Protein AF-A0A1E1WI81-F1 (afdb_monomer)

Structure (mmCIF, N/CA/C/O backbone):
data_AF-A0A1E1WI81-F1
#
_entry.id   AF-A0A1E1WI81-F1
#
loop_
_atom_site.group_PDB
_atom_site.id
_atom_site.type_symbol
_atom_site.label_atom_id
_atom_site.label_alt_id
_atom_site.label_comp_id
_atom_site.label_asym_id
_atom_site.label_entity_id
_atom_site.label_seq_id
_atom_site.pdbx_PDB_ins_code
_atom_site.Cartn_x
_atom_site.Cartn_y
_atom_site.Cartn_z
_atom_site.occupancy
_atom_site.B_iso_or_equiv
_atom_site.auth_seq_id
_atom_site.auth_comp_id
_atom_site.auth_asym_id
_atom_site.auth_atom_id
_atom_site.pdbx_PDB_model_num
ATOM 1 N N . MET A 1 1 ? -52.027 -18.722 -11.572 1.00 42.06 1 MET A N 1
ATOM 2 C CA . MET A 1 1 ? -53.086 -18.990 -12.565 1.00 42.06 1 MET A CA 1
ATOM 3 C C . MET A 1 1 ? -54.094 -17.878 -12.369 1.00 42.06 1 MET A C 1
ATOM 5 O O . MET A 1 1 ? -54.744 -17.889 -11.342 1.00 42.06 1 MET A O 1
ATOM 9 N N . GLY A 1 2 ? -54.198 -16.830 -13.159 1.00 40.94 2 GLY A N 1
ATOM 10 C CA . GLY A 1 2 ? -53.646 -16.438 -14.448 1.00 40.94 2 GLY A CA 1
ATOM 11 C C . GLY A 1 2 ? -54.531 -15.256 -14.852 1.00 40.94 2 GLY A C 1
ATOM 12 O O . GLY A 1 2 ? -55.747 -15.367 -14.730 1.00 40.94 2 GLY A O 1
ATOM 13 N N . ASP A 1 3 ? -53.906 -14.133 -15.175 1.00 41.44 3 ASP A N 1
ATOM 14 C CA . ASP A 1 3 ? -54.516 -12.826 -15.412 1.00 41.44 3 ASP A CA 1
ATOM 15 C C . ASP A 1 3 ? -55.544 -12.803 -16.558 1.00 41.44 3 ASP A C 1
ATOM 17 O O . ASP A 1 3 ? -55.355 -13.449 -17.591 1.00 41.44 3 ASP A O 1
ATOM 21 N N . ASP A 1 4 ? -56.590 -11.989 -16.386 1.00 42.94 4 ASP A N 1
ATOM 22 C CA . ASP A 1 4 ? -57.410 -11.450 -17.478 1.00 42.94 4 ASP A CA 1
ATOM 23 C C . ASP A 1 4 ? -56.636 -10.347 -18.243 1.00 42.94 4 ASP A C 1
ATOM 25 O O . ASP A 1 4 ? -55.862 -9.600 -17.633 1.00 42.94 4 ASP A O 1
ATOM 29 N N . PRO A 1 5 ? -56.845 -10.184 -19.565 1.00 57.84 5 PRO A N 1
ATOM 30 C CA . PRO A 1 5 ? -56.172 -9.174 -20.381 1.00 57.84 5 PRO A CA 1
ATOM 31 C C . PRO A 1 5 ? -56.998 -7.878 -20.521 1.00 57.84 5 PRO A C 1
ATOM 33 O O . PRO A 1 5 ? -58.226 -7.917 -20.428 1.00 57.84 5 PRO A O 1
ATOM 36 N N . PRO A 1 6 ? -56.380 -6.737 -20.890 1.00 57.00 6 PRO A N 1
ATOM 37 C CA . PRO A 1 6 ? -57.101 -5.622 -21.495 1.00 57.00 6 PRO A CA 1
ATOM 38 C C . PRO A 1 6 ? -56.925 -5.575 -23.033 1.00 57.00 6 PRO A C 1
ATOM 40 O O . PRO A 1 6 ? -55.859 -5.936 -23.543 1.00 57.00 6 PRO A O 1
ATOM 43 N N . PRO A 1 7 ? -57.930 -5.084 -23.789 1.00 50.78 7 PRO A N 1
ATOM 44 C CA . PRO A 1 7 ? -57.832 -4.841 -25.229 1.00 50.78 7 PRO A CA 1
ATOM 45 C C . PRO A 1 7 ? -57.716 -3.345 -25.606 1.00 50.78 7 PRO A C 1
ATOM 47 O O . PRO A 1 7 ? -58.256 -2.484 -24.918 1.00 50.78 7 PRO A O 1
ATOM 50 N N . GLY A 1 8 ? -57.116 -3.088 -26.781 1.00 32.91 8 GLY A N 1
ATOM 51 C CA . GLY A 1 8 ? -57.311 -1.900 -27.646 1.00 32.91 8 GLY A CA 1
ATOM 52 C C . GLY A 1 8 ? -56.578 -0.611 -27.228 1.00 32.91 8 GLY A C 1
ATOM 53 O O . GLY A 1 8 ? -56.514 -0.283 -26.057 1.00 32.91 8 GLY A O 1
ATOM 54 N N . GLY A 1 9 ? -55.995 0.217 -28.099 1.00 31.55 9 GLY A N 1
ATOM 55 C CA . GLY A 1 9 ? -55.981 0.289 -29.559 1.00 31.55 9 GLY A CA 1
ATOM 56 C C . GLY A 1 9 ? -56.022 1.763 -30.011 1.00 31.55 9 GLY A C 1
ATOM 57 O O . GLY A 1 9 ? -56.991 2.446 -29.712 1.00 31.55 9 GLY A O 1
ATOM 58 N N . GLY A 1 10 ? -55.011 2.209 -30.773 1.00 29.62 10 GLY A N 1
ATOM 59 C CA . GLY A 1 10 ? -55.121 3.284 -31.779 1.00 29.62 10 GLY A CA 1
ATOM 60 C C . GLY A 1 10 ? -54.725 4.725 -31.400 1.00 29.62 10 GLY A C 1
ATOM 61 O O . GLY A 1 10 ? -55.263 5.297 -30.462 1.00 29.62 10 GLY A O 1
ATOM 62 N N . GLY A 1 11 ? -53.869 5.344 -32.235 1.00 29.06 11 GLY A N 1
ATOM 63 C CA . GLY A 1 11 ? -53.864 6.801 -32.467 1.00 29.06 11 GLY A CA 1
ATOM 64 C C . GLY A 1 11 ? -52.495 7.504 -32.508 1.00 29.06 11 GLY A C 1
ATOM 65 O O . GLY A 1 11 ? -51.963 7.876 -31.472 1.00 29.06 11 GLY A O 1
ATOM 66 N N . ILE A 1 12 ? -51.978 7.755 -33.714 1.00 33.28 12 ILE A N 1
ATOM 67 C CA . ILE A 1 12 ? -50.870 8.663 -34.107 1.00 33.28 12 ILE A CA 1
ATOM 68 C C . ILE A 1 12 ? -51.442 9.538 -35.261 1.00 33.28 12 ILE A C 1
ATOM 70 O O . ILE A 1 12 ? -52.307 9.004 -35.963 1.00 33.28 12 ILE A O 1
ATOM 74 N N . PRO A 1 13 ? -50.918 10.727 -35.655 1.00 57.47 13 PRO A N 1
ATOM 75 C CA . PRO A 1 13 ? -50.513 11.984 -34.988 1.00 57.47 13 PRO A CA 1
ATOM 76 C C . PRO A 1 13 ? -51.383 13.175 -35.533 1.00 57.47 13 PRO A C 1
ATOM 78 O O . PRO A 1 13 ? -52.520 12.903 -35.924 1.00 57.47 13 PRO A O 1
ATOM 81 N N . PRO A 1 14 ? -50.948 14.467 -35.577 1.00 45.88 14 PRO A N 1
ATOM 82 C CA . PRO A 1 14 ? -50.045 14.934 -36.653 1.00 45.88 14 PRO A CA 1
ATOM 83 C C . PRO A 1 14 ? -49.032 16.058 -36.309 1.00 45.88 14 PRO A C 1
ATOM 85 O O . PRO A 1 14 ? -49.096 16.711 -35.269 1.00 45.88 14 PRO A O 1
ATOM 88 N N . ASP A 1 15 ? -48.104 16.233 -37.256 1.00 31.91 15 ASP A N 1
ATOM 89 C CA . ASP A 1 15 ? -47.069 17.262 -37.425 1.00 31.91 15 ASP A CA 1
ATOM 90 C C . ASP A 1 15 ? -47.568 18.715 -37.459 1.00 31.91 15 ASP A C 1
ATOM 92 O O . ASP A 1 15 ? -48.689 18.990 -37.886 1.00 31.91 15 ASP A O 1
ATOM 96 N N . LEU A 1 16 ? -46.658 19.658 -37.173 1.00 30.81 16 LEU A N 1
ATOM 97 C CA . LEU A 1 16 ? -46.691 21.002 -37.761 1.00 30.81 16 LEU A CA 1
ATOM 98 C C . LEU A 1 16 ? -45.261 21.518 -38.033 1.00 30.81 16 LEU A C 1
ATOM 100 O O . LEU A 1 16 ? -44.535 21.905 -37.118 1.00 30.81 16 LEU A O 1
ATOM 104 N N . GLU A 1 17 ? -44.879 21.546 -39.312 1.00 28.25 17 GLU A N 1
ATOM 105 C CA . GLU A 1 17 ? -43.818 22.400 -39.865 1.00 28.25 17 GLU A CA 1
ATOM 106 C C . GLU A 1 17 ? -44.426 23.706 -40.417 1.00 28.25 17 GLU A C 1
ATOM 108 O O . GLU A 1 17 ? -45.523 23.682 -40.971 1.00 28.25 17 GLU A O 1
ATOM 113 N N . MET A 1 18 ? -43.694 24.829 -40.316 1.00 28.59 18 MET A N 1
ATOM 114 C CA . MET A 1 18 ? -43.239 25.694 -41.435 1.00 28.59 18 MET A CA 1
ATOM 115 C C . MET A 1 18 ? -42.821 27.120 -40.971 1.00 28.59 18 MET A C 1
ATOM 117 O O . MET A 1 18 ? -43.607 27.889 -40.433 1.00 28.59 18 MET A O 1
ATOM 121 N N . THR A 1 19 ? -41.538 27.405 -41.242 1.00 31.73 19 THR A N 1
ATOM 122 C CA . THR A 1 19 ? -40.706 28.624 -41.512 1.00 31.73 19 THR A CA 1
ATOM 123 C C . THR A 1 19 ? -41.364 29.917 -42.087 1.00 31.73 19 THR A C 1
ATOM 125 O O . THR A 1 19 ? -42.553 29.851 -42.377 1.00 31.73 19 THR A O 1
ATOM 128 N N . PRO A 1 20 ? -40.645 30.999 -42.541 1.00 47.44 20 PRO A N 1
ATOM 129 C CA . PRO A 1 20 ? -39.338 31.662 -42.214 1.00 47.44 20 PRO A CA 1
ATOM 130 C C . PRO A 1 20 ? -39.408 33.235 -42.172 1.00 47.44 20 PRO A C 1
ATOM 132 O O . PRO A 1 20 ? -40.461 33.791 -42.451 1.00 47.44 20 PRO A O 1
ATOM 135 N N . GLN A 1 21 ? -38.286 33.956 -41.916 1.00 28.72 21 GLN A N 1
ATOM 136 C CA . GLN A 1 21 ? -37.877 35.280 -42.507 1.00 28.72 21 GLN A CA 1
ATOM 137 C C . GLN A 1 21 ? -36.531 35.774 -41.884 1.00 28.72 21 GLN A C 1
ATOM 139 O O . GLN A 1 21 ? -36.448 35.938 -40.674 1.00 28.72 21 GLN A O 1
ATOM 144 N N . THR A 1 22 ? -35.376 35.718 -42.574 1.00 28.94 22 THR A N 1
ATOM 145 C CA . THR A 1 22 ? -34.667 36.696 -43.463 1.00 28.94 22 THR A CA 1
ATOM 146 C C . THR A 1 22 ? -33.765 37.779 -42.824 1.00 28.94 22 THR A C 1
ATOM 148 O O . THR A 1 22 ? -34.234 38.643 -42.100 1.00 28.94 22 THR A O 1
ATOM 151 N N . PHE A 1 23 ? -32.499 37.763 -43.291 1.00 25.95 23 PHE A N 1
ATOM 152 C CA . PHE A 1 23 ? -31.564 38.861 -43.637 1.00 25.95 23 PHE A CA 1
ATOM 153 C C . PHE A 1 23 ? -31.017 39.840 -42.574 1.00 25.95 23 PHE A C 1
ATOM 155 O O . PHE A 1 23 ? -31.704 40.759 -42.152 1.00 25.95 23 PHE A O 1
ATOM 162 N N . LEU A 1 24 ? -29.690 39.804 -42.365 1.00 26.25 24 LEU A N 1
ATOM 163 C CA . LEU A 1 24 ? -28.798 40.857 -42.884 1.00 26.25 24 LEU A CA 1
ATOM 164 C C . LEU A 1 24 ? -27.332 40.401 -42.949 1.00 26.25 24 LEU A C 1
ATOM 166 O O . LEU A 1 24 ? -26.840 39.632 -42.129 1.00 26.25 24 LEU A O 1
ATOM 170 N N . GLN A 1 25 ? -26.673 40.893 -43.989 1.00 27.44 25 GLN A N 1
ATOM 171 C CA . GLN A 1 25 ? -25.341 40.570 -44.466 1.00 27.44 25 GLN A CA 1
ATOM 172 C C . GLN A 1 25 ? -24.437 41.788 -44.274 1.00 27.44 25 GLN A C 1
ATOM 174 O O . GLN A 1 25 ? -24.872 42.906 -44.530 1.00 27.44 25 GLN A O 1
ATOM 179 N N . SER A 1 26 ? -23.163 41.582 -43.944 1.00 28.95 26 SER A N 1
ATOM 180 C CA . SER A 1 26 ? -22.111 42.500 -44.389 1.00 28.95 26 SER A CA 1
ATOM 181 C C . SER A 1 26 ? -20.778 41.771 -44.502 1.00 28.95 26 SER A C 1
ATOM 183 O O . SER A 1 26 ? -20.223 41.287 -43.516 1.00 28.95 26 SER A O 1
ATOM 185 N N . GLN A 1 27 ? -20.302 41.698 -45.741 1.00 27.97 27 GLN A N 1
ATOM 186 C CA . GLN A 1 27 ? -18.933 41.383 -46.114 1.00 27.97 27 GLN A CA 1
ATOM 187 C C . GLN A 1 27 ? -18.006 42.566 -45.800 1.00 27.97 27 GLN A C 1
ATOM 189 O O . GLN A 1 27 ? -18.442 43.715 -45.766 1.00 27.97 27 GLN A O 1
ATOM 194 N N . GLY A 1 28 ? -16.718 42.263 -45.667 1.00 25.52 28 GLY A N 1
ATOM 195 C CA . GLY A 1 28 ? -15.620 43.220 -45.730 1.00 25.52 28 GLY A CA 1
ATOM 196 C C . GLY A 1 28 ? -14.332 42.489 -46.095 1.00 25.52 28 GLY A C 1
ATOM 197 O O . GLY A 1 28 ? -13.611 42.021 -45.220 1.00 25.52 28 GLY A O 1
ATOM 198 N N . GLU A 1 29 ? -14.093 42.336 -47.397 1.00 26.14 29 GLU A N 1
ATOM 199 C CA . GLU A 1 29 ? -12.805 41.965 -47.987 1.00 26.14 29 GLU A CA 1
ATOM 200 C C . GLU A 1 29 ? -11.763 43.086 -47.785 1.00 26.14 29 GLU A C 1
ATOM 202 O O . GLU A 1 29 ? -12.125 44.260 -47.755 1.00 26.14 29 GLU A O 1
ATOM 207 N N . LEU A 1 30 ? -10.467 42.744 -47.733 1.00 26.98 30 LEU A N 1
ATOM 208 C CA . LEU A 1 30 ? -9.494 43.049 -48.804 1.00 26.98 30 LEU A CA 1
ATOM 209 C C . LEU A 1 30 ? -8.028 42.945 -48.340 1.00 26.98 30 LEU A C 1
ATOM 211 O O . LEU A 1 30 ? -7.610 43.607 -47.398 1.00 26.98 30 LEU A O 1
ATOM 215 N N . SER A 1 31 ? -7.252 42.231 -49.171 1.00 24.95 31 SER A N 1
ATOM 216 C CA . SER A 1 31 ? -5.830 42.435 -49.526 1.00 24.95 31 SER A CA 1
ATOM 217 C C . SER A 1 31 ? -4.779 42.331 -48.406 1.00 24.95 31 SER A C 1
ATOM 219 O O . SER A 1 31 ? -4.877 42.954 -47.366 1.00 24.95 31 SER A O 1
ATOM 221 N N . GLY A 1 32 ? -3.696 41.567 -48.521 1.00 24.09 32 GLY A N 1
ATOM 222 C CA . GLY A 1 32 ? -2.889 41.262 -49.696 1.00 24.09 32 GLY A CA 1
ATOM 223 C C . GLY A 1 32 ? -1.479 41.795 -49.430 1.00 24.09 32 GLY A C 1
ATOM 224 O O . GLY A 1 32 ? -1.327 42.973 -49.140 1.00 24.09 32 GLY A O 1
ATOM 225 N N . SER A 1 33 ? -0.461 40.932 -49.487 1.00 27.44 33 SER A N 1
ATOM 226 C CA . SER A 1 33 ? 0.825 41.177 -50.163 1.00 27.44 33 SER A CA 1
ATOM 227 C C . SER A 1 33 ? 1.938 40.295 -49.593 1.00 27.44 33 SER A C 1
ATOM 229 O O . SER A 1 33 ? 2.249 40.288 -48.404 1.00 27.44 33 SER A O 1
ATOM 231 N N . GLN A 1 34 ? 2.540 39.544 -50.507 1.00 29.91 34 GLN A N 1
ATOM 232 C CA . GLN A 1 34 ? 3.763 38.781 -50.337 1.00 29.91 34 GLN A CA 1
ATOM 233 C C . GLN A 1 34 ? 4.955 39.728 -50.149 1.00 29.91 34 GLN A C 1
ATOM 235 O O . GLN A 1 34 ? 5.066 40.733 -50.851 1.00 29.91 34 GLN A O 1
ATOM 240 N N . ARG A 1 35 ? 5.946 39.335 -49.339 1.00 28.53 35 ARG A N 1
ATOM 241 C CA . ARG A 1 35 ? 7.341 39.674 -49.656 1.00 28.53 35 ARG A CA 1
ATOM 242 C C . ARG A 1 35 ? 8.332 38.658 -49.099 1.00 28.53 35 ARG A C 1
ATOM 244 O O . ARG A 1 35 ? 8.533 38.520 -47.900 1.00 28.53 35 ARG A O 1
ATOM 251 N N . SER A 1 36 ? 8.954 37.975 -50.050 1.00 26.41 36 SER A N 1
ATOM 252 C CA . SER A 1 36 ? 10.182 37.200 -49.934 1.00 26.41 36 SER A CA 1
ATOM 253 C C . SER A 1 36 ? 11.373 38.122 -49.656 1.00 26.41 36 SER A C 1
ATOM 255 O O . SER A 1 36 ? 11.507 39.144 -50.327 1.00 26.41 36 SER A O 1
ATOM 257 N N . MET A 1 37 ? 12.265 37.735 -48.738 1.00 27.83 37 MET A N 1
ATOM 258 C CA . MET A 1 37 ? 13.687 38.094 -48.799 1.00 27.83 37 MET A CA 1
ATOM 259 C C . MET A 1 37 ? 14.554 36.963 -48.231 1.00 27.83 37 MET A C 1
ATOM 261 O O . MET A 1 37 ? 14.553 36.686 -47.035 1.00 27.83 37 MET A O 1
ATOM 265 N N . LYS A 1 38 ? 15.335 36.349 -49.126 1.00 31.73 38 LYS A N 1
ATOM 266 C CA . LYS A 1 38 ? 16.570 35.606 -48.837 1.00 31.73 38 LYS A CA 1
ATOM 267 C C . LYS A 1 38 ? 17.562 36.501 -48.091 1.00 31.73 38 LYS A C 1
ATOM 269 O O . LYS A 1 38 ? 17.773 37.613 -48.568 1.00 31.73 38 LYS A O 1
ATOM 274 N N . ARG A 1 39 ? 18.285 35.977 -47.088 1.00 27.45 39 ARG A N 1
ATOM 275 C CA . ARG A 1 39 ? 19.702 36.321 -46.833 1.00 27.45 39 ARG A CA 1
ATOM 276 C C . ARG A 1 39 ? 20.480 35.137 -46.246 1.00 27.45 39 ARG A C 1
ATOM 278 O O . ARG A 1 39 ? 20.080 34.572 -45.241 1.00 27.45 39 ARG A O 1
ATOM 285 N N . HIS A 1 40 ? 21.552 34.815 -46.969 1.00 27.55 40 HIS A N 1
ATOM 286 C CA . HIS A 1 40 ? 22.907 34.432 -46.560 1.00 27.55 40 HIS A CA 1
ATOM 287 C C . HIS A 1 40 ? 23.144 33.428 -45.423 1.00 27.55 40 HIS A C 1
ATOM 289 O O . HIS A 1 40 ? 22.769 33.621 -44.275 1.00 27.55 40 HIS A O 1
ATOM 295 N N . ALA A 1 41 ? 23.890 32.389 -45.806 1.00 25.23 41 ALA A N 1
ATOM 296 C CA . ALA A 1 41 ? 24.617 31.482 -44.942 1.00 25.23 41 ALA A CA 1
ATOM 297 C C . ALA A 1 41 ? 25.856 32.169 -44.348 1.00 25.23 41 ALA A C 1
ATOM 299 O O . ALA A 1 41 ? 26.619 32.790 -45.085 1.00 25.23 41 ALA A O 1
ATOM 300 N N . GLU A 1 42 ? 26.088 31.941 -43.059 1.00 26.19 42 GLU A N 1
ATOM 301 C CA . GLU A 1 42 ? 27.411 31.956 -42.441 1.00 26.19 42 GLU A CA 1
ATOM 302 C C . GLU A 1 42 ? 27.581 30.640 -41.680 1.00 26.19 42 GLU A C 1
ATOM 304 O O . GLU A 1 42 ? 26.719 30.210 -40.912 1.00 26.19 42 GLU A O 1
ATOM 309 N N . SER A 1 43 ? 28.673 29.952 -41.996 1.00 28.66 43 SER A N 1
ATOM 310 C CA . SER A 1 43 ? 29.108 28.716 -41.369 1.00 28.66 43 SER A CA 1
ATOM 311 C C . SER A 1 43 ? 29.860 29.033 -40.081 1.00 28.66 43 SER A C 1
ATOM 313 O O . SER A 1 43 ? 30.934 29.628 -40.145 1.00 28.66 43 SER A O 1
ATOM 315 N N . GLU A 1 44 ? 29.375 28.547 -38.943 1.00 27.14 44 GLU A N 1
ATOM 316 C CA . GLU A 1 44 ? 30.204 28.397 -37.748 1.00 27.14 44 GLU A CA 1
ATOM 317 C C . GLU A 1 44 ? 30.299 26.921 -37.360 1.00 27.14 44 GLU A C 1
ATOM 319 O O . GLU A 1 44 ? 29.315 26.236 -37.072 1.00 27.14 44 GLU A O 1
ATOM 324 N N . ILE A 1 45 ? 31.534 26.425 -37.394 1.00 35.00 45 ILE A N 1
ATOM 325 C CA . ILE A 1 45 ? 31.943 25.107 -36.924 1.00 35.00 45 ILE A CA 1
ATOM 326 C C . ILE A 1 45 ? 31.961 25.170 -35.392 1.00 35.00 45 ILE A C 1
ATOM 328 O O . ILE A 1 45 ? 32.915 25.653 -34.788 1.00 35.00 45 ILE A O 1
ATOM 332 N N . GLY A 1 46 ? 30.884 24.699 -34.762 1.00 28.16 46 GLY A N 1
ATOM 333 C CA . GLY A 1 46 ? 30.777 24.535 -33.312 1.00 28.16 46 GLY A CA 1
ATOM 334 C C . GLY A 1 46 ? 30.998 23.080 -32.895 1.00 28.16 46 GLY A C 1
ATOM 335 O O . GLY A 1 46 ? 30.260 22.190 -33.313 1.00 28.16 46 GLY A O 1
ATOM 336 N N . ASN A 1 47 ? 32.017 22.847 -32.065 1.00 29.16 47 ASN A N 1
ATOM 337 C CA . ASN A 1 47 ? 32.386 21.561 -31.457 1.00 29.16 47 ASN A CA 1
ATOM 338 C C . ASN A 1 47 ? 31.188 20.738 -30.921 1.00 29.16 47 ASN A C 1
ATOM 340 O O . ASN A 1 47 ? 30.256 21.309 -30.347 1.00 29.16 47 ASN A O 1
ATOM 344 N N . PRO A 1 48 ? 31.232 19.389 -30.992 1.00 27.77 48 PRO A N 1
ATOM 345 C CA . PRO A 1 48 ? 30.169 18.540 -30.469 1.00 27.77 48 PRO A CA 1
ATOM 346 C C . PRO A 1 48 ? 30.128 18.632 -28.940 1.00 27.77 48 PRO A C 1
ATOM 348 O O . PRO A 1 48 ? 31.030 18.179 -28.235 1.00 27.77 48 PRO A O 1
ATOM 351 N N . THR A 1 49 ? 29.056 19.219 -28.415 1.00 31.25 49 THR A N 1
ATOM 352 C CA . THR A 1 49 ? 28.780 19.231 -26.979 1.00 31.25 49 THR A CA 1
ATOM 353 C C . THR A 1 49 ? 28.483 17.811 -26.478 1.00 31.25 49 THR A C 1
ATOM 355 O O . THR A 1 49 ? 27.887 16.997 -27.193 1.00 31.25 49 THR A O 1
ATOM 358 N N . PRO A 1 50 ? 28.912 17.470 -25.250 1.00 29.50 50 PRO A N 1
ATOM 359 C CA . PRO A 1 50 ? 28.810 16.118 -24.727 1.00 29.50 50 PRO A CA 1
ATOM 360 C C . PRO A 1 50 ? 27.341 15.720 -24.598 1.00 29.50 50 PRO A C 1
ATOM 362 O O . PRO A 1 50 ? 26.534 16.458 -24.029 1.00 29.50 50 PRO A O 1
ATOM 365 N N . LYS A 1 51 ? 27.012 14.531 -25.120 1.00 28.27 51 LYS A N 1
ATOM 366 C CA . LYS A 1 51 ? 25.705 13.878 -24.985 1.00 28.27 51 LYS A CA 1
ATOM 367 C C . LYS A 1 51 ? 25.273 13.940 -23.519 1.00 28.27 51 LYS A C 1
ATOM 369 O O . LYS A 1 51 ? 25.754 13.168 -22.690 1.00 28.27 51 LYS A O 1
ATOM 374 N N . LYS A 1 52 ? 24.370 14.871 -23.195 1.00 27.64 52 LYS A N 1
ATOM 375 C CA . LYS A 1 52 ? 23.691 14.904 -21.901 1.00 27.64 52 LYS A CA 1
ATOM 376 C C . LYS A 1 52 ? 22.971 13.570 -21.768 1.00 27.64 52 LYS A C 1
ATOM 378 O O . LYS A 1 52 ? 22.054 13.276 -22.530 1.00 27.64 52 LYS A O 1
ATOM 383 N N . ASN A 1 53 ? 23.413 12.756 -20.816 1.00 28.86 53 ASN A N 1
ATOM 384 C CA . ASN A 1 53 ? 22.643 11.624 -20.333 1.00 28.86 53 ASN A CA 1
ATOM 385 C C . ASN A 1 53 ? 21.329 12.185 -19.784 1.00 28.86 53 ASN A C 1
ATOM 387 O O . ASN A 1 53 ? 21.283 12.694 -18.666 1.00 28.86 53 ASN A O 1
ATOM 391 N N . ILE A 1 54 ? 20.279 12.142 -20.603 1.00 29.73 54 ILE A N 1
ATOM 392 C CA . ILE A 1 54 ? 18.922 12.470 -20.189 1.00 29.73 54 ILE A CA 1
ATOM 393 C C . ILE A 1 54 ? 18.490 11.338 -19.259 1.00 29.73 54 ILE A C 1
ATOM 395 O O . ILE A 1 54 ? 18.033 10.276 -19.686 1.00 29.73 54 ILE A O 1
ATOM 399 N N . SER A 1 55 ? 18.684 11.544 -17.961 1.00 33.09 55 SER A N 1
ATOM 400 C CA . SER A 1 55 ? 17.929 10.830 -16.944 1.00 33.09 55 SER A CA 1
ATOM 401 C C . SER A 1 55 ? 16.442 11.073 -17.232 1.00 33.09 55 SER A C 1
ATOM 403 O O . SER A 1 55 ? 16.035 12.227 -17.375 1.00 33.09 55 SER A O 1
ATOM 405 N N . PRO A 1 56 ? 15.609 10.026 -17.369 1.00 37.12 56 PRO A N 1
ATOM 406 C CA . PRO A 1 56 ? 14.192 10.225 -17.622 1.00 37.12 56 PRO A CA 1
ATOM 407 C C . PRO A 1 56 ? 13.600 11.011 -16.452 1.00 37.12 56 PRO A C 1
ATOM 409 O O . PRO A 1 56 ? 13.690 10.565 -15.304 1.00 37.12 56 PRO A O 1
ATOM 412 N N . SER A 1 57 ? 13.036 12.184 -16.755 1.00 43.34 57 SER A N 1
ATOM 413 C CA . SER A 1 57 ? 12.352 13.026 -15.777 1.00 43.34 57 SER A CA 1
ATOM 414 C C . SER A 1 57 ? 11.322 12.181 -15.027 1.00 43.34 57 SER A C 1
ATOM 416 O O . SER A 1 57 ? 10.588 11.390 -15.635 1.00 43.34 57 SER A O 1
ATOM 418 N N . ALA A 1 58 ? 11.328 12.271 -13.698 1.00 54.47 58 ALA A N 1
ATOM 419 C CA . ALA A 1 58 ? 10.395 11.525 -12.870 1.00 54.47 58 ALA A CA 1
ATOM 420 C C . ALA A 1 58 ? 8.964 11.947 -13.237 1.00 54.47 58 ALA A C 1
ATOM 422 O O . ALA A 1 58 ? 8.666 13.134 -13.324 1.00 54.47 58 ALA A O 1
ATOM 423 N N . SER A 1 59 ? 8.077 10.978 -13.467 1.00 63.66 59 SER A N 1
ATOM 424 C CA . SER A 1 59 ? 6.658 11.260 -13.691 1.00 63.66 59 SER A CA 1
ATOM 425 C C . SER A 1 59 ? 6.067 11.865 -12.417 1.00 63.66 59 SER A C 1
ATOM 427 O O . SER A 1 59 ? 5.750 11.121 -11.489 1.00 63.66 59 SER A O 1
ATOM 429 N N . VAL A 1 60 ? 5.893 13.186 -12.375 1.00 72.56 60 VAL A N 1
ATOM 430 C CA . VAL A 1 60 ? 5.104 13.851 -11.332 1.00 72.56 60 VAL A CA 1
ATOM 431 C C . VAL A 1 60 ? 3.647 13.465 -11.575 1.00 72.56 60 VAL A C 1
ATOM 433 O O . VAL A 1 60 ? 3.057 13.832 -12.588 1.00 72.56 60 VAL A O 1
ATOM 436 N N . GLN A 1 61 ? 3.111 12.601 -10.715 1.00 78.94 61 GLN A N 1
ATOM 437 C CA . GLN A 1 61 ? 1.697 12.239 -10.748 1.00 78.94 61 GLN A CA 1
ATOM 438 C C . GLN A 1 61 ? 0.921 13.282 -9.958 1.00 78.94 61 GLN A C 1
ATOM 440 O O . GLN A 1 61 ? 1.339 13.639 -8.858 1.00 78.94 61 GLN A O 1
ATOM 445 N N . ASP A 1 62 ? -0.202 13.725 -10.511 1.00 87.94 62 ASP A N 1
ATOM 446 C CA . ASP A 1 62 ? -1.151 14.553 -9.781 1.00 87.94 62 ASP A CA 1
ATOM 447 C C . ASP A 1 62 ? -1.849 13.699 -8.711 1.00 87.94 62 ASP A C 1
ATOM 449 O O . ASP A 1 62 ? -2.319 12.584 -8.984 1.00 87.94 62 ASP A O 1
ATOM 453 N N . VAL A 1 63 ? -1.830 14.178 -7.470 1.00 94.19 63 VAL A N 1
ATOM 454 C CA . VAL A 1 63 ? -2.323 13.471 -6.288 1.00 94.19 63 VAL A CA 1
ATOM 455 C C . VAL A 1 63 ? -3.069 14.458 -5.412 1.00 94.19 63 VAL A C 1
ATOM 457 O O . VAL A 1 63 ? -2.482 15.408 -4.906 1.00 94.19 63 VAL A O 1
ATOM 460 N N . TYR A 1 64 ? -4.325 14.143 -5.134 1.00 95.56 64 TYR A N 1
ATOM 461 C CA . TYR A 1 64 ? -5.149 14.851 -4.171 1.00 95.56 64 TYR A CA 1
ATOM 462 C C . TYR A 1 64 ? -5.468 13.927 -2.999 1.00 95.56 64 TYR A C 1
ATOM 464 O O . TYR A 1 64 ? -5.820 12.762 -3.186 1.00 95.56 64 TYR A O 1
ATOM 472 N N . THR A 1 65 ? -5.305 14.428 -1.780 1.00 95.31 65 THR A N 1
ATOM 473 C CA . THR A 1 65 ? -5.741 13.749 -0.554 1.00 95.31 65 THR A CA 1
ATOM 474 C C . THR A 1 65 ? -6.749 14.663 0.110 1.00 95.31 65 THR A C 1
ATOM 476 O O . THR A 1 65 ? -6.466 15.849 0.258 1.00 95.31 65 THR A O 1
ATOM 479 N N . VAL A 1 66 ? -7.907 14.120 0.479 1.00 93.44 66 VAL A N 1
ATOM 480 C CA . VAL A 1 66 ? -8.959 14.900 1.136 1.00 93.44 66 VAL A CA 1
ATOM 481 C C . VAL A 1 66 ? -8.386 15.487 2.436 1.00 93.44 66 VAL A C 1
ATOM 483 O O . VAL A 1 66 ? -7.794 14.720 3.202 1.00 93.44 66 VAL A O 1
ATOM 486 N N . PRO A 1 67 ? -8.519 16.805 2.693 1.00 91.88 67 PRO A N 1
ATOM 487 C CA . PRO A 1 67 ? -7.862 17.475 3.819 1.00 91.88 67 PRO A CA 1
ATOM 488 C C . PRO A 1 67 ? -8.114 16.831 5.185 1.00 91.88 67 PRO A C 1
ATOM 490 O O . PRO A 1 67 ? -7.183 16.721 5.975 1.00 91.88 67 PRO A O 1
ATOM 493 N N . GLU A 1 68 ? -9.329 16.333 5.432 1.00 89.19 68 GLU A N 1
ATOM 494 C CA . GLU A 1 68 ? -9.697 15.612 6.663 1.00 89.19 68 GLU A CA 1
ATOM 495 C C . GLU A 1 68 ? -8.815 14.376 6.915 1.00 89.19 68 GLU A C 1
ATOM 497 O O . GLU A 1 68 ? -8.490 14.052 8.048 1.00 89.19 68 GLU A O 1
ATOM 502 N N . PHE A 1 69 ? -8.350 13.716 5.852 1.00 87.44 69 PHE A N 1
ATOM 503 C CA . PHE A 1 69 ? -7.522 12.511 5.931 1.00 87.44 69 PHE A CA 1
ATOM 504 C C . PHE A 1 69 ? -6.029 12.803 5.730 1.00 87.44 69 PHE A C 1
ATOM 506 O O . PHE A 1 69 ? -5.201 11.884 5.693 1.00 87.44 69 PHE A O 1
ATOM 513 N N . ALA A 1 70 ? -5.649 14.073 5.570 1.00 85.25 70 ALA A N 1
ATOM 514 C CA . ALA A 1 70 ? -4.268 14.463 5.351 1.00 85.25 70 ALA A CA 1
ATOM 515 C C . ALA A 1 70 ? -3.468 14.356 6.659 1.00 85.25 70 ALA A C 1
ATOM 517 O O . ALA A 1 70 ? -3.600 15.163 7.571 1.00 85.25 70 ALA A O 1
ATOM 518 N N . GLY A 1 71 ? -2.597 13.348 6.745 1.00 77.44 71 GLY A N 1
ATOM 519 C CA . GLY A 1 71 ? -1.734 13.133 7.914 1.00 77.44 71 GLY A CA 1
ATOM 520 C C . GLY A 1 71 ? -2.382 12.334 9.047 1.00 77.44 71 GLY A C 1
ATOM 521 O O . GLY A 1 71 ? -1.683 11.947 9.985 1.00 77.44 71 GLY A O 1
ATOM 522 N N . GLU A 1 72 ? -3.670 12.006 8.939 1.00 78.56 72 GLU A N 1
ATOM 523 C CA . GLU A 1 72 ? -4.344 11.138 9.898 1.00 78.56 72 GLU A CA 1
ATOM 524 C C . GLU A 1 72 ? -4.007 9.657 9.684 1.00 78.56 72 GLU A C 1
ATOM 526 O O . GLU A 1 72 ? -3.832 9.160 8.566 1.00 78.56 72 GLU A O 1
ATOM 531 N N . LYS A 1 73 ? -3.925 8.911 10.790 1.00 84.88 73 LYS A N 1
ATOM 532 C CA . LYS A 1 73 ? -3.837 7.450 10.739 1.00 84.88 73 LYS A CA 1
ATOM 533 C C . LYS A 1 73 ? -5.241 6.895 10.550 1.00 84.88 73 LYS A C 1
ATOM 535 O O . LYS A 1 73 ? -6.082 7.075 11.425 1.00 84.88 73 LYS A O 1
ATOM 540 N N . LEU A 1 74 ? -5.454 6.173 9.452 1.00 91.50 74 LEU A N 1
ATOM 541 C CA . LEU A 1 74 ? -6.713 5.472 9.211 1.00 91.50 74 LEU A CA 1
ATOM 542 C C . LEU A 1 74 ? -7.039 4.523 10.371 1.00 91.50 74 LEU A C 1
ATOM 544 O O . LEU A 1 74 ? -6.154 3.833 10.889 1.00 91.50 74 LEU A O 1
ATOM 548 N N . LYS A 1 75 ? -8.316 4.509 10.745 1.00 94.19 75 LYS A N 1
ATOM 549 C CA . LYS A 1 75 ? -8.898 3.706 11.821 1.00 94.19 75 LYS A CA 1
ATOM 550 C C . LYS A 1 75 ? -9.931 2.743 11.248 1.00 94.19 75 LYS A C 1
ATOM 552 O O . LYS A 1 75 ? -10.442 2.971 10.154 1.00 94.19 75 LYS A O 1
ATOM 557 N N . TYR A 1 76 ? -10.233 1.690 11.996 1.00 95.62 76 TYR A N 1
ATOM 558 C CA . TYR A 1 76 ? -11.392 0.853 11.716 1.00 95.62 76 TYR A CA 1
ATOM 559 C C . TYR A 1 76 ? -12.685 1.602 12.014 1.00 95.62 76 TYR A C 1
ATOM 561 O O . TYR A 1 76 ? -12.748 2.405 12.946 1.00 95.62 76 TYR A O 1
ATOM 569 N N . THR A 1 77 ? -13.719 1.273 11.263 1.00 92.44 77 THR A N 1
ATOM 570 C CA . THR A 1 77 ? -15.108 1.642 11.518 1.00 92.44 77 THR A CA 1
ATOM 571 C C . THR A 1 77 ? -15.849 0.477 12.176 1.00 92.44 77 THR A C 1
ATOM 573 O O . THR A 1 77 ? -15.361 -0.653 12.187 1.00 92.44 77 THR A O 1
ATOM 576 N N . ASP A 1 78 ? -17.046 0.728 12.704 1.00 88.81 78 ASP A N 1
ATOM 577 C CA . ASP A 1 78 ? -17.890 -0.329 13.283 1.00 88.81 78 ASP A CA 1
ATOM 578 C C . ASP A 1 78 ? -18.463 -1.286 12.225 1.00 88.81 78 ASP A C 1
ATOM 580 O O . ASP A 1 78 ? -18.905 -2.385 12.551 1.00 88.81 78 ASP A O 1
ATOM 584 N N . ALA A 1 79 ? -18.433 -0.888 10.949 1.00 89.81 79 ALA A N 1
ATOM 585 C CA . ALA A 1 79 ? -18.827 -1.734 9.828 1.00 89.81 79 ALA A CA 1
ATOM 586 C C . ALA A 1 79 ? -17.713 -2.706 9.393 1.00 89.81 79 ALA A C 1
ATOM 588 O O . ALA A 1 79 ? -18.002 -3.713 8.738 1.00 89.81 79 ALA A O 1
ATOM 589 N N . ASP A 1 80 ? -16.453 -2.416 9.739 1.00 92.81 80 ASP A N 1
ATOM 590 C CA . ASP A 1 80 ? -15.315 -3.235 9.330 1.00 92.81 80 ASP A CA 1
ATOM 591 C C . ASP A 1 80 ? -15.315 -4.586 10.046 1.00 92.81 80 ASP A C 1
ATOM 593 O O . ASP A 1 80 ? -15.555 -4.694 11.249 1.00 92.81 80 ASP A O 1
ATOM 597 N N . GLN A 1 81 ? -14.989 -5.630 9.293 1.00 93.00 81 GLN A N 1
ATOM 598 C CA . GLN A 1 81 ? -14.902 -6.994 9.789 1.00 93.00 81 GLN A CA 1
ATOM 599 C C . GLN A 1 81 ? -13.462 -7.363 10.141 1.00 93.00 81 GLN A C 1
ATOM 601 O O . GLN A 1 81 ? -12.499 -6.897 9.520 1.00 93.00 81 GLN A O 1
ATOM 606 N N . GLY A 1 82 ? -13.324 -8.213 11.160 1.00 90.81 82 GLY A N 1
ATOM 607 C CA . GLY A 1 82 ? -12.036 -8.733 11.597 1.00 90.81 82 GLY A CA 1
ATOM 608 C C . GLY A 1 82 ? -11.352 -9.614 10.536 1.00 90.81 82 GLY A C 1
ATOM 609 O O . GLY A 1 82 ? -11.986 -10.043 9.571 1.00 90.81 82 GLY A O 1
ATOM 610 N N . PRO A 1 83 ? -10.055 -9.915 10.716 1.00 93.38 83 PRO A N 1
ATOM 611 C CA . PRO A 1 83 ? -9.265 -9.654 11.923 1.00 93.38 83 PRO A CA 1
ATOM 612 C C . PRO A 1 83 ? -8.815 -8.188 12.060 1.00 93.38 83 PRO A C 1
ATOM 614 O O . PRO A 1 83 ? -8.334 -7.578 11.102 1.00 93.38 83 PRO A O 1
ATOM 617 N N . PHE A 1 84 ? -8.915 -7.629 13.272 1.00 96.62 84 PHE A N 1
ATOM 618 C CA . PHE A 1 84 ? -8.476 -6.260 13.567 1.00 96.62 84 PHE A CA 1
ATOM 619 C C . PHE A 1 84 ? -7.000 -6.261 13.955 1.00 96.62 84 PHE A C 1
ATOM 621 O O . PHE A 1 84 ? -6.648 -6.564 15.093 1.00 96.62 84 PHE A O 1
ATOM 628 N N . SER A 1 85 ? -6.115 -5.942 13.014 1.00 96.19 85 SER A N 1
ATOM 629 C CA . SER A 1 85 ? -4.672 -6.014 13.226 1.00 96.19 85 SER A CA 1
ATOM 630 C C . SER A 1 85 ? -4.003 -4.647 13.169 1.00 96.19 85 SER A C 1
ATOM 632 O O . SER A 1 85 ? -4.297 -3.803 12.325 1.00 96.19 85 SER A O 1
ATOM 634 N N . VAL A 1 86 ? -3.045 -4.428 14.063 1.00 97.12 86 VAL A N 1
ATOM 635 C CA . VAL A 1 86 ? -2.266 -3.195 14.123 1.00 97.12 86 VAL A CA 1
ATOM 636 C C . VAL A 1 86 ? -0.791 -3.524 13.970 1.00 97.12 86 VAL A C 1
ATOM 638 O O . VAL A 1 86 ? -0.220 -4.297 14.737 1.00 97.12 86 VAL A O 1
ATOM 641 N N . HIS A 1 87 ? -0.144 -2.906 12.985 1.00 96.12 87 HIS A N 1
ATOM 642 C CA . HIS A 1 87 ? 1.293 -3.022 12.791 1.00 96.12 87 HIS A CA 1
ATOM 643 C C . HIS A 1 87 ? 2.035 -2.002 13.646 1.00 96.12 87 HIS A C 1
ATOM 645 O O . HIS A 1 87 ? 1.816 -0.797 13.521 1.00 96.12 87 HIS A O 1
ATOM 651 N N . VAL A 1 88 ? 2.974 -2.487 14.452 1.00 95.69 88 VAL A N 1
ATOM 652 C CA . VAL A 1 88 ? 3.865 -1.680 15.281 1.00 95.69 88 VAL A CA 1
ATOM 653 C C . VAL A 1 88 ? 5.283 -1.742 14.742 1.00 95.69 88 VAL A C 1
ATOM 655 O O . VAL A 1 88 ? 5.828 -2.815 14.476 1.00 95.69 88 VAL A O 1
ATOM 658 N N . THR A 1 89 ? 5.884 -0.568 14.592 1.00 93.81 89 THR A N 1
ATOM 659 C CA . THR A 1 89 ? 7.265 -0.383 14.140 1.00 93.81 89 THR A CA 1
ATOM 660 C C . THR A 1 89 ? 8.004 0.539 15.096 1.00 93.81 89 THR A C 1
ATOM 662 O O . THR A 1 89 ? 7.391 1.380 15.755 1.00 93.81 89 THR A O 1
ATOM 665 N N . ARG A 1 90 ? 9.324 0.393 15.200 1.00 91.62 90 ARG A N 1
ATOM 666 C CA . ARG A 1 90 ? 10.143 1.323 15.974 1.00 91.62 90 ARG A CA 1
ATOM 667 C C . ARG A 1 90 ? 10.417 2.545 15.119 1.00 91.62 90 ARG A C 1
ATOM 669 O O . ARG A 1 90 ? 10.775 2.386 13.953 1.00 91.62 90 ARG A O 1
ATOM 676 N N . MET A 1 91 ? 10.266 3.730 15.701 1.00 89.00 91 MET A N 1
ATOM 677 C CA . MET A 1 91 ? 10.541 4.981 15.005 1.00 89.00 91 MET A CA 1
ATOM 678 C C . MET A 1 91 ? 12.016 5.008 14.582 1.00 89.00 91 MET A C 1
ATOM 680 O O . MET A 1 91 ? 12.917 4.863 15.412 1.00 89.00 91 MET A O 1
ATOM 684 N N . GLU A 1 92 ? 12.247 5.111 13.273 1.00 79.00 92 GLU A N 1
ATOM 685 C CA . GLU A 1 92 ? 13.579 5.181 12.672 1.00 79.00 92 GLU A CA 1
ATOM 686 C C . GLU A 1 92 ? 14.081 6.626 12.751 1.00 79.00 92 GLU A C 1
ATOM 688 O O . GLU A 1 92 ? 13.478 7.520 12.167 1.00 79.00 92 GLU A O 1
ATOM 693 N N . SER A 1 93 ? 15.194 6.856 13.452 1.00 68.94 93 SER A N 1
ATOM 694 C CA . SER A 1 93 ? 15.961 8.105 13.334 1.00 68.94 93 SER A CA 1
ATOM 695 C C . SER A 1 93 ? 16.923 8.068 12.141 1.00 68.94 93 SER A C 1
ATOM 697 O O . SER A 1 93 ? 17.202 9.100 11.545 1.00 68.94 93 SER A O 1
ATOM 699 N N . ASP A 1 94 ? 17.400 6.871 11.775 1.00 69.12 94 ASP A N 1
ATOM 700 C CA . ASP A 1 94 ? 18.229 6.611 10.596 1.00 69.12 94 ASP A CA 1
ATOM 701 C C . ASP A 1 94 ? 17.764 5.307 9.904 1.00 69.12 94 ASP A C 1
ATOM 703 O O . ASP A 1 94 ? 17.717 4.250 10.550 1.00 69.12 94 ASP A O 1
ATOM 707 N N . PRO A 1 95 ? 17.461 5.346 8.592 1.00 64.12 95 PRO A N 1
ATOM 708 C CA . PRO A 1 95 ? 17.221 4.186 7.728 1.00 64.12 95 PRO A CA 1
ATOM 709 C C . PRO A 1 95 ? 18.208 3.010 7.838 1.00 64.12 95 PRO A C 1
ATOM 711 O O . PRO A 1 95 ? 17.855 1.885 7.459 1.00 64.12 95 PRO A O 1
ATOM 714 N N . SER A 1 96 ? 19.435 3.269 8.295 1.00 63.09 96 SER A N 1
ATOM 715 C CA . SER A 1 96 ? 20.554 2.323 8.382 1.00 63.09 96 SER A CA 1
ATOM 716 C C . SER A 1 96 ? 20.743 1.724 9.777 1.00 63.09 96 SER A C 1
ATOM 718 O O . SER A 1 96 ? 21.525 0.789 9.932 1.00 63.09 96 SER A O 1
ATOM 720 N N . ALA A 1 97 ? 20.001 2.197 10.785 1.00 70.19 97 ALA A N 1
ATOM 721 C CA . ALA A 1 97 ? 20.180 1.817 12.190 1.00 70.19 97 ALA A CA 1
ATOM 722 C C . ALA A 1 97 ? 19.897 0.331 12.500 1.00 70.19 97 ALA A C 1
ATOM 724 O O . ALA A 1 97 ? 20.132 -0.123 13.618 1.00 70.19 97 ALA A O 1
ATOM 725 N N . GLY A 1 98 ? 19.373 -0.442 11.538 1.00 71.19 98 GLY A N 1
ATOM 726 C CA . GLY A 1 98 ? 19.180 -1.888 11.693 1.00 71.19 98 GLY A CA 1
ATOM 727 C C . GLY A 1 98 ? 18.198 -2.263 12.808 1.00 71.19 98 GLY A C 1
ATOM 728 O O . GLY A 1 98 ? 18.338 -3.320 13.425 1.00 71.19 98 GLY A O 1
ATOM 729 N N . LEU A 1 99 ? 17.215 -1.399 13.086 1.00 80.81 99 LEU A N 1
ATOM 730 C CA . LEU A 1 99 ? 16.272 -1.592 14.186 1.00 80.81 99 LEU A CA 1
ATOM 731 C C . LEU A 1 99 ? 15.524 -2.919 14.044 1.00 80.81 99 LEU A C 1
ATOM 733 O O . LEU A 1 99 ? 15.099 -3.315 12.958 1.00 80.81 99 LEU A O 1
ATOM 737 N N . THR A 1 100 ? 15.375 -3.615 15.168 1.00 85.69 100 THR A N 1
ATOM 738 C CA . THR A 1 100 ? 14.654 -4.884 15.239 1.00 85.69 100 THR A CA 1
ATOM 739 C C . THR A 1 100 ? 13.744 -4.883 16.457 1.00 85.69 100 THR A C 1
ATOM 741 O O . THR A 1 100 ? 14.169 -4.506 17.552 1.00 85.69 100 THR A O 1
ATOM 744 N N . ILE A 1 101 ? 12.502 -5.334 16.282 1.00 90.00 101 ILE A N 1
ATOM 745 C CA . ILE A 1 101 ? 11.577 -5.559 17.395 1.00 90.00 101 ILE A CA 1
ATOM 746 C C . ILE A 1 101 ? 11.570 -7.052 17.701 1.00 90.00 101 ILE A C 1
ATOM 748 O O . ILE A 1 101 ? 11.201 -7.873 16.865 1.00 90.00 101 ILE A O 1
ATOM 752 N N . ARG A 1 102 ? 11.973 -7.419 18.921 1.00 91.50 102 ARG A N 1
ATOM 753 C CA . ARG A 1 102 ? 11.825 -8.797 19.401 1.00 91.50 102 ARG A CA 1
ATOM 754 C C . ARG A 1 102 ? 10.398 -8.994 19.902 1.00 91.50 102 ARG A C 1
ATOM 756 O O . ARG A 1 102 ? 10.028 -8.387 20.905 1.00 91.50 102 ARG A O 1
ATOM 763 N N . VAL A 1 103 ? 9.647 -9.868 19.233 1.00 93.81 103 VAL A N 1
ATOM 764 C CA . VAL A 1 103 ? 8.217 -10.124 19.488 1.00 93.81 103 VAL A CA 1
ATOM 765 C C . VAL A 1 103 ? 7.926 -10.354 20.969 1.00 93.81 103 VAL A C 1
ATOM 767 O O . VAL A 1 103 ? 7.098 -9.653 21.530 1.00 93.81 103 VAL A O 1
ATOM 770 N N . LEU A 1 104 ? 8.662 -11.252 21.633 1.00 94.06 104 LEU A N 1
ATOM 771 C CA . LEU A 1 104 ? 8.386 -11.600 23.031 1.00 94.06 104 LEU A CA 1
ATOM 772 C C . LEU A 1 104 ? 8.635 -10.438 24.008 1.00 94.06 104 LEU A C 1
ATOM 774 O O . LEU A 1 104 ? 7.862 -10.241 24.939 1.00 94.06 104 LEU A O 1
ATOM 778 N N . LYS A 1 105 ? 9.669 -9.615 23.770 1.00 93.94 105 LYS A N 1
ATOM 779 C CA . LYS A 1 105 ? 9.921 -8.409 24.584 1.00 93.94 105 LYS A CA 1
ATOM 780 C C . LYS A 1 105 ? 8.806 -7.380 24.413 1.00 93.94 105 LYS A C 1
ATOM 782 O O . LYS A 1 105 ? 8.422 -6.715 25.367 1.00 93.94 105 LYS A O 1
ATOM 787 N N . PHE A 1 106 ? 8.303 -7.245 23.192 1.00 95.12 106 PHE A N 1
ATOM 788 C CA . PHE A 1 106 ? 7.195 -6.352 22.893 1.00 95.12 106 PHE A CA 1
ATOM 789 C C . PHE A 1 106 ? 5.867 -6.868 23.472 1.00 95.12 106 PHE A C 1
ATOM 791 O O . PHE A 1 106 ? 5.141 -6.100 24.091 1.00 95.12 106 PHE A O 1
ATOM 798 N N . ALA A 1 107 ? 5.596 -8.171 23.379 1.00 95.31 107 ALA A N 1
ATOM 799 C CA . ALA A 1 107 ? 4.448 -8.799 24.030 1.00 95.31 107 ALA A CA 1
ATOM 800 C C . ALA A 1 107 ? 4.491 -8.606 25.558 1.00 95.31 107 ALA A C 1
ATOM 802 O O . ALA A 1 107 ? 3.486 -8.237 26.158 1.00 95.31 107 ALA A O 1
ATOM 803 N N . GLN A 1 108 ? 5.667 -8.756 26.181 1.00 95.31 108 GLN A N 1
ATOM 804 C CA . GLN A 1 108 ? 5.860 -8.483 27.609 1.00 95.31 108 GLN A CA 1
ATOM 805 C C . GLN A 1 108 ? 5.577 -7.014 27.968 1.00 95.31 108 GLN A C 1
ATOM 807 O O . GLN A 1 108 ? 4.955 -6.748 28.994 1.00 95.31 108 GLN A O 1
ATOM 812 N N . LEU A 1 109 ? 6.016 -6.061 27.135 1.00 95.12 109 LEU A N 1
ATOM 813 C CA . LEU A 1 109 ? 5.734 -4.632 27.320 1.00 95.12 109 LEU A CA 1
ATOM 814 C C . LEU A 1 109 ? 4.224 -4.372 27.340 1.00 95.12 109 LEU A C 1
ATOM 816 O O . LEU A 1 109 ? 3.731 -3.721 28.255 1.00 95.12 109 LEU A O 1
ATOM 820 N N . ILE A 1 110 ? 3.506 -4.895 26.350 1.00 95.12 110 ILE A N 1
ATOM 821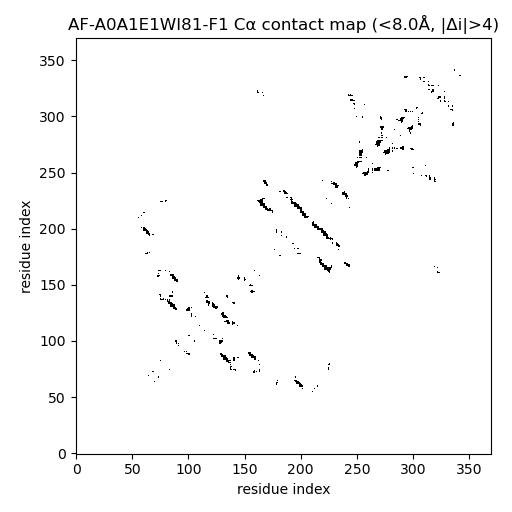 C CA . ILE A 1 110 ? 2.054 -4.750 26.233 1.00 95.12 110 ILE A CA 1
ATOM 822 C C . ILE A 1 110 ? 1.345 -5.384 27.434 1.00 95.12 110 ILE A C 1
ATOM 824 O O . ILE A 1 110 ? 0.487 -4.748 28.043 1.00 95.12 110 ILE A O 1
ATOM 828 N N . HIS A 1 111 ? 1.727 -6.609 27.802 1.00 94.56 111 HIS A N 1
ATOM 829 C CA . HIS A 1 111 ? 1.115 -7.332 28.914 1.00 94.56 111 HIS A CA 1
ATOM 830 C C . HIS A 1 111 ? 1.303 -6.598 30.247 1.00 94.56 111 HIS A C 1
ATOM 832 O O . HIS A 1 111 ? 0.343 -6.403 30.981 1.00 94.56 111 HIS A O 1
ATOM 838 N N . ARG A 1 112 ? 2.516 -6.102 30.529 1.00 95.81 112 ARG A N 1
ATOM 839 C CA . ARG A 1 112 ? 2.815 -5.356 31.764 1.00 95.81 112 ARG A CA 1
ATOM 840 C C . ARG A 1 112 ? 2.008 -4.061 31.904 1.00 95.81 112 ARG A C 1
ATOM 842 O O . ARG A 1 112 ? 1.818 -3.588 33.017 1.00 95.81 112 ARG A O 1
ATOM 849 N N . ASN A 1 113 ? 1.556 -3.495 30.789 1.00 94.88 113 ASN A N 1
ATOM 850 C CA . ASN A 1 113 ? 0.739 -2.285 30.761 1.00 94.88 113 ASN A CA 1
ATOM 851 C C . ASN A 1 113 ? -0.758 -2.581 30.569 1.00 94.88 113 ASN A C 1
ATOM 853 O O . ASN A 1 113 ? -1.522 -1.663 30.290 1.00 94.88 113 ASN A O 1
ATOM 857 N N . ASN A 1 114 ? -1.179 -3.845 30.724 1.00 94.06 114 ASN A N 1
ATOM 858 C CA . ASN A 1 114 ? -2.578 -4.278 30.723 1.00 94.06 114 ASN A CA 1
ATOM 859 C C . ASN A 1 114 ? -3.386 -3.806 29.501 1.00 94.06 114 ASN A C 1
ATOM 861 O O . ASN A 1 114 ? -4.541 -3.405 29.635 1.00 94.06 114 ASN A O 1
ATOM 865 N N . ILE A 1 115 ? -2.792 -3.843 28.302 1.00 95.12 115 ILE A N 1
ATOM 866 C CA . ILE A 1 115 ? -3.517 -3.484 27.075 1.00 95.12 115 ILE A CA 1
ATOM 867 C C . ILE A 1 115 ? -4.649 -4.503 26.833 1.00 95.12 115 ILE A C 1
ATOM 869 O O . ILE A 1 115 ? -4.363 -5.694 26.675 1.00 95.12 115 ILE A O 1
ATOM 873 N N . PRO A 1 116 ? -5.921 -4.066 26.791 1.00 94.06 116 PRO A N 1
ATOM 874 C CA . PRO A 1 116 ? -7.059 -4.969 26.683 1.00 94.06 116 PRO A CA 1
ATOM 875 C C . PRO A 1 116 ? -7.321 -5.413 25.238 1.00 94.06 116 PRO A C 1
ATOM 877 O O . PRO A 1 116 ? -6.863 -4.798 24.275 1.00 94.06 116 PRO A O 1
ATOM 880 N N . GLY A 1 117 ? -8.130 -6.465 25.092 1.00 94.31 117 GLY A N 1
ATOM 881 C CA . GLY A 1 117 ? -8.726 -6.855 23.811 1.00 94.31 117 GLY A CA 1
ATOM 882 C C . GLY A 1 117 ? -7.783 -7.536 22.820 1.00 94.31 117 GLY A C 1
ATOM 883 O O . GLY A 1 117 ? -8.164 -7.691 21.667 1.00 94.31 117 GLY A O 1
ATOM 884 N N . ILE A 1 118 ? -6.582 -7.940 23.237 1.00 96.12 118 ILE A N 1
ATOM 885 C CA . ILE A 1 118 ? -5.630 -8.674 22.392 1.00 96.12 118 ILE A CA 1
ATOM 886 C C . ILE A 1 118 ? -6.029 -10.147 22.325 1.00 96.12 118 ILE A C 1
ATOM 888 O O . ILE A 1 118 ? -6.293 -10.773 23.351 1.00 96.12 118 ILE A O 1
ATOM 892 N N . VAL A 1 119 ? -6.043 -10.707 21.118 1.00 96.19 119 VAL A N 1
ATOM 893 C CA . VAL A 1 119 ? -6.349 -12.125 20.893 1.00 96.19 119 VAL A CA 1
ATOM 894 C C . VAL A 1 119 ? -5.176 -12.996 21.358 1.00 96.19 119 VAL A C 1
ATOM 896 O O . VAL A 1 119 ? -4.008 -12.673 21.122 1.00 96.19 119 VAL A O 1
ATOM 899 N N . ASN A 1 120 ? -5.464 -14.131 22.000 1.00 92.31 120 ASN A N 1
ATOM 900 C CA . ASN A 1 120 ? -4.438 -15.106 22.379 1.00 92.31 120 ASN A CA 1
ATOM 901 C C . ASN A 1 120 ? -3.693 -15.610 21.131 1.00 92.31 120 ASN A C 1
ATOM 903 O O . ASN A 1 120 ? -4.307 -16.123 20.204 1.00 92.31 120 ASN A O 1
ATOM 907 N N . GLY A 1 121 ? -2.364 -15.460 21.103 1.00 91.62 121 GLY A N 1
ATOM 908 C CA . GLY A 1 121 ? -1.552 -15.760 19.912 1.00 91.62 121 GLY A CA 1
ATOM 909 C C . GLY A 1 121 ? -1.551 -14.659 18.838 1.00 91.62 121 GLY A C 1
ATOM 910 O O . GLY A 1 121 ? -0.903 -14.811 17.805 1.00 91.62 121 GLY A O 1
ATOM 911 N N . GLY A 1 122 ? -2.205 -13.523 19.088 1.00 92.88 122 GLY A N 1
ATOM 912 C CA . GLY A 1 122 ? -2.353 -12.415 18.140 1.00 92.88 122 GLY A CA 1
ATOM 913 C C . GLY A 1 122 ? -1.114 -11.534 17.944 1.00 92.88 122 GLY A C 1
ATOM 914 O O . GLY A 1 122 ? -1.176 -10.569 17.188 1.00 92.88 122 GLY A O 1
ATOM 915 N N . VAL A 1 123 ? 0.015 -11.813 18.612 1.00 96.06 123 VAL A N 1
ATOM 916 C CA . VAL A 1 123 ? 1.243 -11.000 18.510 1.00 96.06 123 VAL A CA 1
ATOM 917 C C . VAL A 1 123 ? 2.284 -11.713 17.648 1.00 96.06 123 VAL A C 1
ATOM 919 O O . VAL A 1 123 ? 2.967 -12.626 18.108 1.00 96.06 123 VAL A O 1
ATOM 922 N N . ASN A 1 124 ? 2.445 -11.262 16.402 1.00 94.12 124 ASN A N 1
ATOM 923 C CA . ASN A 1 124 ? 3.214 -11.970 15.376 1.00 94.12 124 ASN A CA 1
ATOM 924 C C . ASN A 1 124 ? 4.294 -11.099 14.721 1.00 94.12 124 ASN A C 1
ATOM 926 O O . ASN A 1 124 ? 4.106 -9.908 14.476 1.00 94.12 124 ASN A O 1
ATOM 930 N N . SER A 1 125 ? 5.442 -11.693 14.381 1.00 92.19 125 SER A N 1
ATOM 931 C CA . SER A 1 125 ? 6.472 -11.003 13.588 1.00 92.19 125 SER A CA 1
ATOM 932 C C . SER A 1 125 ? 6.028 -10.873 12.130 1.00 92.19 125 SER A C 1
ATOM 934 O O . SER A 1 125 ? 5.730 -11.877 11.491 1.00 92.19 125 SER A O 1
ATOM 936 N N . VAL A 1 126 ? 6.047 -9.658 11.574 1.00 89.19 126 VAL A N 1
ATOM 937 C CA . VAL A 1 126 ? 5.726 -9.397 10.149 1.00 89.19 126 VAL A CA 1
ATOM 938 C C . VAL A 1 126 ? 6.942 -8.858 9.383 1.00 89.19 126 VAL A C 1
ATOM 940 O O . VAL A 1 126 ? 6.908 -8.646 8.167 1.00 89.19 126 VAL A O 1
ATOM 943 N N . GLY A 1 127 ? 8.041 -8.580 10.078 1.00 85.75 127 GLY A N 1
ATOM 944 C CA . GLY A 1 127 ? 9.288 -8.105 9.493 1.00 85.75 127 GLY A CA 1
ATOM 945 C C . GLY A 1 127 ? 10.317 -7.753 10.562 1.00 85.75 127 GLY A C 1
ATOM 946 O O . GLY A 1 127 ? 10.025 -7.777 11.751 1.00 85.75 127 GLY A O 1
ATOM 947 N N . ARG A 1 128 ? 11.536 -7.384 10.143 1.00 82.19 128 ARG A N 1
ATOM 948 C CA . ARG A 1 128 ? 12.646 -7.102 11.079 1.00 82.19 128 ARG A CA 1
ATOM 949 C C . ARG A 1 128 ? 12.286 -6.031 12.119 1.00 82.19 128 ARG A C 1
ATOM 951 O O . ARG A 1 128 ? 12.455 -6.257 13.310 1.00 82.19 128 ARG A O 1
ATOM 958 N N . ASN A 1 129 ? 11.732 -4.902 11.676 1.00 89.81 129 ASN A N 1
ATOM 959 C CA . ASN A 1 129 ? 11.277 -3.799 12.531 1.00 89.81 129 ASN A CA 1
ATOM 960 C C . ASN A 1 129 ? 9.741 -3.702 12.576 1.00 89.81 129 ASN A C 1
ATOM 962 O O . ASN A 1 129 ? 9.199 -2.601 12.585 1.00 89.81 129 ASN A O 1
ATOM 966 N N . ARG A 1 130 ? 9.021 -4.831 12.484 1.00 91.56 130 ARG A N 1
ATO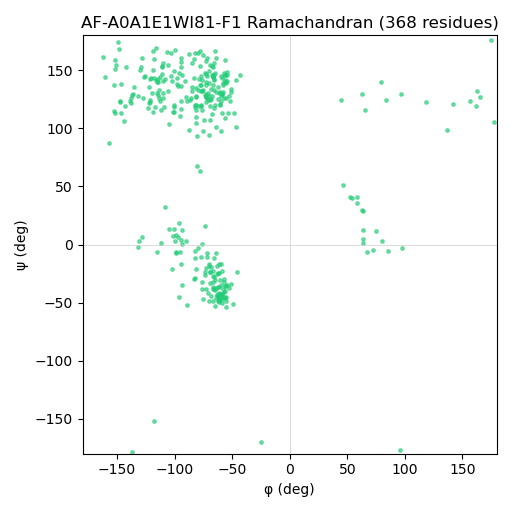M 967 C CA . ARG A 1 130 ? 7.557 -4.803 12.393 1.00 91.56 130 ARG A CA 1
ATOM 968 C C . ARG A 1 130 ? 6.901 -6.008 13.052 1.00 91.56 130 ARG A C 1
ATOM 970 O O . ARG A 1 130 ? 7.138 -7.143 12.645 1.00 91.56 130 ARG A O 1
ATOM 977 N N . VAL A 1 131 ? 6.023 -5.735 14.006 1.00 95.25 131 VAL A N 1
ATOM 978 C CA . VAL A 1 131 ? 5.182 -6.723 14.692 1.00 95.25 131 VAL A CA 1
ATOM 979 C C . VAL A 1 131 ? 3.721 -6.393 14.406 1.00 95.25 131 VAL A C 1
ATOM 981 O O . VAL A 1 131 ? 3.381 -5.221 14.296 1.00 95.25 131 VAL A O 1
ATOM 984 N N . SER A 1 132 ? 2.874 -7.403 14.250 1.00 96.19 132 SER A N 1
ATOM 985 C CA . SER A 1 132 ? 1.420 -7.251 14.198 1.00 96.19 132 SER A CA 1
ATOM 986 C C . SER A 1 132 ? 0.816 -7.657 15.534 1.00 96.19 132 SER A C 1
ATOM 988 O O . SER A 1 132 ? 1.288 -8.617 16.144 1.00 96.19 132 SER A O 1
ATOM 990 N N . VAL A 1 133 ? -0.194 -6.915 15.975 1.00 97.38 133 VAL A N 1
ATOM 991 C CA . VAL A 1 133 ? -1.017 -7.220 17.146 1.00 97.38 133 VAL A CA 1
ATOM 992 C C . VAL A 1 133 ? -2.461 -7.315 16.690 1.00 97.38 133 VAL A C 1
ATOM 994 O O . VAL A 1 133 ? -2.989 -6.353 16.135 1.00 97.38 133 VAL A O 1
ATOM 997 N N . GLU A 1 134 ? -3.080 -8.461 16.918 1.00 97.44 134 GLU A N 1
ATOM 998 C CA . GLU A 1 134 ? -4.482 -8.713 16.613 1.00 97.44 134 GLU A CA 1
ATOM 999 C C . GLU A 1 134 ? -5.376 -8.464 17.831 1.00 97.44 134 GLU A C 1
ATOM 1001 O O . GLU A 1 134 ? -5.065 -8.878 18.953 1.00 97.44 134 GLU A O 1
ATOM 1006 N N . PHE A 1 135 ? -6.496 -7.792 17.588 1.00 97.62 135 PHE A N 1
ATOM 1007 C CA . PHE A 1 135 ? -7.488 -7.407 18.577 1.00 97.62 135 PHE A CA 1
ATOM 1008 C C . PHE A 1 135 ? -8.842 -8.044 18.271 1.00 97.62 135 PHE A C 1
ATOM 1010 O O . PHE A 1 135 ? -9.203 -8.261 17.116 1.00 97.62 135 PHE A O 1
ATOM 1017 N N . ALA A 1 136 ? -9.618 -8.290 19.323 1.00 96.56 136 ALA A N 1
ATOM 1018 C CA . ALA A 1 136 ? -10.961 -8.851 19.228 1.00 96.56 136 ALA A CA 1
ATOM 1019 C C . ALA A 1 136 ? -12.001 -7.850 18.689 1.00 96.56 136 ALA A C 1
ATOM 1021 O O . ALA A 1 136 ? -13.060 -8.265 18.228 1.00 96.56 136 ALA A O 1
ATOM 1022 N N . SER A 1 137 ? -11.726 -6.540 18.749 1.00 96.88 137 SER A N 1
ATOM 1023 C CA . SER A 1 137 ? -12.646 -5.495 18.283 1.00 96.88 137 SER A CA 1
ATOM 1024 C C . SER A 1 137 ? -11.932 -4.329 17.594 1.00 96.88 137 SER A C 1
ATOM 1026 O O . SER A 1 137 ? -10.780 -4.006 17.908 1.00 96.88 137 SER A O 1
ATOM 1028 N N . SER A 1 138 ? -12.655 -3.660 16.690 1.00 96.62 138 SER A N 1
ATOM 1029 C CA . SER A 1 138 ? -12.236 -2.426 16.011 1.00 96.62 138 SER A CA 1
ATOM 1030 C C . SER A 1 138 ? -11.865 -1.328 17.013 1.00 96.62 138 SER A C 1
ATOM 1032 O O . SER A 1 138 ? -10.808 -0.709 16.900 1.00 96.62 138 SER A O 1
ATOM 1034 N N . SER A 1 139 ? -12.691 -1.137 18.046 1.00 96.38 139 SER A N 1
ATOM 1035 C CA . SER A 1 139 ? -12.468 -0.155 19.113 1.00 96.38 139 SER A CA 1
ATOM 1036 C C . SER A 1 139 ? -11.157 -0.401 19.868 1.00 96.38 139 SER A C 1
ATOM 1038 O O . SER A 1 139 ? -10.360 0.523 20.034 1.00 96.38 139 SER A O 1
ATOM 1040 N N . ALA A 1 140 ? -10.866 -1.649 20.257 1.00 96.62 140 ALA A N 1
ATOM 1041 C CA . ALA A 1 140 ? -9.616 -1.979 20.944 1.00 96.62 140 ALA A CA 1
ATOM 1042 C C . ALA A 1 140 ? -8.385 -1.705 20.061 1.00 96.62 140 ALA A C 1
ATOM 1044 O O . ALA A 1 140 ? -7.421 -1.091 20.525 1.00 96.62 140 ALA A O 1
ATOM 1045 N N . ALA A 1 141 ? -8.443 -2.075 18.776 1.00 97.25 141 ALA A N 1
ATOM 1046 C CA . ALA A 1 141 ? -7.383 -1.777 17.815 1.00 97.25 141 ALA A CA 1
ATOM 1047 C C . ALA A 1 141 ? -7.179 -0.262 17.624 1.00 97.25 141 ALA A C 1
ATOM 1049 O O . ALA A 1 141 ? -6.048 0.226 17.666 1.00 97.25 141 ALA A O 1
ATOM 1050 N N . ASN A 1 142 ? -8.266 0.497 17.470 1.00 96.62 142 ASN A N 1
ATOM 1051 C CA . ASN A 1 142 ? -8.229 1.950 17.301 1.00 96.62 142 ASN A CA 1
ATOM 1052 C C . ASN A 1 142 ? -7.639 2.658 18.526 1.00 96.62 142 ASN A C 1
ATOM 1054 O O . ASN A 1 142 ? -6.769 3.518 18.375 1.00 96.62 142 ASN A O 1
ATOM 1058 N N . ASN A 1 143 ? -8.052 2.254 19.731 1.00 96.06 143 ASN A N 1
ATOM 1059 C CA . ASN A 1 143 ? -7.516 2.775 20.990 1.00 96.06 143 ASN A CA 1
ATOM 1060 C C . ASN A 1 143 ? -6.021 2.472 21.135 1.00 96.06 143 ASN A C 1
ATOM 1062 O O . ASN A 1 143 ? -5.256 3.300 21.632 1.00 96.06 143 ASN A O 1
ATOM 1066 N N . PHE A 1 144 ? -5.580 1.301 20.668 1.00 96.56 144 PHE A N 1
ATOM 1067 C CA . PHE A 1 144 ? -4.170 0.933 20.683 1.00 96.56 144 PHE A CA 1
ATOM 1068 C C . PHE A 1 144 ? -3.321 1.797 19.740 1.00 96.56 144 PHE A C 1
ATOM 1070 O O . PHE A 1 144 ? -2.216 2.192 20.110 1.00 96.56 144 PHE A O 1
ATOM 1077 N N . VAL A 1 145 ? -3.828 2.156 18.554 1.00 95.44 145 VAL A N 1
ATOM 1078 C CA . VAL A 1 145 ? -3.111 3.024 17.594 1.00 95.44 145 VAL A CA 1
ATOM 1079 C C . VAL A 1 145 ? -2.777 4.397 18.183 1.00 95.44 145 VAL A C 1
ATOM 1081 O O . VAL A 1 145 ? -1.723 4.961 17.869 1.00 95.44 145 VAL A O 1
ATOM 1084 N N . THR A 1 146 ? -3.659 4.927 19.031 1.00 93.81 146 THR A N 1
ATOM 1085 C CA . THR A 1 146 ? -3.511 6.228 19.699 1.00 93.81 146 THR A CA 1
ATOM 1086 C C . THR A 1 146 ? -2.893 6.130 21.093 1.00 93.81 146 THR A C 1
ATOM 1088 O O . THR A 1 146 ? -2.798 7.141 21.783 1.00 93.81 146 THR A O 1
ATOM 1091 N N . ASN A 1 147 ? -2.481 4.939 21.534 1.00 94.75 147 ASN A N 1
ATOM 1092 C CA . ASN A 1 147 ? -2.020 4.739 22.902 1.00 94.75 147 ASN A CA 1
ATOM 1093 C C . ASN A 1 147 ? -0.664 5.446 23.161 1.00 94.75 147 ASN A C 1
ATOM 1095 O O . ASN A 1 147 ? 0.314 5.144 22.462 1.00 94.75 147 ASN A O 1
ATOM 1099 N N . PRO A 1 148 ? -0.565 6.335 24.176 1.00 94.38 148 PRO A N 1
ATOM 1100 C CA . PRO A 1 148 ? 0.664 7.072 24.502 1.00 94.38 148 PRO A CA 1
ATOM 1101 C C . PRO A 1 148 ? 1.883 6.189 24.792 1.00 94.38 148 PRO A C 1
ATOM 1103 O O . PRO A 1 148 ? 3.006 6.559 24.439 1.00 94.38 148 PRO A O 1
ATOM 1106 N N . LEU A 1 149 ? 1.661 4.979 25.324 1.00 95.12 149 LEU A N 1
ATOM 1107 C CA . LEU A 1 149 ? 2.702 3.991 25.624 1.00 95.12 149 LEU A CA 1
ATOM 1108 C C . LEU A 1 149 ? 3.632 3.740 24.436 1.00 95.12 149 LEU A C 1
ATOM 1110 O O . LEU A 1 149 ? 4.825 3.474 24.603 1.00 95.12 149 LEU A O 1
ATOM 1114 N N . LEU A 1 150 ? 3.096 3.797 23.217 1.00 93.81 150 LEU A N 1
ATOM 1115 C CA . LEU A 1 150 ? 3.882 3.574 22.014 1.00 93.81 150 LEU A CA 1
ATOM 1116 C C . LEU A 1 150 ? 4.913 4.686 21.823 1.00 93.81 150 LEU A C 1
ATOM 1118 O O . LEU A 1 150 ? 6.094 4.390 21.643 1.00 93.81 150 LEU A O 1
ATOM 1122 N N . ALA A 1 151 ? 4.496 5.948 21.925 1.00 92.44 151 ALA A N 1
ATOM 1123 C CA . ALA A 1 151 ? 5.380 7.095 21.750 1.00 92.44 151 ALA A CA 1
ATOM 1124 C C . ALA A 1 151 ? 6.480 7.129 22.824 1.00 92.44 151 ALA A C 1
ATOM 1126 O O . ALA A 1 151 ? 7.655 7.289 22.487 1.00 92.44 151 ALA A O 1
ATOM 1127 N N . GLU A 1 152 ? 6.123 6.862 24.085 1.00 93.44 152 GLU A N 1
ATOM 1128 C CA . GLU A 1 152 ? 7.059 6.761 25.217 1.00 93.44 152 GLU A CA 1
ATOM 1129 C C . GLU A 1 152 ? 8.164 5.721 24.971 1.00 93.44 152 GLU A C 1
ATOM 1131 O O . GLU A 1 152 ? 9.328 5.921 25.322 1.00 93.44 152 GLU A O 1
ATOM 1136 N N . ASN A 1 153 ? 7.825 4.625 24.288 1.00 92.06 153 ASN A N 1
ATOM 1137 C CA . ASN A 1 153 ? 8.751 3.543 23.960 1.00 92.06 153 ASN A CA 1
ATOM 1138 C C . ASN A 1 153 ? 9.402 3.687 22.570 1.00 92.06 153 ASN A C 1
ATOM 1140 O O . ASN A 1 153 ? 10.050 2.752 22.088 1.00 92.06 153 ASN A O 1
ATOM 1144 N N . LYS A 1 154 ? 9.277 4.855 21.921 1.00 92.81 154 LYS A N 1
ATOM 1145 C CA . LYS A 1 154 ? 9.777 5.132 20.559 1.00 92.81 154 LYS A CA 1
ATOM 1146 C C . LYS A 1 154 ? 9.192 4.187 19.497 1.00 92.81 154 LYS A C 1
ATOM 1148 O O . LYS A 1 154 ? 9.877 3.788 18.550 1.00 92.81 154 LYS A O 1
ATOM 1153 N N . LEU A 1 155 ? 7.933 3.804 19.666 1.00 94.25 155 LEU A N 1
ATOM 1154 C CA . LEU A 1 155 ? 7.161 2.941 18.778 1.00 94.25 155 LEU A CA 1
ATOM 1155 C C . LEU A 1 155 ? 6.055 3.741 18.080 1.00 94.25 155 LEU A C 1
ATOM 1157 O O . LEU A 1 155 ? 5.554 4.734 18.596 1.00 94.25 155 LEU A O 1
ATOM 1161 N N . CYS A 1 156 ? 5.651 3.275 16.903 1.00 93.38 156 CYS A N 1
ATOM 1162 C CA . CYS A 1 156 ? 4.524 3.804 16.151 1.00 93.38 156 CYS A CA 1
ATOM 1163 C C . CYS A 1 156 ? 3.636 2.647 15.688 1.00 93.38 156 CYS A C 1
ATOM 1165 O O . CYS A 1 156 ? 4.124 1.695 15.072 1.00 93.38 156 CYS A O 1
ATOM 1167 N N . ALA A 1 157 ? 2.341 2.748 15.986 1.00 95.44 157 ALA A N 1
ATOM 1168 C CA . ALA A 1 157 ? 1.309 1.846 15.497 1.00 95.44 157 ALA A CA 1
ATOM 1169 C C . ALA A 1 157 ? 0.586 2.430 14.280 1.00 95.44 157 ALA A C 1
ATOM 1171 O O . ALA A 1 157 ? 0.323 3.635 14.223 1.00 95.44 157 ALA A O 1
ATOM 1172 N N . THR A 1 158 ? 0.243 1.561 13.334 1.00 95.44 158 THR A N 1
ATOM 1173 C CA . THR A 1 158 ? -0.529 1.875 12.126 1.00 95.44 158 THR A CA 1
ATOM 1174 C C . THR A 1 158 ? -1.398 0.684 11.750 1.00 95.44 158 THR A C 1
ATOM 1176 O O . THR A 1 158 ? -0.925 -0.454 11.796 1.00 95.44 158 THR A O 1
ATOM 1179 N N . ILE A 1 159 ? -2.642 0.931 11.349 1.00 96.12 159 ILE A N 1
ATOM 1180 C CA . ILE A 1 159 ? -3.492 -0.114 10.776 1.00 96.12 159 ILE A CA 1
ATOM 1181 C C . ILE A 1 159 ? -3.056 -0.352 9.323 1.00 96.12 159 ILE A C 1
ATOM 1183 O O . ILE A 1 159 ? -2.835 0.615 8.582 1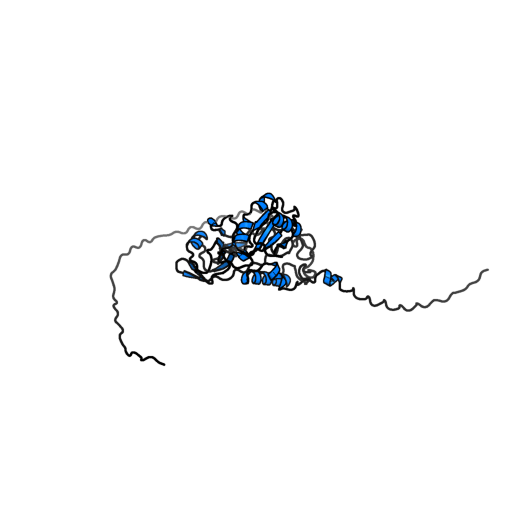.00 96.12 159 ILE A O 1
ATOM 1187 N N . PRO A 1 160 ? -2.867 -1.611 8.892 1.00 93.81 160 PRO A N 1
ATOM 1188 C CA . PRO A 1 160 ? -2.545 -1.908 7.506 1.00 93.81 160 PRO A CA 1
ATOM 1189 C C . PRO A 1 160 ? -3.615 -1.356 6.557 1.00 93.81 160 PRO A C 1
ATOM 1191 O O . PRO A 1 160 ? -4.790 -1.681 6.680 1.00 93.81 160 PRO A O 1
ATOM 1194 N N . GLN A 1 161 ? -3.202 -0.564 5.563 1.00 92.88 161 GLN A N 1
ATOM 1195 C CA . GLN A 1 161 ? -4.134 0.093 4.632 1.00 92.88 161 GLN A CA 1
ATOM 1196 C C . GLN A 1 161 ? -5.088 -0.884 3.935 1.00 92.88 161 GLN A C 1
ATOM 1198 O O . GLN A 1 161 ? -6.249 -0.548 3.729 1.00 92.88 161 GLN A O 1
ATOM 1203 N N . PHE A 1 162 ? -4.632 -2.100 3.620 1.00 92.12 162 PHE A N 1
ATOM 1204 C CA . PHE A 1 162 ? -5.467 -3.125 2.988 1.00 92.12 162 PHE A CA 1
ATOM 1205 C C . PHE A 1 162 ? -6.614 -3.621 3.884 1.00 92.12 162 PHE A C 1
ATOM 1207 O O . PHE A 1 162 ? -7.501 -4.303 3.393 1.00 92.12 162 PHE A O 1
ATOM 1214 N N . GLN A 1 163 ? -6.639 -3.291 5.178 1.00 94.12 163 GLN A N 1
ATOM 1215 C CA . GLN A 1 163 ? -7.741 -3.659 6.073 1.00 94.12 163 GLN A CA 1
ATOM 1216 C C . GLN A 1 163 ? -8.813 -2.574 6.213 1.00 94.12 163 GLN A C 1
ATOM 1218 O O . GLN A 1 163 ? -9.906 -2.886 6.669 1.00 94.12 163 GLN A O 1
ATOM 1223 N N . VAL A 1 164 ? -8.509 -1.333 5.818 1.00 94.44 164 VAL A N 1
ATOM 1224 C CA . VAL A 1 164 ? -9.372 -0.149 6.026 1.00 94.44 164 VAL A CA 1
ATOM 1225 C C . VAL A 1 164 ? -9.566 0.691 4.764 1.00 94.44 164 VAL A C 1
ATOM 1227 O O . VAL A 1 164 ? -10.161 1.762 4.816 1.00 94.44 164 VAL A O 1
ATOM 1230 N N . SER A 1 165 ? -9.023 0.261 3.626 1.00 94.62 165 SER A N 1
ATOM 1231 C CA . SER A 1 165 ? -9.190 0.973 2.361 1.00 94.62 165 SER A CA 1
ATOM 1232 C C . SER A 1 165 ? -9.139 0.047 1.152 1.00 94.62 165 SER A C 1
ATOM 1234 O O . SER A 1 165 ? -8.501 -1.012 1.180 1.00 94.62 165 SER A O 1
ATOM 1236 N N . ARG A 1 166 ? -9.781 0.474 0.063 1.00 94.50 166 ARG A N 1
ATOM 1237 C CA . ARG A 1 166 ? -9.770 -0.191 -1.246 1.00 94.50 166 ARG A CA 1
ATOM 1238 C C . ARG A 1 166 ? -9.330 0.776 -2.327 1.00 94.50 166 ARG A C 1
ATOM 1240 O O . ARG A 1 166 ? -9.625 1.963 -2.270 1.00 94.50 166 ARG A O 1
ATOM 1247 N N . MET A 1 167 ? -8.613 0.273 -3.326 1.00 96.62 167 MET A N 1
ATOM 1248 C CA . MET A 1 167 ? -8.176 1.080 -4.463 1.00 96.62 167 MET A CA 1
ATOM 1249 C C . MET A 1 167 ? -8.948 0.671 -5.710 1.00 96.62 167 MET A C 1
ATOM 1251 O O . MET A 1 167 ? -8.839 -0.468 -6.163 1.00 96.62 167 MET A O 1
ATOM 1255 N N . GLY A 1 168 ? -9.695 1.618 -6.264 1.00 97.19 168 GLY A N 1
ATOM 1256 C CA . GLY A 1 168 ? -10.397 1.476 -7.529 1.00 97.19 168 GLY A CA 1
ATOM 1257 C C . GLY A 1 168 ? -9.768 2.337 -8.614 1.00 97.19 168 GLY A C 1
ATOM 1258 O O . GLY A 1 168 ? -9.105 3.334 -8.326 1.00 97.19 168 GLY A O 1
ATOM 1259 N N . VAL A 1 169 ? -9.973 1.964 -9.870 1.00 97.94 169 VAL A N 1
ATOM 1260 C CA . VAL A 1 169 ? -9.615 2.776 -11.028 1.00 97.94 169 VAL A CA 1
ATOM 1261 C C . VAL A 1 169 ? -10.875 3.179 -11.780 1.00 97.94 169 VAL A C 1
ATOM 1263 O O . VAL A 1 169 ? -11.722 2.345 -12.085 1.00 97.94 169 VAL A O 1
ATOM 1266 N N . VAL A 1 170 ? -10.977 4.471 -12.077 1.00 97.69 170 VAL A N 1
ATOM 1267 C CA . VAL A 1 170 ? -12.020 5.058 -12.920 1.00 97.69 170 VAL A CA 1
ATOM 1268 C C . VAL A 1 170 ? -11.382 5.612 -14.187 1.00 97.69 170 VAL A C 1
ATOM 1270 O O . VAL A 1 170 ? -10.256 6.124 -14.175 1.00 97.69 170 VAL A O 1
ATOM 1273 N N . ARG A 1 171 ? -12.087 5.472 -15.307 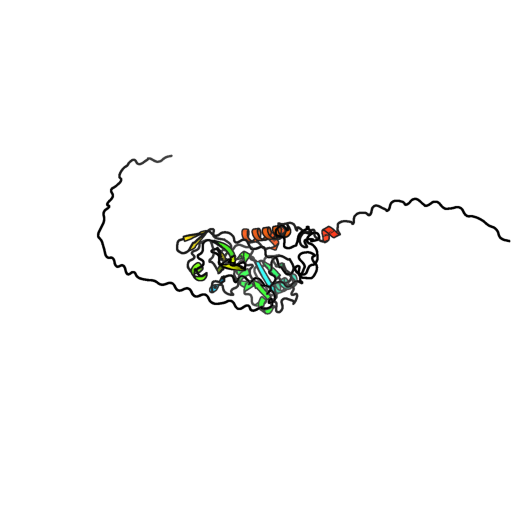1.00 96.81 171 ARG A N 1
ATOM 1274 C CA . ARG A 1 171 ? -11.627 5.877 -16.642 1.00 96.81 171 ARG A CA 1
ATOM 1275 C C . ARG A 1 171 ? -12.521 6.983 -17.191 1.00 96.81 171 ARG A C 1
ATOM 1277 O O . ARG A 1 171 ? -13.590 7.240 -16.651 1.00 96.81 171 ARG A O 1
ATOM 1284 N N . ASN A 1 172 ? -12.081 7.594 -18.288 1.00 95.38 172 ASN A N 1
ATOM 1285 C CA . ASN A 1 172 ? -12.795 8.659 -18.997 1.00 95.38 172 ASN A CA 1
ATOM 1286 C C . ASN A 1 172 ? -12.994 9.940 -18.169 1.00 95.38 172 ASN A C 1
ATOM 1288 O O . ASN A 1 172 ? -13.935 10.687 -18.403 1.00 95.38 172 ASN A O 1
ATOM 1292 N N . ILE A 1 173 ? -12.083 10.222 -17.234 1.00 96.44 173 ILE A N 1
ATOM 1293 C CA . ILE A 1 173 ? -12.079 11.488 -16.495 1.00 96.44 173 ILE A CA 1
ATOM 1294 C C . ILE A 1 173 ? -11.397 12.566 -17.349 1.00 96.44 173 ILE A C 1
ATOM 1296 O O . ILE A 1 173 ? -10.266 12.328 -17.795 1.00 96.44 173 ILE A O 1
ATOM 1300 N N . PRO A 1 174 ? -12.014 13.739 -17.578 1.00 95.62 174 PRO A N 1
ATOM 1301 C CA . PRO A 1 174 ? -11.377 14.842 -18.297 1.00 95.62 174 PRO A CA 1
ATOM 1302 C C . PRO A 1 174 ? -10.029 15.236 -17.667 1.00 95.62 174 PRO A C 1
ATOM 1304 O O . PRO A 1 174 ? -9.814 15.062 -16.464 1.00 95.62 174 PRO A O 1
ATOM 1307 N N . ILE A 1 175 ? -9.065 15.654 -18.490 1.00 93.88 175 ILE A N 1
ATOM 1308 C CA . ILE A 1 175 ? -7.686 15.952 -18.040 1.00 93.88 175 ILE A CA 1
ATOM 1309 C C . ILE A 1 175 ? -7.591 17.362 -17.447 1.00 93.88 175 ILE A C 1
ATOM 1311 O O . ILE A 1 175 ? -6.767 17.604 -16.574 1.00 93.88 175 ILE A O 1
ATOM 1315 N N . ASP A 1 176 ? -8.444 18.254 -17.927 1.00 93.44 176 ASP A N 1
ATOM 1316 C CA . ASP A 1 176 ? -8.654 19.628 -17.484 1.00 93.44 176 ASP A CA 1
ATOM 1317 C C . ASP A 1 176 ? -9.319 19.724 -16.105 1.00 93.44 176 ASP A C 1
ATOM 1319 O O . ASP A 1 176 ? -9.193 20.753 -15.453 1.00 93.44 176 ASP A O 1
ATOM 1323 N N . TRP A 1 177 ? -9.958 18.650 -15.627 1.00 94.06 177 TRP A N 1
ATOM 1324 C CA . TRP A 1 177 ? -10.500 18.597 -14.268 1.00 94.06 177 TRP A CA 1
ATOM 1325 C C . TRP A 1 177 ? -9.406 18.387 -13.230 1.00 94.06 177 TRP A C 1
ATOM 1327 O O . TRP A 1 177 ? -8.603 17.440 -13.319 1.00 94.06 177 TRP A O 1
ATOM 1337 N N . THR A 1 178 ? -9.455 19.198 -12.179 1.00 95.44 178 THR A N 1
ATOM 1338 C CA . THR A 1 178 ? -8.673 18.950 -10.973 1.00 95.44 178 THR A CA 1
ATOM 1339 C C . THR A 1 178 ? -9.204 17.714 -10.242 1.00 95.44 178 THR A C 1
ATOM 1341 O O . THR A 1 178 ? -10.368 17.319 -10.356 1.00 95.44 178 THR A O 1
ATOM 1344 N N . LEU A 1 179 ? -8.335 17.058 -9.473 1.00 96.19 179 LEU A N 1
ATOM 1345 C CA . LEU A 1 179 ? -8.753 15.909 -8.668 1.00 96.19 179 LEU A CA 1
ATOM 1346 C C . LEU A 1 179 ? -9.666 16.308 -7.498 1.00 96.19 179 LEU A C 1
ATOM 1348 O O . LEU A 1 179 ? -10.441 15.476 -7.038 1.00 96.19 179 LEU A O 1
ATOM 1352 N N . GLU A 1 180 ? -9.595 17.558 -7.042 1.00 95.81 180 GLU A N 1
ATOM 1353 C CA . GLU A 1 180 ? -10.491 18.111 -6.024 1.00 95.81 180 GLU A CA 1
ATOM 1354 C C . GLU A 1 180 ? -11.915 18.292 -6.563 1.00 95.81 180 GLU A C 1
ATOM 1356 O O . GLU A 1 180 ? -12.868 17.806 -5.952 1.00 95.81 180 GLU A O 1
ATOM 1361 N N . GLU A 1 181 ? -12.063 18.901 -7.745 1.00 95.62 181 GLU A N 1
ATOM 1362 C CA . GLU A 1 181 ? -13.355 19.018 -8.436 1.00 95.62 181 GLU A CA 1
ATOM 1363 C C . GLU A 1 181 ? -13.978 17.640 -8.661 1.00 95.62 181 GLU A C 1
ATOM 1365 O O . GLU A 1 181 ? -15.137 17.425 -8.313 1.00 95.62 181 GLU A O 1
ATOM 1370 N N . LEU A 1 182 ? -13.187 16.668 -9.135 1.00 96.50 182 LEU A N 1
ATOM 1371 C CA . LEU A 1 182 ? -13.658 15.294 -9.289 1.00 96.50 182 LEU A CA 1
ATOM 1372 C C . LEU A 1 182 ? -14.203 14.741 -7.968 1.00 96.50 182 LEU A C 1
ATOM 1374 O O . LEU A 1 182 ? -15.326 14.248 -7.944 1.00 96.50 182 LEU A O 1
ATOM 1378 N N . VAL A 1 183 ? -13.414 14.796 -6.889 1.00 96.50 183 VAL A N 1
ATOM 1379 C CA . VAL A 1 183 ? -13.783 14.200 -5.594 1.00 96.50 183 VAL A CA 1
ATOM 1380 C C . VAL A 1 183 ? -14.995 14.893 -4.974 1.00 96.50 183 VAL A C 1
ATOM 1382 O O . VAL A 1 183 ? -15.863 14.203 -4.446 1.00 96.50 183 VAL A O 1
ATOM 1385 N N . SER A 1 184 ? -15.100 16.220 -5.079 1.00 95.38 184 SER A N 1
ATOM 1386 C CA . SER A 1 184 ? -16.257 16.973 -4.573 1.00 95.38 184 SER A CA 1
ATOM 1387 C C . SER A 1 184 ? -17.561 16.644 -5.312 1.00 95.38 184 SER A C 1
ATOM 1389 O O . SER A 1 184 ? -18.631 16.668 -4.709 1.00 95.38 184 SER A O 1
ATOM 1391 N N . GLY A 1 185 ? -17.483 16.279 -6.596 1.00 95.12 185 GLY A N 1
ATOM 1392 C CA . GLY A 1 185 ? -18.633 15.856 -7.395 1.00 95.12 185 GLY A CA 1
ATOM 1393 C C . GLY A 1 185 ? -19.043 14.389 -7.218 1.00 95.12 185 GLY A C 1
ATOM 1394 O O . GLY A 1 185 ? -20.044 13.979 -7.814 1.00 95.12 185 GLY A O 1
ATOM 1395 N N . LEU A 1 186 ? -18.285 13.580 -6.464 1.00 96.50 186 LEU A N 1
ATOM 1396 C CA . LEU A 1 186 ? -18.563 12.152 -6.296 1.00 96.50 186 LEU A CA 1
ATOM 1397 C C . LEU A 1 186 ? -19.712 11.888 -5.319 1.00 96.50 186 LEU A C 1
ATOM 1399 O O . LEU A 1 186 ? -19.778 12.430 -4.220 1.00 96.50 186 LEU A O 1
ATOM 1403 N N . GLN A 1 187 ? -20.568 10.947 -5.700 1.00 94.50 187 GLN A N 1
ATOM 1404 C CA . GLN A 1 187 ? -21.582 10.337 -4.853 1.00 94.50 187 GLN A CA 1
ATOM 1405 C C . GLN A 1 187 ? -21.360 8.826 -4.790 1.00 94.50 187 GLN A C 1
ATOM 1407 O O . GLN A 1 187 ? -21.002 8.176 -5.783 1.00 94.50 187 GLN A O 1
ATOM 1412 N N . TYR A 1 188 ? -21.598 8.270 -3.606 1.00 91.25 188 TYR A N 1
ATOM 1413 C CA . TYR A 1 188 ? -21.236 6.903 -3.257 1.00 91.25 188 TYR A CA 1
ATOM 1414 C C . TYR A 1 188 ? -22.483 6.061 -2.961 1.00 91.25 188 TYR A C 1
ATOM 1416 O O . TYR A 1 188 ? -23.422 6.554 -2.333 1.00 91.25 188 TYR A O 1
ATOM 1424 N N . PRO A 1 189 ? -22.508 4.784 -3.372 1.00 88.81 189 PRO A N 1
ATOM 1425 C CA . PRO A 1 189 ? -23.443 3.806 -2.826 1.00 88.81 189 PRO A CA 1
ATOM 1426 C C . PRO A 1 189 ? -23.365 3.718 -1.292 1.00 88.81 189 PRO A C 1
ATOM 1428 O O . PRO A 1 189 ? -22.290 3.849 -0.710 1.00 88.81 189 PRO A O 1
ATOM 1431 N N . SER A 1 190 ? -24.484 3.416 -0.627 1.00 83.75 190 SER A N 1
ATOM 1432 C CA . SER A 1 190 ? -24.566 3.352 0.844 1.00 83.75 190 SER A CA 1
ATOM 1433 C C . SER A 1 190 ? -23.661 2.292 1.491 1.00 83.75 190 SER A C 1
ATOM 1435 O O . SER A 1 190 ? -23.427 2.335 2.692 1.00 83.75 190 SER A O 1
ATOM 1437 N N . ASN A 1 191 ? -23.170 1.322 0.717 1.00 82.19 191 ASN A N 1
ATOM 1438 C CA . ASN A 1 191 ? -22.370 0.190 1.188 1.00 82.19 191 ASN A CA 1
ATOM 1439 C C . ASN A 1 191 ? -20.851 0.364 0.994 1.00 82.19 191 ASN A C 1
ATOM 1441 O O . ASN A 1 191 ? -20.105 -0.599 1.181 1.00 82.19 191 ASN A O 1
ATOM 1445 N N . CYS A 1 192 ? -20.378 1.546 0.593 1.00 85.62 192 CYS A N 1
ATOM 1446 C CA . CYS A 1 192 ? -18.950 1.837 0.470 1.00 85.62 192 CYS A CA 1
ATOM 1447 C C . CYS A 1 192 ? -18.582 3.141 1.180 1.00 85.62 192 CYS A C 1
ATOM 1449 O O . CYS A 1 192 ? -19.391 4.064 1.257 1.00 85.62 192 CYS A O 1
ATOM 1451 N N . GLY A 1 193 ? -17.351 3.227 1.682 1.00 89.44 193 GLY A N 1
ATOM 1452 C CA . GLY A 1 193 ? -16.855 4.468 2.261 1.00 89.44 193 GLY A CA 1
ATOM 1453 C C . GLY A 1 193 ? -16.493 5.503 1.197 1.00 89.44 193 GLY A C 1
ATOM 1454 O O . GLY A 1 193 ? -16.307 5.195 0.018 1.00 89.44 193 GLY A O 1
ATOM 1455 N N . GLN A 1 194 ? -16.372 6.750 1.646 1.00 93.00 194 GLN A N 1
ATOM 1456 C CA . GLN A 1 194 ? -15.975 7.880 0.811 1.00 93.00 194 GLN A CA 1
ATOM 1457 C C . GLN A 1 194 ? -14.547 7.745 0.266 1.00 93.00 194 GLN A C 1
ATOM 1459 O O . GLN A 1 194 ? -13.712 7.005 0.799 1.00 93.00 194 GLN A O 1
ATOM 1464 N N . VAL A 1 195 ? -14.244 8.495 -0.794 1.00 95.75 195 VAL A N 1
ATOM 1465 C CA . VAL A 1 195 ? -12.879 8.606 -1.314 1.00 95.75 195 VAL A CA 1
ATOM 1466 C C . VAL A 1 195 ? -12.040 9.475 -0.384 1.00 95.75 195 VAL A C 1
ATOM 1468 O O . VAL A 1 195 ? -12.406 10.601 -0.083 1.00 95.75 195 VAL A O 1
ATOM 1471 N N . ILE A 1 196 ? -10.876 8.967 0.017 1.00 95.56 196 ILE A N 1
ATOM 1472 C CA . ILE A 1 196 ? -9.900 9.684 0.855 1.00 95.56 196 ILE A CA 1
ATOM 1473 C C . ILE A 1 196 ? -8.718 10.222 0.044 1.00 95.56 196 ILE A C 1
ATOM 1475 O O . ILE A 1 196 ? -7.997 11.122 0.476 1.00 95.56 196 ILE A O 1
ATOM 1479 N N . LYS A 1 197 ? -8.480 9.648 -1.140 1.00 96.38 197 LYS A N 1
ATOM 1480 C CA . LYS A 1 197 ? -7.354 10.005 -2.003 1.00 96.38 197 LYS A CA 1
ATOM 1481 C C . LYS A 1 197 ? -7.674 9.735 -3.464 1.00 96.38 197 LYS A C 1
ATOM 1483 O O . LYS A 1 197 ? -8.164 8.662 -3.802 1.00 96.38 197 LYS A O 1
ATOM 1488 N N . ALA A 1 198 ? -7.298 10.664 -4.329 1.00 97.44 198 ALA A N 1
ATOM 1489 C CA . ALA A 1 198 ? -7.339 10.521 -5.773 1.00 97.44 198 ALA A CA 1
ATOM 1490 C C . ALA A 1 198 ? -5.932 10.699 -6.356 1.00 97.44 198 ALA A C 1
ATOM 1492 O O . ALA A 1 198 ? -5.125 11.494 -5.875 1.00 97.44 198 ALA A O 1
ATOM 1493 N N . ARG A 1 199 ? -5.603 9.927 -7.390 1.00 96.88 199 ARG A N 1
ATOM 1494 C CA . ARG A 1 199 ? -4.312 10.008 -8.078 1.00 96.88 199 ARG A CA 1
ATOM 1495 C C . ARG A 1 199 ? -4.488 9.794 -9.567 1.00 96.88 199 ARG A C 1
ATOM 1497 O O . ARG A 1 199 ? -4.887 8.708 -9.989 1.00 96.88 199 ARG A O 1
ATOM 1504 N N . ARG A 1 200 ? -4.129 10.793 -10.366 1.00 96.81 200 ARG A N 1
ATOM 1505 C CA . ARG A 1 200 ? -4.165 10.686 -11.824 1.00 96.81 200 ARG A CA 1
ATOM 1506 C C . ARG A 1 200 ? -2.990 9.844 -12.310 1.00 96.81 200 ARG A C 1
ATOM 1508 O O . ARG A 1 200 ? -1.850 10.011 -11.872 1.00 96.81 200 ARG A O 1
ATOM 1515 N N . LEU A 1 201 ? -3.269 8.897 -13.200 1.00 95.06 201 LEU A N 1
ATOM 1516 C CA . LEU A 1 201 ? -2.223 8.109 -13.840 1.00 95.06 201 LEU A CA 1
ATOM 1517 C C . LEU A 1 201 ? -1.655 8.874 -15.028 1.00 95.06 201 LEU A C 1
ATOM 1519 O O . LEU A 1 201 ? -2.395 9.505 -15.781 1.00 95.06 201 LEU A O 1
ATOM 1523 N N . ASN A 1 202 ? -0.349 8.741 -15.235 1.00 93.19 202 ASN A N 1
ATOM 1524 C CA . ASN A 1 202 ? 0.323 9.289 -16.405 1.00 93.19 202 ASN A CA 1
ATOM 1525 C C . ASN A 1 202 ? 0.623 8.175 -17.406 1.00 93.19 202 ASN A C 1
ATOM 1527 O O . ASN A 1 202 ? 0.969 7.054 -17.028 1.00 93.19 202 ASN A O 1
ATOM 1531 N N . SER A 1 203 ? 0.532 8.508 -18.687 1.00 89.12 203 SER A N 1
ATOM 1532 C CA . SER A 1 203 ? 0.939 7.647 -19.792 1.00 89.12 203 SER A CA 1
ATOM 1533 C C . SER A 1 203 ? 2.191 8.207 -20.453 1.00 89.12 203 SER A C 1
ATOM 1535 O O . SER A 1 203 ? 2.337 9.416 -20.624 1.00 89.12 203 SER A O 1
ATOM 1537 N N . LYS A 1 204 ? 3.109 7.317 -20.828 1.00 89.69 204 LYS A N 1
ATOM 1538 C CA . LYS A 1 204 ? 4.314 7.688 -21.568 1.00 89.69 204 LYS A CA 1
ATOM 1539 C C . LYS A 1 204 ? 3.943 7.893 -23.037 1.00 89.69 204 LYS A C 1
ATOM 1541 O O . LYS A 1 204 ? 3.511 6.940 -23.682 1.00 89.69 204 LYS A O 1
ATOM 1546 N N . LYS A 1 205 ? 4.139 9.097 -23.568 1.00 88.56 205 LYS A N 1
ATOM 1547 C CA . LYS A 1 205 ? 4.069 9.392 -25.003 1.00 88.56 205 LYS A CA 1
ATOM 1548 C C . LYS A 1 205 ? 5.455 9.727 -25.538 1.00 88.56 205 LYS A C 1
ATOM 1550 O O . LYS A 1 205 ? 6.336 10.149 -24.795 1.00 88.56 205 LYS A O 1
ATOM 1555 N N . ILE A 1 206 ? 5.657 9.470 -26.824 1.00 89.38 206 ILE A N 1
ATOM 1556 C CA . ILE A 1 206 ? 6.861 9.888 -27.538 1.00 89.38 206 ILE A CA 1
ATOM 1557 C C . ILE A 1 206 ? 6.462 11.121 -28.338 1.00 89.38 206 ILE A C 1
ATOM 1559 O O . ILE A 1 206 ? 5.615 11.023 -29.222 1.00 89.38 206 ILE A O 1
ATOM 1563 N N . ILE A 1 207 ? 7.029 12.265 -27.979 1.00 86.94 207 ILE A N 1
ATOM 1564 C CA . ILE A 1 207 ? 6.836 13.546 -28.657 1.00 86.94 207 ILE A CA 1
ATOM 1565 C C . ILE A 1 207 ? 8.230 13.997 -29.084 1.00 86.94 207 ILE A C 1
ATOM 1567 O O . ILE A 1 207 ? 9.139 14.038 -28.254 1.00 86.94 207 ILE A O 1
ATOM 1571 N N . ASP A 1 208 ? 8.424 14.229 -30.381 1.00 84.19 208 ASP A N 1
ATOM 1572 C CA . ASP A 1 208 ? 9.702 14.664 -30.966 1.00 84.19 208 ASP A CA 1
ATOM 1573 C C . ASP A 1 208 ? 10.895 13.755 -30.614 1.00 84.19 208 ASP A C 1
ATOM 1575 O O . ASP A 1 208 ? 11.992 14.201 -30.287 1.00 84.19 208 ASP A O 1
ATOM 1579 N N . GLY A 1 209 ? 10.665 12.436 -30.605 1.00 85.31 209 GLY A N 1
ATOM 1580 C CA . GLY A 1 209 ? 11.674 11.435 -30.231 1.00 85.31 209 GLY A CA 1
ATOM 1581 C C . GLY A 1 209 ? 12.001 11.385 -28.731 1.00 85.31 209 GLY A C 1
ATOM 1582 O O . GLY A 1 209 ? 12.722 10.488 -28.291 1.00 85.31 209 GLY A O 1
ATOM 1583 N N . SER A 1 210 ? 11.431 12.286 -27.926 1.00 84.69 210 SER A N 1
ATOM 1584 C CA . SER A 1 210 ? 11.575 12.323 -26.475 1.00 84.69 210 SER A CA 1
ATOM 1585 C C . SER A 1 210 ? 10.389 11.662 -25.780 1.00 84.69 210 SER A C 1
ATOM 1587 O O . SER A 1 210 ? 9.226 11.839 -26.139 1.00 84.69 210 SER A O 1
ATOM 1589 N N . ALA A 1 211 ? 10.681 10.879 -24.747 1.00 86.25 211 ALA A N 1
ATOM 1590 C CA . ALA A 1 211 ? 9.661 10.271 -23.914 1.00 86.25 211 ALA A CA 1
ATOM 1591 C C . ALA A 1 211 ? 9.138 11.268 -22.872 1.00 86.25 211 ALA A C 1
ATOM 1593 O O . ALA A 1 211 ? 9.827 11.551 -21.891 1.00 86.25 211 ALA A O 1
ATOM 1594 N N . THR A 1 212 ? 7.900 11.720 -23.033 1.00 88.94 212 THR A N 1
ATOM 1595 C CA . THR A 1 212 ? 7.206 12.595 -22.086 1.00 88.94 212 THR A CA 1
ATOM 1596 C C . THR A 1 212 ? 6.110 11.829 -21.346 1.00 88.94 212 THR A C 1
ATOM 1598 O O . THR A 1 212 ? 5.446 10.946 -21.891 1.00 88.94 212 THR A O 1
ATOM 1601 N N . TRP A 1 213 ? 5.942 12.124 -20.057 1.00 88.75 213 TRP A N 1
ATOM 1602 C CA . TRP A 1 213 ? 4.842 11.591 -19.255 1.00 88.75 213 TRP A CA 1
ATOM 1603 C C . TRP A 1 213 ? 3.710 12.603 -19.266 1.00 88.75 213 TRP A C 1
ATOM 1605 O O . TRP A 1 213 ? 3.886 13.706 -18.760 1.00 88.75 213 TRP A O 1
ATOM 1615 N N . ILE A 1 214 ? 2.568 12.225 -19.831 1.00 90.88 214 ILE A N 1
ATOM 1616 C CA . ILE A 1 214 ? 1.386 13.084 -19.870 1.00 90.88 214 ILE A CA 1
ATOM 1617 C C . ILE A 1 214 ? 0.281 12.523 -18.969 1.00 90.88 214 ILE A C 1
ATOM 1619 O O . ILE A 1 214 ? 0.163 11.295 -18.856 1.00 90.88 214 ILE A O 1
ATOM 1623 N N . PRO A 1 215 ? -0.540 13.379 -18.340 1.00 92.69 215 PRO A N 1
ATOM 1624 C CA . PRO A 1 215 ? -1.725 12.931 -17.625 1.00 92.69 215 PRO A CA 1
ATOM 1625 C C . PRO A 1 215 ? -2.653 12.126 -18.537 1.00 92.69 215 PRO A C 1
ATOM 1627 O O . PRO A 1 215 ? -2.808 12.429 -19.720 1.00 92.69 215 PRO A O 1
ATOM 1630 N N . SER A 1 216 ? -3.259 11.080 -17.987 1.00 94.12 216 SER A N 1
ATOM 1631 C CA . SER A 1 216 ? -4.276 10.286 -18.675 1.00 94.12 216 SER A CA 1
ATOM 1632 C C . SER A 1 216 ? -5.667 10.561 -18.111 1.00 94.12 216 SER A C 1
ATOM 1634 O O . SER A 1 216 ? -5.825 11.081 -17.002 1.00 94.12 216 SER A O 1
ATOM 1636 N N . ASN A 1 217 ? -6.687 10.119 -18.843 1.00 95.38 217 ASN A N 1
ATOM 1637 C CA . ASN A 1 217 ? -8.082 10.127 -18.403 1.00 95.38 217 ASN A CA 1
ATOM 1638 C C . ASN A 1 217 ? -8.397 9.047 -17.350 1.00 95.38 217 ASN A C 1
ATOM 1640 O O . ASN A 1 217 ? -9.553 8.680 -17.156 1.00 95.38 217 ASN A O 1
ATOM 1644 N N . THR A 1 218 ? -7.373 8.462 -16.726 1.00 96.81 218 THR A N 1
ATOM 1645 C CA . THR A 1 218 ? -7.514 7.389 -15.742 1.00 96.81 218 THR A CA 1
ATOM 1646 C C . THR A 1 218 ? -7.079 7.889 -14.371 1.00 96.81 218 THR A C 1
ATOM 1648 O O . THR A 1 218 ? -5.955 8.371 -14.203 1.00 96.81 218 THR A O 1
ATOM 1651 N N . VAL A 1 219 ? -7.958 7.738 -13.384 1.00 97.81 219 VAL A N 1
ATOM 1652 C CA . VAL A 1 219 ? -7.730 8.156 -11.999 1.00 97.81 219 VAL A CA 1
ATOM 1653 C C . VAL A 1 219 ? -7.879 6.947 -11.087 1.00 97.81 219 VAL A C 1
ATOM 1655 O O . VAL A 1 219 ? -8.793 6.142 -11.230 1.00 97.81 219 VAL A O 1
ATOM 1658 N N . VAL A 1 220 ? -6.953 6.808 -10.147 1.00 98.00 220 VAL A N 1
ATOM 1659 C CA . VAL A 1 220 ? -7.038 5.829 -9.067 1.00 98.00 220 VAL A CA 1
ATOM 1660 C C . VAL A 1 220 ? -7.651 6.513 -7.859 1.00 98.00 220 VAL A C 1
ATOM 1662 O O . VAL A 1 220 ? -7.110 7.512 -7.384 1.00 98.00 220 VAL A O 1
ATOM 1665 N N . LEU A 1 221 ? -8.746 5.958 -7.361 1.00 97.44 221 LEU A N 1
ATOM 1666 C CA . LEU A 1 221 ? -9.446 6.407 -6.168 1.00 97.44 221 LEU A CA 1
ATOM 1667 C C . LEU A 1 221 ? -9.158 5.430 -5.027 1.00 97.44 221 LEU A C 1
ATOM 1669 O O . LEU A 1 221 ? -9.233 4.213 -5.199 1.00 97.44 221 LEU A O 1
ATOM 1673 N N . THR A 1 222 ? -8.807 5.952 -3.859 1.00 96.44 222 THR A N 1
ATOM 1674 C CA . THR A 1 222 ? -8.719 5.184 -2.618 1.00 96.44 222 THR A CA 1
ATOM 1675 C C . THR A 1 222 ? -9.981 5.445 -1.812 1.00 96.44 222 THR A C 1
ATOM 1677 O O . THR A 1 222 ? -10.198 6.566 -1.360 1.00 96.44 222 THR A O 1
ATOM 1680 N N . PHE A 1 223 ? -10.789 4.408 -1.641 1.00 95.62 223 PHE A N 1
ATOM 1681 C CA . PHE A 1 223 ? -12.012 4.391 -0.849 1.00 95.62 223 PHE A CA 1
ATOM 1682 C C . PHE A 1 223 ? -11.696 3.959 0.578 1.00 95.62 223 PHE A C 1
ATOM 1684 O O . PHE A 1 223 ? -10.886 3.051 0.779 1.00 95.62 223 PHE A O 1
ATOM 1691 N N . LEU A 1 224 ? -12.339 4.588 1.556 1.00 94.19 224 LEU A N 1
ATOM 1692 C CA . LEU A 1 224 ? -12.344 4.119 2.937 1.00 94.19 224 LEU A CA 1
ATOM 1693 C C . LEU A 1 224 ? -13.218 2.857 3.064 1.00 94.19 224 LEU A C 1
ATOM 1695 O O . LEU A 1 224 ? -14.244 2.731 2.398 1.00 94.19 224 LEU A O 1
ATOM 1699 N N . GLY A 1 225 ? -12.824 1.932 3.934 1.00 92.69 225 GLY A N 1
ATOM 1700 C CA . GLY A 1 225 ? -13.555 0.699 4.228 1.00 92.69 225 GLY A CA 1
ATOM 1701 C C . GLY A 1 225 ? -13.088 -0.526 3.438 1.00 92.69 225 GLY A C 1
ATOM 1702 O O . GLY A 1 225 ? -12.109 -0.496 2.686 1.00 92.69 225 GLY A O 1
ATOM 1703 N N . GLN A 1 226 ? -13.795 -1.637 3.652 1.00 92.44 226 GLN A N 1
ATOM 1704 C CA . GLN A 1 226 ? -13.421 -2.969 3.160 1.00 92.44 226 GLN A CA 1
ATOM 1705 C C . GLN A 1 226 ? -14.075 -3.385 1.834 1.00 92.44 226 GLN A C 1
ATOM 1707 O O . GLN A 1 226 ? -13.703 -4.414 1.262 1.00 92.44 226 GLN A O 1
ATOM 1712 N N . SER A 1 227 ? -14.999 -2.578 1.320 1.00 92.31 227 SER A N 1
ATOM 1713 C CA . SER A 1 227 ? -15.772 -2.875 0.112 1.00 92.31 227 SER A CA 1
ATOM 1714 C C . SER A 1 227 ? -15.428 -1.894 -1.000 1.00 92.31 227 SER A C 1
ATOM 1716 O O . SER A 1 227 ? -15.466 -0.681 -0.799 1.00 92.31 227 SER A O 1
ATOM 1718 N N . LEU A 1 228 ? -15.101 -2.415 -2.185 1.00 94.75 228 LEU A N 1
ATOM 1719 C CA . LEU A 1 228 ? -14.917 -1.594 -3.379 1.00 94.75 228 LEU A CA 1
ATOM 1720 C C . LEU A 1 228 ? -16.272 -1.460 -4.095 1.00 94.75 228 LEU A C 1
ATOM 1722 O O . LEU A 1 228 ? -16.866 -2.488 -4.432 1.00 94.75 228 LEU A O 1
ATOM 1726 N N . PRO A 1 229 ? -16.786 -0.240 -4.336 1.00 95.31 229 PRO A N 1
ATOM 1727 C CA . PRO A 1 229 ? -18.006 -0.080 -5.117 1.00 95.31 229 PRO A CA 1
ATOM 1728 C C . PRO A 1 229 ? -17.767 -0.515 -6.567 1.00 95.31 229 PRO A C 1
ATOM 1730 O O . PRO A 1 229 ? -16.692 -0.285 -7.104 1.00 95.31 229 PRO A O 1
ATOM 1733 N N . GLN A 1 230 ? -18.777 -1.096 -7.223 1.00 95.69 230 GLN A N 1
ATOM 1734 C CA . GLN A 1 230 ? -18.714 -1.423 -8.661 1.00 95.69 230 GLN A CA 1
ATOM 1735 C C . GLN A 1 230 ? -18.832 -0.177 -9.550 1.00 95.69 230 GLN A C 1
ATOM 1737 O O . GLN A 1 230 ? -18.372 -0.154 -10.690 1.00 95.69 230 GLN A O 1
ATOM 1742 N N . LYS A 1 231 ? -19.489 0.862 -9.032 1.00 96.12 231 LYS A N 1
ATOM 1743 C CA . LYS A 1 231 ? -19.663 2.152 -9.691 1.00 96.12 231 LYS A CA 1
ATOM 1744 C C . LYS A 1 231 ? -19.795 3.263 -8.661 1.00 96.12 231 LYS A C 1
ATOM 1746 O O . LYS A 1 231 ? -20.323 3.046 -7.571 1.00 96.12 231 LYS A O 1
ATOM 1751 N N . VAL A 1 232 ? -19.369 4.453 -9.047 1.00 96.81 232 VAL A N 1
ATOM 1752 C CA . VAL A 1 232 ? -19.650 5.716 -8.358 1.00 96.81 232 VAL A CA 1
ATOM 1753 C C . VAL A 1 232 ? -20.417 6.630 -9.302 1.00 96.81 232 VAL A C 1
ATOM 1755 O O . VAL A 1 232 ? -20.506 6.354 -10.501 1.00 96.81 232 VAL A O 1
ATOM 1758 N N . TYR A 1 233 ? -20.991 7.705 -8.778 1.00 96.19 233 TYR A N 1
ATOM 1759 C CA . TYR A 1 233 ? -21.663 8.703 -9.601 1.00 96.19 233 TYR A CA 1
ATOM 1760 C C . TYR A 1 233 ? -20.926 10.029 -9.499 1.00 96.19 233 TYR A C 1
ATOM 1762 O O . TYR A 1 233 ? -20.469 10.394 -8.424 1.00 96.19 233 TYR A O 1
ATOM 1770 N N . CYS A 1 234 ? -20.795 10.740 -10.609 1.00 96.38 234 CYS A N 1
ATOM 1771 C CA . CYS A 1 234 ? -20.195 12.067 -10.656 1.00 96.38 234 CYS A CA 1
ATOM 1772 C C . CYS A 1 234 ? -21.049 12.935 -11.573 1.00 96.38 234 CYS A C 1
ATOM 1774 O O . CYS A 1 234 ? -21.279 12.545 -12.717 1.00 96.38 234 CYS A O 1
ATOM 1776 N N . TYR A 1 235 ? -21.577 14.051 -11.064 1.00 94.62 235 TYR A N 1
ATOM 1777 C CA . TYR A 1 235 ? -22.485 14.935 -11.812 1.00 94.62 235 TYR A CA 1
ATOM 1778 C C . TYR A 1 235 ? -23.593 14.165 -12.562 1.00 94.62 235 TYR A C 1
ATOM 1780 O O . TYR A 1 235 ? -23.764 14.296 -13.771 1.00 94.62 235 TYR A O 1
ATOM 1788 N N . HIS A 1 236 ? -24.304 13.287 -11.843 1.00 93.19 236 HIS A N 1
ATOM 1789 C CA . HIS A 1 236 ? -25.364 12.405 -12.366 1.00 93.19 236 HIS A CA 1
ATOM 1790 C C . HIS A 1 236 ? -24.931 11.359 -13.412 1.00 93.19 236 HIS A C 1
ATOM 1792 O O . HIS A 1 236 ? -25.765 10.603 -13.907 1.00 93.19 236 HIS A O 1
ATOM 1798 N N . THR A 1 237 ? -23.637 11.243 -13.706 1.00 95.38 237 THR A N 1
ATOM 1799 C CA . THR A 1 237 ? -23.086 10.228 -14.610 1.00 95.38 237 THR A CA 1
ATOM 1800 C C . THR A 1 237 ? -22.547 9.043 -13.822 1.00 95.38 237 THR A C 1
ATOM 1802 O O . THR A 1 237 ? -21.865 9.216 -12.813 1.00 95.38 237 THR A O 1
ATOM 1805 N N . SER A 1 238 ? -22.825 7.822 -14.282 1.00 96.56 238 SER A N 1
ATOM 1806 C CA . SER A 1 238 ? -22.272 6.610 -13.676 1.00 96.56 238 SER A CA 1
ATOM 1807 C C . SER A 1 238 ? -20.854 6.344 -14.177 1.00 96.56 238 SER A C 1
ATOM 1809 O O . SER A 1 238 ? -20.616 6.257 -15.380 1.00 96.56 238 SER A O 1
ATOM 1811 N N . LEU A 1 239 ? -19.921 6.177 -13.243 1.00 97.12 239 LEU A N 1
ATOM 1812 C CA . LEU A 1 239 ? -18.535 5.822 -13.508 1.00 97.12 239 LEU A CA 1
ATOM 1813 C C . LEU A 1 239 ? -18.273 4.404 -12.985 1.00 97.12 239 LEU A C 1
ATOM 1815 O O . LEU A 1 239 ? -18.360 4.192 -11.770 1.00 97.12 239 LEU A O 1
ATOM 1819 N N . PRO A 1 240 ? -17.959 3.428 -13.855 1.00 97.62 240 PRO A N 1
ATOM 1820 C CA . PRO A 1 240 ? -17.560 2.102 -13.409 1.00 97.62 240 PRO A CA 1
ATOM 1821 C C . PRO A 1 240 ? -16.218 2.175 -12.678 1.00 97.62 240 PRO A C 1
ATOM 1823 O O . PRO A 1 240 ? -15.335 2.960 -13.038 1.00 97.62 240 PRO A O 1
ATOM 1826 N N . VAL A 1 241 ? -16.079 1.347 -11.648 1.00 97.69 241 VAL A N 1
ATOM 1827 C CA . VAL A 1 241 ? -14.881 1.258 -10.817 1.00 97.69 241 VAL A CA 1
ATOM 1828 C C . VAL A 1 241 ? -14.321 -0.153 -10.939 1.00 97.69 241 VAL A C 1
ATOM 1830 O O . VAL A 1 241 ? -14.929 -1.114 -10.471 1.00 97.69 241 VAL A O 1
ATOM 1833 N N . ASP A 1 242 ? -13.137 -0.267 -11.534 1.00 97.62 242 ASP A N 1
ATOM 1834 C CA . ASP A 1 242 ? -12.412 -1.537 -11.599 1.00 97.62 242 ASP A CA 1
ATOM 1835 C C . ASP A 1 242 ? -11.415 -1.644 -10.437 1.00 97.62 242 ASP A C 1
ATOM 1837 O O . ASP A 1 242 ? -10.935 -0.637 -9.909 1.00 97.62 242 ASP A O 1
ATOM 1841 N N . VAL A 1 243 ? -11.029 -2.865 -10.063 1.00 97.25 243 VAL A N 1
ATOM 1842 C CA . VAL A 1 243 ? -9.956 -3.086 -9.082 1.00 97.25 243 VAL A CA 1
ATOM 1843 C C . VAL A 1 243 ? -8.641 -2.503 -9.606 1.00 97.25 243 VAL A C 1
ATOM 1845 O O . VAL A 1 243 ? -8.198 -2.793 -10.719 1.00 97.25 243 VAL A O 1
ATOM 1848 N N . TYR A 1 244 ? -7.959 -1.703 -8.785 1.00 97.19 244 TYR A N 1
ATOM 1849 C CA . TYR A 1 244 ? -6.625 -1.227 -9.132 1.00 97.19 244 TYR A CA 1
ATOM 1850 C C . TYR A 1 244 ? -5.560 -2.285 -8.815 1.00 97.19 244 TYR A C 1
ATOM 1852 O O . TYR A 1 244 ? -5.141 -2.465 -7.665 1.00 97.19 244 TYR A O 1
ATOM 1860 N N . HIS A 1 245 ? -5.056 -2.952 -9.853 1.00 95.44 245 HIS A N 1
ATOM 1861 C CA . HIS A 1 245 ? -3.914 -3.855 -9.717 1.00 95.44 245 HIS A CA 1
ATOM 1862 C C . HIS A 1 245 ? -2.615 -3.075 -9.495 1.00 95.44 245 HIS A C 1
ATOM 1864 O O . HIS A 1 245 ? -2.207 -2.239 -10.307 1.00 95.44 245 HIS A O 1
ATOM 1870 N N . LEU A 1 246 ? -1.934 -3.370 -8.386 1.00 92.25 246 LEU A N 1
ATOM 1871 C CA . LEU A 1 246 ? -0.680 -2.710 -8.038 1.00 92.25 246 LEU A CA 1
ATOM 1872 C C . LEU A 1 246 ? 0.409 -2.987 -9.095 1.00 92.25 246 LEU A C 1
ATOM 1874 O O . LEU A 1 246 ? 0.614 -4.139 -9.490 1.00 92.25 246 LEU A O 1
ATOM 1878 N N . PRO A 1 247 ? 1.182 -1.969 -9.521 1.00 92.56 247 PRO A N 1
ATOM 1879 C CA . PRO A 1 247 ? 2.246 -2.173 -10.492 1.00 92.56 247 PRO A CA 1
ATOM 1880 C C . PRO A 1 247 ? 3.364 -3.051 -9.918 1.00 92.56 247 PRO A C 1
ATOM 1882 O O . PRO A 1 247 ? 3.766 -2.928 -8.756 1.00 92.56 247 PRO A O 1
ATOM 1885 N N . THR A 1 248 ? 3.929 -3.908 -10.768 1.00 94.25 248 THR A N 1
ATOM 1886 C CA . THR A 1 248 ? 5.108 -4.714 -10.426 1.00 94.25 248 THR A CA 1
ATOM 1887 C C . THR A 1 248 ? 6.362 -3.861 -10.577 1.00 94.25 248 THR A C 1
ATOM 1889 O O . THR A 1 248 ? 6.916 -3.709 -11.662 1.00 94.25 248 THR A O 1
ATOM 1892 N N . ILE A 1 249 ? 6.794 -3.247 -9.478 1.00 93.56 249 ILE A N 1
ATOM 1893 C CA . ILE A 1 249 ? 7.965 -2.367 -9.471 1.00 93.56 249 ILE A CA 1
ATOM 1894 C C . ILE A 1 249 ? 9.227 -3.200 -9.255 1.00 93.56 249 ILE A C 1
ATOM 1896 O O 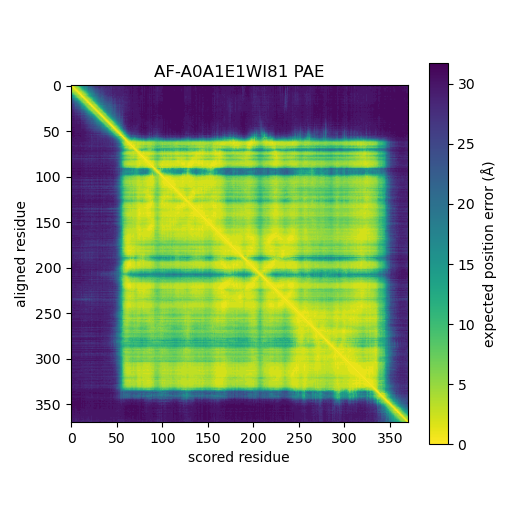. ILE A 1 249 ? 9.353 -3.880 -8.235 1.00 93.56 249 ILE A O 1
ATOM 1900 N N . GLN A 1 250 ? 10.186 -3.086 -10.173 1.00 95.25 250 GLN A N 1
ATOM 1901 C CA . GLN A 1 250 ? 11.526 -3.651 -10.031 1.00 95.25 250 GLN A CA 1
ATOM 1902 C C . GLN A 1 250 ? 12.565 -2.540 -9.845 1.00 95.25 250 GLN A C 1
ATOM 1904 O O . GLN A 1 250 ? 12.685 -1.619 -10.658 1.00 95.25 250 GLN A O 1
ATOM 1909 N N . CYS A 1 251 ? 13.356 -2.640 -8.779 1.00 94.31 251 CYS A N 1
ATOM 1910 C CA . CYS A 1 251 ? 14.428 -1.701 -8.500 1.00 94.31 251 CYS A CA 1
ATOM 1911 C C . CYS A 1 251 ? 15.559 -1.860 -9.522 1.00 94.31 251 CYS A C 1
ATOM 1913 O O . CYS A 1 251 ? 16.222 -2.896 -9.563 1.00 94.31 251 CYS A O 1
ATOM 1915 N N . ARG A 1 252 ? 15.858 -0.805 -10.289 1.00 91.06 252 ARG A N 1
ATOM 1916 C CA . ARG A 1 252 ? 16.976 -0.808 -11.254 1.00 91.06 252 ARG A CA 1
ATOM 1917 C C . ARG A 1 252 ? 18.371 -0.767 -10.615 1.00 91.06 252 ARG A C 1
ATOM 1919 O O . ARG A 1 252 ? 19.356 -0.886 -11.327 1.00 91.06 252 ARG A O 1
ATOM 1926 N N . GLY A 1 253 ? 18.466 -0.576 -9.297 1.00 91.38 253 GLY A N 1
ATOM 1927 C CA . GLY A 1 253 ? 19.736 -0.602 -8.563 1.00 91.38 253 GLY A CA 1
ATOM 1928 C C . GLY A 1 253 ? 20.120 -2.001 -8.074 1.00 91.38 253 GLY A C 1
ATOM 1929 O O . GLY A 1 253 ? 21.227 -2.460 -8.327 1.00 91.38 253 GLY A O 1
ATOM 1930 N N . CYS A 1 254 ? 19.208 -2.690 -7.380 1.00 93.00 254 CYS A N 1
ATOM 1931 C CA . CYS A 1 254 ? 19.483 -3.996 -6.760 1.00 93.00 254 CYS A CA 1
ATOM 1932 C C . CYS A 1 254 ? 18.742 -5.181 -7.407 1.00 93.00 254 CYS A C 1
ATOM 1934 O O . CYS A 1 254 ? 18.860 -6.313 -6.928 1.00 93.00 254 CYS A O 1
ATOM 1936 N N . CYS A 1 255 ? 17.960 -4.923 -8.462 1.00 93.31 255 CYS A N 1
ATOM 1937 C CA . CYS A 1 255 ? 17.132 -5.876 -9.213 1.00 93.31 255 CYS A CA 1
ATOM 1938 C C . CYS A 1 255 ? 15.989 -6.552 -8.431 1.00 93.31 255 CYS A C 1
ATOM 1940 O O . CYS A 1 255 ? 15.271 -7.372 -9.002 1.00 93.31 255 CYS A O 1
ATOM 1942 N N . ARG A 1 256 ? 15.796 -6.225 -7.145 1.00 93.38 256 ARG A N 1
ATOM 1943 C CA . ARG A 1 256 ? 14.696 -6.752 -6.318 1.00 93.38 256 ARG A CA 1
ATOM 1944 C C . ARG A 1 256 ? 13.375 -6.051 -6.631 1.00 93.38 256 ARG A C 1
ATOM 1946 O O . ARG A 1 256 ? 13.360 -4.887 -7.032 1.00 93.38 256 ARG A O 1
ATOM 1953 N N . PHE A 1 257 ? 12.274 -6.749 -6.383 1.00 94.62 257 PHE A N 1
ATOM 1954 C CA . PHE A 1 257 ? 10.928 -6.203 -6.523 1.00 94.62 257 PHE A CA 1
ATOM 1955 C C . PHE A 1 257 ? 10.484 -5.409 -5.289 1.00 94.62 257 PHE A C 1
ATOM 1957 O O . PHE A 1 257 ? 11.023 -5.568 -4.192 1.00 94.62 257 PHE A O 1
ATOM 1964 N N . GLY A 1 258 ? 9.490 -4.544 -5.486 1.00 92.06 258 GLY A N 1
ATOM 1965 C CA . GLY A 1 258 ? 8.752 -3.864 -4.421 1.00 92.06 258 GLY A CA 1
ATOM 1966 C C . GLY A 1 258 ? 9.208 -2.444 -4.085 1.00 92.06 258 GLY A C 1
ATOM 1967 O O . GLY A 1 258 ? 8.577 -1.816 -3.244 1.00 92.06 258 GLY A O 1
ATOM 1968 N N . HIS A 1 259 ? 10.260 -1.916 -4.717 1.00 92.50 259 HIS A N 1
ATOM 1969 C CA . HIS A 1 259 ? 10.709 -0.535 -4.499 1.00 92.50 259 HIS A CA 1
ATOM 1970 C C . HIS A 1 259 ? 11.416 0.048 -5.727 1.00 92.50 259 HIS A C 1
ATOM 1972 O O . HIS A 1 259 ? 11.928 -0.680 -6.579 1.00 92.50 259 HIS A O 1
ATOM 1978 N N . ILE A 1 260 ? 11.461 1.378 -5.807 1.00 92.88 260 ILE A N 1
ATOM 1979 C CA . ILE A 1 260 ? 12.167 2.117 -6.863 1.00 92.88 260 ILE A CA 1
ATOM 1980 C C . ILE A 1 260 ? 13.638 2.363 -6.500 1.00 92.88 260 ILE A C 1
ATOM 1982 O O . ILE A 1 260 ? 14.026 2.287 -5.335 1.00 92.88 260 ILE A O 1
ATOM 1986 N N . LYS A 1 261 ? 14.461 2.729 -7.495 1.00 90.94 261 LYS A N 1
ATOM 1987 C CA . LYS A 1 261 ? 15.896 3.024 -7.302 1.00 90.94 261 LYS A CA 1
ATOM 1988 C C . LYS A 1 261 ? 16.136 4.116 -6.250 1.00 90.94 261 LYS A C 1
ATOM 1990 O O . LYS A 1 261 ? 17.028 3.952 -5.430 1.00 90.94 261 LYS A O 1
ATOM 1995 N N . ALA A 1 262 ? 15.311 5.167 -6.229 1.00 90.62 262 ALA A N 1
ATOM 1996 C CA . ALA A 1 262 ? 15.425 6.268 -5.266 1.00 90.62 262 ALA A CA 1
ATOM 1997 C C . ALA A 1 262 ? 15.208 5.839 -3.801 1.00 90.62 262 ALA A C 1
ATOM 1999 O O . ALA A 1 262 ? 15.727 6.471 -2.893 1.00 90.62 262 ALA A O 1
ATOM 2000 N N . GLN A 1 263 ? 14.475 4.746 -3.568 1.00 89.62 263 GLN A N 1
ATOM 2001 C CA . GLN A 1 263 ? 14.206 4.191 -2.234 1.00 89.62 263 GLN A CA 1
ATOM 2002 C C . GLN A 1 263 ? 15.092 2.971 -1.923 1.00 89.62 263 GLN A C 1
ATOM 2004 O O . GLN A 1 263 ? 14.882 2.264 -0.936 1.00 89.62 263 GLN A O 1
ATOM 2009 N N . CYS A 1 264 ? 16.062 2.665 -2.788 1.00 90.69 264 CYS A N 1
ATOM 2010 C CA . CYS A 1 264 ? 16.900 1.486 -2.648 1.00 90.69 264 CYS A CA 1
ATOM 2011 C C . CYS A 1 264 ? 17.949 1.687 -1.552 1.00 90.69 264 CYS A C 1
ATOM 2013 O O . CYS A 1 264 ? 18.868 2.480 -1.706 1.00 90.69 264 CYS A O 1
ATOM 2015 N N . ARG A 1 265 ? 17.860 0.887 -0.484 1.00 88.31 265 ARG A N 1
ATOM 2016 C CA . ARG A 1 265 ? 18.870 0.819 0.592 1.00 88.31 265 ARG A CA 1
ATOM 2017 C C . ARG A 1 265 ? 19.917 -0.290 0.381 1.00 88.31 265 ARG A C 1
ATOM 2019 O O . ARG A 1 265 ? 20.760 -0.534 1.233 1.00 88.31 265 ARG A O 1
ATOM 2026 N N . SER A 1 266 ? 19.816 -1.047 -0.714 1.00 89.38 266 SER A N 1
ATOM 2027 C CA . SER A 1 266 ? 20.711 -2.177 -1.013 1.00 89.38 266 SER A CA 1
ATOM 2028 C C . SER A 1 266 ? 21.878 -1.755 -1.906 1.00 89.38 266 SER A C 1
ATOM 2030 O O . SER A 1 266 ? 21.726 -0.861 -2.736 1.00 89.38 266 SER A O 1
ATOM 2032 N N . LYS A 1 267 ? 23.009 -2.468 -1.797 1.00 90.88 267 LYS A N 1
ATOM 2033 C CA . LYS A 1 267 ? 24.133 -2.347 -2.740 1.00 90.88 267 LYS A CA 1
ATOM 2034 C C . LYS A 1 267 ? 23.672 -2.634 -4.175 1.00 90.88 267 LYS A C 1
ATOM 2036 O O . LYS A 1 267 ? 22.769 -3.453 -4.389 1.00 90.88 267 LYS A O 1
ATOM 2041 N N . ALA A 1 268 ? 24.307 -1.966 -5.139 1.00 92.06 268 ALA A N 1
ATOM 2042 C CA . ALA A 1 268 ? 24.046 -2.183 -6.556 1.00 92.06 268 ALA A CA 1
ATOM 2043 C C . ALA A 1 268 ? 24.320 -3.643 -6.945 1.00 92.06 268 ALA A C 1
ATOM 2045 O O . ALA A 1 268 ? 25.237 -4.271 -6.417 1.00 92.06 268 ALA A O 1
ATOM 2046 N N . ARG A 1 269 ? 23.504 -4.184 -7.852 1.00 93.81 269 ARG A N 1
ATOM 2047 C CA . ARG A 1 269 ? 23.667 -5.529 -8.410 1.00 93.81 269 ARG A CA 1
ATOM 2048 C C . ARG A 1 269 ? 23.420 -5.491 -9.905 1.00 93.81 269 ARG A C 1
ATOM 2050 O O . ARG A 1 269 ? 22.367 -5.029 -10.347 1.00 93.81 269 ARG A O 1
ATOM 2057 N N . CYS A 1 270 ? 24.357 -6.043 -10.660 1.00 93.81 270 CYS A N 1
ATOM 2058 C CA . CYS A 1 270 ? 24.275 -6.102 -12.105 1.00 93.81 270 CYS A CA 1
ATOM 2059 C C . CYS A 1 270 ? 23.140 -7.036 -12.551 1.00 93.81 270 CYS A C 1
ATOM 2061 O O . CYS A 1 270 ? 23.091 -8.203 -12.155 1.00 93.81 270 CYS A O 1
ATOM 2063 N N . PHE A 1 271 ? 22.252 -6.547 -13.423 1.00 93.62 271 PHE A N 1
ATOM 2064 C CA . PHE A 1 271 ? 21.161 -7.348 -13.990 1.00 93.62 271 PHE A CA 1
ATOM 2065 C C . PHE A 1 271 ? 21.630 -8.403 -15.008 1.00 93.62 271 PHE A C 1
ATOM 2067 O O . PHE A 1 271 ? 20.817 -9.238 -15.400 1.00 93.62 271 PHE A O 1
ATOM 2074 N N . LYS A 1 272 ? 22.902 -8.361 -15.440 1.00 94.06 272 LYS A 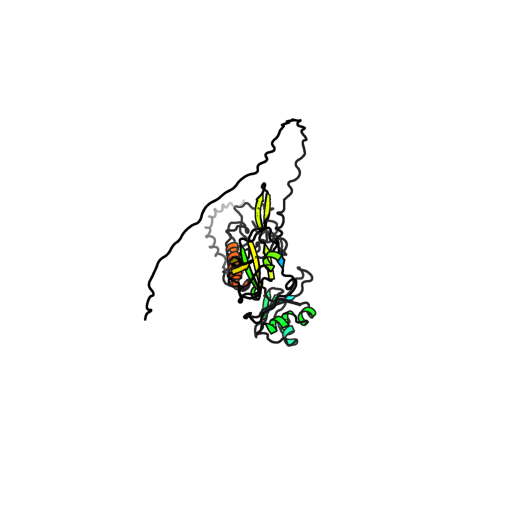N 1
ATOM 2075 C CA . LYS A 1 272 ? 23.510 -9.326 -16.371 1.00 94.06 272 LYS A CA 1
ATOM 2076 C C . LYS A 1 272 ? 24.286 -10.449 -15.668 1.00 94.06 272 LYS A C 1
ATOM 2078 O O . LYS A 1 272 ? 24.134 -11.609 -16.023 1.00 94.06 272 LYS A O 1
ATOM 2083 N N . CYS A 1 273 ? 25.106 -10.107 -14.670 1.00 91.81 273 CYS A N 1
ATOM 2084 C CA . CYS A 1 273 ? 26.058 -11.045 -14.052 1.00 91.81 273 CYS A CA 1
ATOM 2085 C C . CYS A 1 273 ? 25.988 -11.124 -12.521 1.00 91.81 273 CYS A C 1
ATOM 2087 O O . CYS A 1 273 ? 26.810 -11.787 -11.898 1.00 91.81 273 CYS A O 1
ATOM 2089 N N . SER A 1 274 ? 25.019 -10.459 -11.884 1.00 90.69 274 SER A N 1
ATOM 2090 C CA . SER A 1 274 ? 24.809 -10.450 -10.423 1.00 90.69 274 SER A CA 1
ATOM 2091 C C . SER A 1 274 ? 25.881 -9.764 -9.564 1.00 90.69 274 SER A C 1
ATOM 2093 O O . SER A 1 274 ? 25.656 -9.628 -8.358 1.00 90.69 274 SER A O 1
ATOM 2095 N N . GLN A 1 275 ? 26.999 -9.323 -10.147 1.00 91.94 275 GLN A N 1
ATOM 2096 C CA . GLN A 1 275 ? 28.132 -8.713 -9.441 1.00 91.94 275 GLN A CA 1
ATOM 2097 C C . GLN A 1 275 ? 27.827 -7.293 -8.915 1.00 91.94 275 GLN A C 1
ATOM 2099 O O . GLN A 1 275 ? 26.873 -6.661 -9.389 1.00 91.94 275 GLN A O 1
ATOM 2104 N N . PRO A 1 276 ? 28.593 -6.778 -7.925 1.00 93.06 276 PRO A N 1
ATOM 2105 C CA . PRO A 1 276 ? 28.308 -5.516 -7.236 1.00 93.06 276 PRO A CA 1
ATOM 2106 C C . PRO A 1 276 ? 28.707 -4.273 -8.052 1.00 93.06 276 PRO A C 1
ATOM 2108 O O . PRO A 1 276 ? 29.557 -3.486 -7.649 1.00 93.06 276 PRO A O 1
ATOM 2111 N N . HIS A 1 277 ? 28.071 -4.085 -9.205 1.00 91.12 277 HIS A N 1
ATOM 2112 C CA . HIS A 1 277 ? 28.187 -2.894 -10.046 1.00 91.12 277 HIS A CA 1
ATOM 2113 C C . HIS A 1 277 ? 26.867 -2.642 -10.795 1.00 91.12 277 HIS A C 1
ATOM 2115 O O . HIS A 1 277 ? 25.927 -3.440 -10.718 1.00 91.12 277 HIS A O 1
ATOM 2121 N N . LEU A 1 278 ? 26.770 -1.520 -11.508 1.00 89.62 278 LEU A N 1
ATOM 2122 C CA . LEU A 1 278 ? 25.607 -1.212 -12.339 1.00 89.62 278 LEU A CA 1
ATOM 2123 C C . LEU A 1 278 ? 25.629 -2.034 -13.631 1.00 89.62 278 LEU A C 1
ATOM 2125 O O . LEU A 1 278 ? 26.680 -2.244 -14.230 1.00 89.62 278 LEU A O 1
ATOM 2129 N N . GLY A 1 279 ? 24.463 -2.503 -14.078 1.00 86.25 279 GLY A N 1
ATOM 2130 C CA . GLY A 1 279 ? 24.399 -3.349 -15.271 1.00 86.25 279 GLY A CA 1
ATOM 2131 C C . GLY A 1 279 ? 24.731 -2.620 -16.574 1.00 86.25 279 GLY A C 1
ATOM 2132 O O . GLY A 1 279 ? 25.109 -3.284 -17.534 1.00 86.25 279 GLY A O 1
ATOM 2133 N N . GLU A 1 280 ? 24.652 -1.283 -16.604 1.00 87.25 280 GLU A N 1
ATOM 2134 C CA . GLU A 1 280 ? 25.085 -0.490 -17.762 1.00 87.25 280 GLU A CA 1
ATOM 2135 C C . GLU A 1 280 ? 26.604 -0.562 -18.000 1.00 87.25 280 GLU A C 1
ATOM 2137 O O . GLU A 1 280 ? 27.039 -0.456 -19.139 1.00 87.25 280 GLU A O 1
ATOM 2142 N N . SER A 1 281 ? 27.407 -0.792 -16.955 1.00 88.75 281 SER A N 1
ATOM 2143 C CA . SER A 1 281 ? 28.871 -0.897 -17.043 1.00 88.75 281 SER A CA 1
ATOM 2144 C C . SER A 1 281 ? 29.363 -2.349 -17.146 1.00 88.75 281 SER A C 1
ATOM 2146 O O . SER A 1 281 ? 30.497 -2.649 -16.778 1.00 88.75 281 SER A O 1
ATOM 2148 N N . CYS A 1 282 ? 28.486 -3.285 -17.521 1.00 91.94 282 CYS A N 1
ATOM 2149 C CA . CYS A 1 282 ? 28.809 -4.708 -17.563 1.00 91.94 282 CYS A CA 1
ATOM 2150 C C . CYS A 1 282 ? 29.360 -5.127 -18.927 1.00 91.94 282 CYS A C 1
ATOM 2152 O O . CYS A 1 282 ? 28.671 -4.971 -19.932 1.00 91.94 282 CYS A O 1
ATOM 2154 N N . ASN A 1 283 ? 30.530 -5.769 -18.932 1.00 92.31 283 ASN A N 1
ATOM 2155 C CA . ASN A 1 283 ? 31.177 -6.278 -20.147 1.00 92.31 283 ASN A CA 1
ATOM 2156 C C . ASN A 1 283 ? 30.777 -7.722 -20.504 1.00 92.31 283 ASN A C 1
ATOM 2158 O O . ASN A 1 283 ? 31.318 -8.292 -21.445 1.00 92.31 283 ASN A O 1
ATOM 2162 N N . ILE A 1 284 ? 29.860 -8.338 -19.749 1.00 91.88 284 ILE A N 1
ATOM 2163 C CA . ILE A 1 284 ? 29.383 -9.697 -20.042 1.00 91.88 284 ILE A CA 1
ATOM 2164 C C . ILE A 1 284 ? 28.516 -9.643 -21.311 1.00 91.88 284 ILE A C 1
ATOM 2166 O O . ILE A 1 284 ? 27.552 -8.862 -21.336 1.00 91.88 284 ILE A O 1
ATOM 2170 N N . PRO A 1 285 ? 28.838 -10.446 -22.345 1.00 91.00 285 PRO A N 1
ATOM 2171 C CA . PRO A 1 285 ? 28.048 -10.511 -23.567 1.00 91.00 285 PRO A CA 1
ATOM 2172 C C . PRO A 1 285 ? 26.679 -11.130 -23.280 1.00 91.00 285 PRO A C 1
ATOM 2174 O O . PRO A 1 285 ? 26.526 -11.919 -22.345 1.00 91.00 285 PRO A O 1
ATOM 2177 N N . ASP A 1 286 ? 25.680 -10.777 -24.089 1.00 87.62 286 ASP A N 1
ATOM 2178 C CA . ASP A 1 286 ? 24.285 -11.160 -23.841 1.00 87.62 286 ASP A CA 1
ATOM 2179 C C . ASP A 1 286 ? 24.062 -12.690 -23.855 1.00 87.62 286 ASP A C 1
ATOM 2181 O O . ASP A 1 286 ? 23.172 -13.181 -23.166 1.00 87.62 286 ASP A O 1
ATOM 2185 N N . GLU A 1 287 ? 24.927 -13.444 -24.537 1.00 88.75 287 GLU A N 1
ATOM 2186 C CA . GLU A 1 287 ? 24.931 -14.916 -24.596 1.00 88.75 287 GLU A CA 1
ATOM 2187 C C . GLU A 1 287 ? 25.320 -15.597 -23.273 1.00 88.75 287 GLU A C 1
ATOM 2189 O O . GLU A 1 287 ? 24.945 -16.743 -23.029 1.00 88.75 287 GLU A O 1
ATOM 2194 N N . HIS A 1 288 ? 26.059 -14.900 -22.405 1.00 90.06 288 HIS A N 1
ATOM 2195 C CA . HIS A 1 288 ? 26.514 -15.409 -21.105 1.00 90.06 288 HIS A CA 1
ATOM 2196 C C . HIS A 1 288 ? 25.720 -14.820 -19.930 1.00 90.06 288 HIS A C 1
ATOM 2198 O O . HIS A 1 288 ? 26.123 -14.914 -18.766 1.00 90.06 288 HIS A O 1
ATOM 2204 N N . VAL A 1 289 ? 24.585 -14.178 -20.212 1.00 93.75 289 VAL A N 1
ATOM 2205 C CA . VAL A 1 289 ? 23.764 -13.535 -19.190 1.00 93.75 289 VAL A CA 1
ATOM 2206 C C . VAL A 1 289 ? 22.962 -14.569 -18.414 1.00 93.75 289 VAL A C 1
ATOM 2208 O O . VAL A 1 289 ? 22.080 -15.233 -18.942 1.00 93.75 289 VAL A O 1
ATOM 2211 N N . THR A 1 290 ? 23.185 -14.624 -17.103 1.00 92.12 290 THR A N 1
ATOM 2212 C CA . THR A 1 290 ? 22.404 -15.483 -16.206 1.00 92.12 290 THR A CA 1
ATOM 2213 C C . THR A 1 290 ? 21.551 -14.641 -15.265 1.00 92.12 290 THR A C 1
ATOM 2215 O O . THR A 1 290 ? 22.046 -13.806 -14.502 1.00 92.12 290 THR A O 1
ATOM 2218 N N . CYS A 1 291 ? 20.244 -14.882 -15.283 1.00 93.06 291 CYS A N 1
ATOM 2219 C CA . CYS A 1 291 ? 19.276 -14.157 -14.479 1.00 93.06 291 CYS A CA 1
ATOM 2220 C C . CYS A 1 291 ? 19.481 -14.425 -12.984 1.00 93.06 291 CYS A C 1
ATOM 2222 O O . CYS A 1 291 ? 19.248 -15.524 -12.492 1.00 93.06 291 CYS A O 1
ATOM 2224 N N . LEU A 1 292 ? 19.795 -13.391 -12.205 1.00 91.94 292 LEU A N 1
ATOM 2225 C CA . LEU A 1 292 ? 19.985 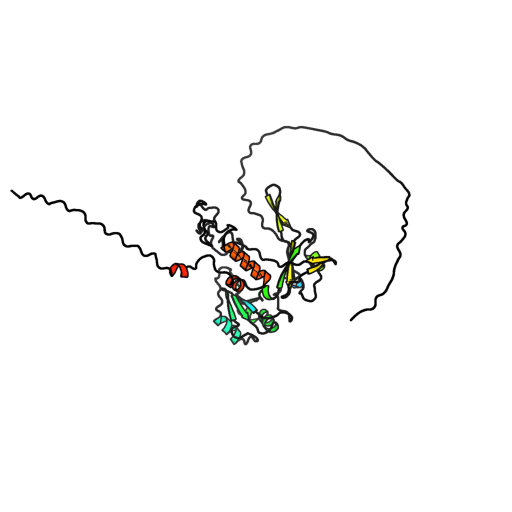-13.514 -10.751 1.00 91.94 292 LEU A CA 1
ATOM 2226 C C . LEU A 1 292 ? 18.727 -13.942 -9.967 1.00 91.94 292 LEU A C 1
ATOM 2228 O O . LEU A 1 292 ? 18.836 -14.343 -8.803 1.00 91.94 292 LEU A O 1
ATOM 2232 N N . LEU A 1 293 ? 17.544 -13.790 -10.574 1.00 93.38 293 LEU A N 1
ATOM 2233 C CA . LEU A 1 293 ? 16.240 -14.018 -9.946 1.00 93.38 293 LEU A CA 1
ATOM 2234 C C . LEU A 1 293 ? 15.703 -15.432 -10.176 1.00 93.38 293 LEU A C 1
ATOM 2236 O O . LEU A 1 293 ? 15.069 -15.970 -9.277 1.00 93.38 293 LEU A O 1
ATOM 2240 N N . CYS A 1 294 ? 15.959 -16.022 -11.346 1.00 93.25 294 CYS A N 1
ATOM 2241 C CA . CYS A 1 294 ? 15.435 -17.341 -11.727 1.00 93.25 294 CYS A CA 1
ATOM 2242 C C . CYS A 1 294 ? 16.489 -18.305 -12.291 1.00 93.25 294 CYS A C 1
ATOM 2244 O O . CYS A 1 294 ? 16.154 -19.437 -12.614 1.00 93.25 294 CYS A O 1
ATOM 2246 N N . SER A 1 295 ? 17.742 -17.866 -12.433 1.00 91.94 295 SER A N 1
ATOM 2247 C CA . SER A 1 295 ? 18.849 -18.617 -13.041 1.00 91.94 295 SER A CA 1
ATOM 2248 C C . SER A 1 295 ? 18.691 -18.959 -14.534 1.00 91.94 295 SER A C 1
ATOM 2250 O O . SER A 1 295 ? 19.468 -19.752 -15.050 1.00 91.94 295 SER A O 1
ATOM 2252 N N . GLY A 1 296 ? 17.726 -18.366 -15.248 1.00 91.50 296 GLY A N 1
ATOM 2253 C CA . GLY A 1 296 ? 17.561 -18.542 -16.699 1.00 91.50 296 GLY A CA 1
ATOM 2254 C C . GLY A 1 296 ? 18.519 -17.696 -17.552 1.00 91.50 296 GLY A C 1
ATOM 2255 O O . GLY A 1 296 ? 19.096 -16.725 -17.061 1.00 91.50 296 GLY A O 1
ATOM 2256 N N . ASN A 1 297 ? 18.639 -18.028 -18.844 1.00 93.19 297 ASN A N 1
ATOM 2257 C CA . ASN A 1 297 ? 19.513 -17.337 -19.806 1.00 93.19 297 ASN A CA 1
ATOM 2258 C C . ASN A 1 297 ? 18.880 -16.034 -20.343 1.00 93.19 297 ASN A C 1
ATOM 2260 O O . ASN A 1 297 ? 18.411 -15.965 -21.477 1.00 93.19 297 ASN A O 1
ATOM 2264 N N . HIS A 1 298 ? 18.734 -15.037 -19.473 1.00 93.75 298 HIS A N 1
ATOM 2265 C CA . HIS A 1 298 ? 18.221 -13.702 -19.794 1.00 93.75 298 HIS A CA 1
ATOM 2266 C C . HIS A 1 298 ? 18.591 -12.712 -18.686 1.00 93.75 298 HIS A C 1
ATOM 2268 O O . HIS A 1 298 ? 18.887 -13.089 -17.551 1.00 93.75 298 HIS A O 1
ATOM 2274 N N . LYS A 1 299 ? 18.546 -11.410 -18.979 1.00 94.44 299 LYS A N 1
ATOM 2275 C CA . LYS A 1 299 ? 18.794 -10.367 -17.971 1.00 94.44 299 LYS A CA 1
ATOM 2276 C C . LYS A 1 299 ? 17.718 -10.370 -16.886 1.00 94.44 299 LYS A C 1
ATOM 2278 O O . LYS A 1 299 ? 16.543 -10.558 -17.173 1.00 94.44 299 LYS A O 1
ATOM 2283 N N . ALA A 1 300 ? 18.071 -10.017 -15.654 1.00 93.44 300 ALA A N 1
ATOM 2284 C CA . ALA A 1 300 ? 17.119 -9.969 -14.537 1.00 93.44 300 ALA A CA 1
ATOM 2285 C C . ALA A 1 300 ? 15.937 -8.997 -14.734 1.00 93.44 300 ALA A C 1
ATOM 2287 O O . ALA A 1 300 ? 14.950 -9.080 -14.010 1.00 93.44 300 ALA A O 1
ATOM 2288 N N . THR A 1 301 ? 16.041 -8.066 -15.681 1.00 92.69 301 THR A N 1
ATOM 2289 C CA . THR A 1 301 ? 15.000 -7.090 -16.037 1.00 92.69 301 THR A CA 1
ATOM 2290 C C . THR A 1 301 ? 14.151 -7.509 -17.241 1.00 92.69 301 THR A C 1
ATOM 2292 O O . THR A 1 301 ? 13.364 -6.703 -17.733 1.00 92.69 301 THR A O 1
ATOM 2295 N N . ASP A 1 302 ? 14.325 -8.727 -17.766 1.00 93.38 302 ASP A N 1
ATOM 2296 C CA . ASP A 1 302 ? 13.507 -9.244 -18.866 1.00 93.38 302 ASP A CA 1
ATOM 2297 C C . ASP A 1 302 ? 12.059 -9.472 -18.379 1.00 93.38 302 ASP A C 1
ATOM 2299 O O . ASP A 1 302 ? 11.860 -10.200 -17.401 1.00 93.38 302 ASP A O 1
ATOM 2303 N N . PRO A 1 303 ? 11.037 -8.893 -19.041 1.00 91.94 303 PRO A N 1
ATOM 2304 C CA . PRO A 1 303 ? 9.632 -9.112 -18.691 1.00 91.94 303 PRO A CA 1
ATOM 2305 C C . PRO A 1 303 ? 9.185 -10.578 -18.757 1.00 91.94 303 PRO A C 1
ATOM 2307 O O . PRO A 1 303 ? 8.207 -10.939 -18.106 1.00 91.94 303 PRO A O 1
ATOM 2310 N N . ARG A 1 304 ? 9.890 -11.421 -19.526 1.00 93.94 304 ARG A N 1
ATOM 2311 C CA . ARG A 1 304 ? 9.626 -12.864 -19.648 1.00 93.94 304 ARG A CA 1
ATOM 2312 C C . ARG A 1 304 ? 10.190 -13.675 -18.480 1.00 93.94 304 ARG A C 1
ATOM 2314 O O . ARG A 1 304 ? 10.002 -14.888 -18.436 1.00 93.94 304 ARG A O 1
ATOM 2321 N N . CYS A 1 305 ? 10.893 -13.039 -17.540 1.00 95.12 305 CYS A N 1
ATOM 2322 C CA . CYS A 1 305 ? 11.422 -13.715 -16.364 1.00 95.12 305 CYS A CA 1
ATOM 2323 C C . CYS A 1 305 ? 10.279 -14.342 -15.541 1.00 95.12 305 CYS A C 1
ATOM 2325 O O . CYS A 1 305 ? 9.364 -13.618 -15.137 1.00 95.12 305 CYS A O 1
ATOM 2327 N N . PRO A 1 306 ? 10.334 -15.642 -15.194 1.00 95.75 306 PRO A N 1
ATOM 2328 C CA . PRO A 1 306 ? 9.270 -16.269 -14.411 1.00 95.75 306 PRO A CA 1
ATOM 2329 C C . PRO A 1 306 ? 9.071 -15.624 -13.032 1.00 95.75 306 PRO A C 1
ATOM 2331 O O . PRO A 1 306 ? 7.947 -15.558 -12.541 1.00 95.75 306 PRO A O 1
ATOM 2334 N N . GLU A 1 307 ? 10.130 -15.077 -12.416 1.00 95.81 307 GLU A N 1
ATOM 2335 C CA . GLU A 1 307 ? 9.993 -14.348 -11.144 1.00 95.81 307 GLU A CA 1
ATOM 2336 C C . GLU A 1 307 ? 9.243 -13.023 -11.331 1.00 95.81 307 GLU A C 1
ATOM 2338 O O . GLU A 1 307 ? 8.480 -12.629 -10.454 1.00 95.81 307 GLU A O 1
ATOM 2343 N N . HIS A 1 308 ? 9.387 -12.355 -12.481 1.00 95.38 308 HIS A N 1
ATOM 2344 C CA . HIS A 1 308 ? 8.585 -11.172 -12.795 1.00 95.38 308 HIS A CA 1
ATOM 2345 C C . HIS A 1 308 ? 7.096 -11.536 -12.899 1.00 95.38 308 HIS A C 1
ATOM 2347 O O . HIS A 1 308 ? 6.255 -10.877 -12.285 1.00 95.38 308 HIS A O 1
ATOM 2353 N N . SER A 1 309 ? 6.768 -12.621 -13.608 1.00 95.75 309 SER A N 1
ATOM 2354 C CA . SER A 1 309 ? 5.395 -13.138 -13.704 1.00 95.75 309 SER A CA 1
ATOM 2355 C C . SER A 1 309 ? 4.824 -13.525 -12.338 1.00 95.75 309 SER A C 1
ATOM 2357 O O . SER A 1 309 ? 3.695 -13.152 -12.023 1.00 95.75 309 SER A O 1
ATOM 2359 N N . ARG A 1 310 ? 5.618 -14.190 -11.487 1.00 96.56 310 ARG A N 1
ATOM 2360 C CA . ARG A 1 310 ? 5.221 -14.537 -10.115 1.00 96.56 310 ARG A CA 1
ATOM 2361 C C . ARG A 1 310 ? 4.879 -13.296 -9.292 1.00 96.56 310 ARG A C 1
ATOM 2363 O O . ARG A 1 310 ? 3.840 -13.248 -8.643 1.00 96.56 310 ARG A O 1
ATOM 2370 N N . GLN A 1 311 ? 5.726 -12.269 -9.338 1.00 96.81 311 GLN A N 1
ATOM 2371 C CA . GLN A 1 311 ? 5.502 -11.017 -8.609 1.00 96.81 311 GLN A CA 1
ATOM 2372 C C . GLN A 1 311 ? 4.262 -10.272 -9.104 1.00 96.81 311 GLN A C 1
ATOM 2374 O O . GLN A 1 311 ? 3.518 -9.721 -8.292 1.00 96.81 311 GLN A O 1
ATOM 2379 N N . LYS A 1 312 ? 4.000 -10.304 -10.416 1.00 96.19 312 LYS A N 1
ATOM 2380 C CA . LYS A 1 312 ? 2.769 -9.761 -10.996 1.00 96.19 312 LYS A CA 1
ATOM 2381 C C . LYS A 1 312 ? 1.530 -10.480 -10.458 1.00 96.19 312 LYS A C 1
ATOM 2383 O O . LYS A 1 312 ? 0.612 -9.805 -10.005 1.00 96.19 312 LYS A O 1
ATOM 2388 N N . ALA A 1 313 ? 1.534 -11.813 -10.436 1.00 96.69 313 ALA A N 1
ATOM 2389 C CA . ALA A 1 313 ? 0.423 -12.603 -9.904 1.00 96.69 313 ALA A CA 1
ATOM 2390 C C . ALA A 1 313 ? 0.176 -12.324 -8.410 1.00 96.69 313 ALA A C 1
ATOM 2392 O O . ALA A 1 313 ? -0.958 -12.083 -8.009 1.00 96.69 313 ALA A O 1
ATOM 2393 N N . ILE A 1 314 ? 1.240 -12.230 -7.602 1.00 97.25 314 ILE A N 1
ATOM 2394 C CA . ILE A 1 314 ? 1.134 -11.846 -6.184 1.00 97.25 314 ILE A CA 1
ATOM 2395 C C . ILE A 1 314 ? 0.453 -10.481 -6.037 1.00 97.25 314 ILE A C 1
ATOM 2397 O O . ILE A 1 314 ? -0.428 -10.319 -5.199 1.00 97.25 314 ILE A O 1
ATOM 2401 N N . LYS A 1 315 ? 0.842 -9.487 -6.846 1.00 96.25 315 LYS A N 1
ATOM 2402 C CA . LYS A 1 315 ? 0.237 -8.148 -6.800 1.00 96.25 315 LYS A CA 1
ATOM 2403 C C . LYS A 1 315 ? -1.221 -8.125 -7.245 1.00 96.25 315 LYS A C 1
ATOM 2405 O O . LYS A 1 315 ? -1.972 -7.325 -6.699 1.00 96.25 315 LYS A O 1
ATOM 2410 N N . MET A 1 316 ? -1.612 -8.984 -8.183 1.00 96.06 316 MET A N 1
ATOM 2411 C CA . MET A 1 316 ? -3.013 -9.136 -8.578 1.00 96.06 316 MET A CA 1
ATOM 2412 C C . MET A 1 316 ? -3.847 -9.681 -7.418 1.00 96.06 316 MET A C 1
ATOM 2414 O O . MET A 1 316 ? -4.772 -8.998 -6.994 1.00 96.06 316 MET A O 1
ATOM 2418 N N . VAL A 1 317 ? -3.431 -10.801 -6.815 1.00 96.69 317 VAL A N 1
ATOM 2419 C CA . VAL A 1 317 ? -4.125 -11.404 -5.660 1.00 96.69 317 VAL A CA 1
ATOM 2420 C C . VAL A 1 317 ? -4.207 -10.429 -4.481 1.00 96.69 317 VAL A C 1
ATOM 2422 O O . VAL A 1 317 ? -5.258 -10.290 -3.865 1.00 96.69 317 VAL A O 1
ATOM 2425 N N . MET A 1 318 ? -3.127 -9.693 -4.188 1.00 95.62 318 MET A N 1
ATOM 2426 C CA . MET A 1 318 ? -3.151 -8.655 -3.148 1.00 95.62 318 MET A CA 1
ATOM 2427 C C . MET A 1 318 ? -4.232 -7.595 -3.396 1.00 95.62 318 MET A C 1
ATOM 2429 O O . MET A 1 318 ? -4.852 -7.138 -2.444 1.00 95.62 318 MET A O 1
ATOM 2433 N N . SER A 1 319 ? -4.415 -7.165 -4.647 1.00 94.50 319 SER A N 1
ATOM 2434 C CA . SER A 1 319 ? -5.400 -6.143 -5.015 1.00 94.50 319 SER A CA 1
ATOM 2435 C C . SER A 1 319 ? -6.832 -6.681 -5.042 1.00 94.50 319 SER A C 1
ATOM 2437 O O . SER A 1 319 ? -7.751 -5.966 -4.660 1.00 94.50 319 SER A O 1
ATOM 2439 N N . GLU A 1 320 ? -7.022 -7.914 -5.508 1.00 94.06 320 GLU A N 1
ATOM 2440 C CA . GLU A 1 320 ? -8.340 -8.540 -5.668 1.00 94.06 320 GLU A CA 1
ATOM 2441 C C . GLU A 1 320 ? -8.914 -8.985 -4.322 1.00 94.06 320 GLU A C 1
ATOM 2443 O O . GLU A 1 320 ? -10.055 -8.674 -3.992 1.00 94.06 320 GLU A O 1
ATOM 2448 N N . GLU A 1 321 ? -8.098 -9.653 -3.510 1.00 93.12 321 GLU A N 1
ATOM 2449 C CA . GLU A 1 321 ? -8.536 -10.241 -2.243 1.00 93.12 321 GLU A CA 1
ATOM 2450 C C . GLU A 1 321 ? -8.206 -9.368 -1.030 1.00 93.12 321 GLU A C 1
ATOM 2452 O O . GLU A 1 321 ? -8.659 -9.645 0.075 1.00 93.12 321 GLU A O 1
ATOM 2457 N N . ASN A 1 322 ? -7.446 -8.286 -1.223 1.00 90.06 322 ASN A N 1
ATOM 2458 C CA . ASN A 1 322 ? -7.069 -7.342 -0.166 1.00 90.06 322 ASN A CA 1
ATOM 2459 C C . ASN A 1 322 ? -6.310 -7.997 0.990 1.00 90.06 322 ASN A C 1
ATOM 2461 O O . ASN A 1 322 ? -6.509 -7.669 2.157 1.00 90.06 322 ASN A O 1
ATOM 2465 N N . ILE A 1 323 ? -5.399 -8.901 0.646 1.00 92.38 323 ILE A N 1
ATOM 2466 C CA . ILE A 1 323 ? -4.563 -9.622 1.603 1.00 92.38 323 ILE A CA 1
ATOM 2467 C C . ILE A 1 323 ? -3.135 -9.078 1.649 1.00 92.38 323 ILE A C 1
ATOM 2469 O O . ILE A 1 323 ? -2.658 -8.350 0.769 1.00 92.38 323 ILE A O 1
ATOM 2473 N N . SER A 1 324 ? -2.411 -9.459 2.700 1.00 92.06 324 SER A N 1
ATOM 2474 C CA . SER A 1 324 ? -1.014 -9.065 2.857 1.00 92.06 324 SER A CA 1
ATOM 2475 C C . SER A 1 324 ? -0.120 -9.680 1.770 1.00 92.06 324 SER A C 1
ATOM 2477 O O . SER A 1 324 ? -0.400 -10.743 1.217 1.00 92.06 324 SER A O 1
ATOM 2479 N N . TYR A 1 325 ? 1.029 -9.050 1.497 1.00 92.88 325 TYR A N 1
ATOM 2480 C CA . TYR A 1 325 ? 2.015 -9.624 0.570 1.00 92.88 325 TYR A CA 1
ATOM 2481 C C . TYR A 1 325 ? 2.485 -11.014 1.013 1.00 92.88 325 TYR A C 1
ATOM 2483 O O . TYR A 1 325 ? 2.702 -11.870 0.164 1.00 92.88 325 TYR A O 1
ATOM 2491 N N . LEU A 1 326 ? 2.666 -11.231 2.322 1.00 91.44 326 LEU A N 1
ATOM 2492 C CA . LEU A 1 326 ? 3.146 -12.508 2.849 1.00 91.44 326 LEU A CA 1
ATOM 2493 C C . LEU A 1 326 ? 2.160 -13.626 2.507 1.00 91.44 326 LEU A C 1
ATOM 2495 O O . LEU A 1 326 ? 2.560 -14.627 1.917 1.00 91.44 326 LEU A O 1
ATOM 2499 N N . GLU A 1 327 ? 0.883 -13.394 2.793 1.00 93.50 327 GLU A N 1
ATOM 2500 C CA . GLU A 1 327 ? -0.208 -14.326 2.521 1.00 93.50 327 GLU A CA 1
ATOM 2501 C C . GLU A 1 327 ? -0.374 -14.599 1.023 1.00 93.50 327 GLU A C 1
ATOM 2503 O O . GLU A 1 327 ? -0.361 -15.754 0.603 1.00 93.50 327 GLU A O 1
ATOM 2508 N N . ALA A 1 328 ? -0.414 -13.551 0.193 1.00 95.94 328 ALA A N 1
ATOM 2509 C CA . ALA A 1 328 ? -0.473 -13.708 -1.259 1.00 95.94 328 ALA A CA 1
ATOM 2510 C C . ALA A 1 328 ? 0.743 -14.477 -1.796 1.00 95.94 328 ALA A C 1
ATOM 2512 O O . ALA A 1 328 ? 0.602 -15.384 -2.611 1.00 95.94 328 ALA A O 1
ATOM 2513 N N . SER A 1 329 ? 1.951 -14.150 -1.326 1.00 95.00 329 SER A N 1
ATOM 2514 C CA . SER A 1 329 ? 3.187 -14.788 -1.787 1.00 95.00 329 SER A CA 1
ATOM 2515 C C . SER A 1 329 ? 3.293 -16.265 -1.418 1.00 95.00 329 SER A C 1
ATOM 2517 O O . SER A 1 329 ? 3.931 -17.007 -2.161 1.00 95.00 329 SER A O 1
ATOM 2519 N N . ALA A 1 330 ? 2.653 -16.697 -0.326 1.00 94.56 330 ALA A N 1
ATOM 2520 C CA . ALA A 1 330 ? 2.635 -18.094 0.101 1.00 94.56 330 ALA A CA 1
ATOM 2521 C C . ALA A 1 330 ? 1.881 -19.007 -0.881 1.00 94.56 330 ALA A C 1
ATOM 2523 O O . ALA A 1 330 ? 2.166 -20.199 -0.947 1.00 94.56 330 ALA A O 1
ATOM 2524 N N . ARG A 1 331 ? 0.975 -18.445 -1.693 1.00 95.44 331 ARG A N 1
ATOM 2525 C CA . ARG A 1 331 ? 0.220 -19.179 -2.721 1.00 95.44 331 ARG A CA 1
ATOM 2526 C C . ARG A 1 331 ? 1.030 -19.482 -3.983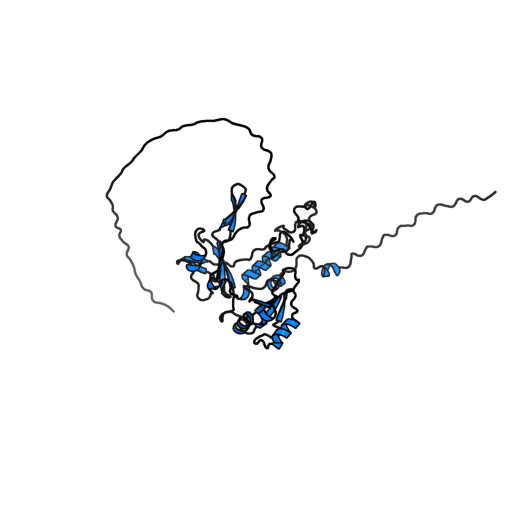 1.00 95.44 331 ARG A C 1
ATOM 2528 O O . ARG A 1 331 ? 0.577 -20.245 -4.828 1.00 95.44 331 ARG A O 1
ATOM 2535 N N . PHE A 1 332 ? 2.220 -18.893 -4.130 1.00 94.62 332 PHE A N 1
ATOM 2536 C CA . PHE A 1 332 ? 3.051 -19.045 -5.324 1.00 94.62 332 PHE A CA 1
ATOM 2537 C C . PHE A 1 332 ? 4.439 -19.579 -4.971 1.00 94.62 332 PHE A C 1
ATOM 2539 O O . PHE A 1 332 ? 5.239 -18.889 -4.329 1.00 94.62 332 PHE A O 1
ATOM 2546 N N . SER A 1 333 ? 4.768 -20.768 -5.479 1.00 91.44 333 SER A N 1
ATOM 2547 C CA . SER A 1 333 ? 6.083 -21.393 -5.312 1.00 91.44 333 SER A CA 1
ATOM 2548 C C . SER A 1 333 ? 7.220 -20.481 -5.781 1.00 91.44 333 SER A C 1
ATOM 2550 O O . SER A 1 333 ? 7.119 -19.810 -6.811 1.00 91.44 333 SER A O 1
ATOM 2552 N N . THR A 1 334 ? 8.334 -20.471 -5.049 1.00 88.25 334 THR A N 1
ATOM 2553 C CA . THR A 1 334 ? 9.523 -19.700 -5.430 1.00 88.25 334 THR A CA 1
ATOM 2554 C C . THR A 1 334 ? 10.141 -20.245 -6.714 1.00 88.25 334 THR A C 1
ATOM 2556 O O . THR A 1 334 ? 10.372 -21.443 -6.826 1.00 88.25 334 THR A O 1
ATOM 2559 N N . VAL A 1 335 ? 10.461 -19.359 -7.663 1.00 87.31 335 VAL A N 1
ATOM 2560 C CA . VAL A 1 335 ? 11.037 -19.750 -8.963 1.00 87.31 335 VAL A CA 1
ATOM 2561 C C . VAL A 1 335 ? 12.453 -20.297 -8.818 1.00 87.31 335 VAL A C 1
ATOM 2563 O O . VAL A 1 335 ? 12.822 -21.291 -9.436 1.00 87.31 335 VAL A O 1
ATOM 2566 N N . ARG A 1 336 ? 13.274 -19.626 -8.010 1.00 80.94 336 ARG A N 1
ATOM 2567 C CA . ARG A 1 336 ? 14.635 -20.074 -7.735 1.00 80.94 336 ARG A CA 1
ATOM 2568 C C . ARG A 1 336 ? 14.610 -21.084 -6.597 1.00 80.94 336 ARG A C 1
ATOM 2570 O O . ARG A 1 336 ? 14.042 -20.795 -5.544 1.00 80.94 336 ARG A O 1
ATOM 2577 N N . ARG A 1 337 ? 15.295 -22.214 -6.788 1.00 69.88 337 ARG A N 1
ATOM 2578 C CA . ARG A 1 337 ? 15.494 -23.207 -5.728 1.00 69.88 337 ARG A CA 1
ATOM 2579 C C . ARG A 1 337 ? 16.199 -22.566 -4.524 1.00 69.88 337 ARG A C 1
ATOM 2581 O O . ARG A 1 337 ? 17.204 -21.865 -4.721 1.00 69.88 337 ARG A O 1
ATOM 2588 N N . PRO A 1 338 ? 15.697 -22.760 -3.294 1.00 66.88 338 PRO A N 1
ATOM 2589 C CA . PRO A 1 338 ? 16.372 -22.316 -2.088 1.00 66.88 338 PRO A CA 1
ATOM 2590 C C . PRO A 1 338 ? 17.782 -22.898 -2.020 1.00 66.88 338 PRO A C 1
ATOM 2592 O O . PRO A 1 338 ? 18.015 -24.042 -2.400 1.00 66.88 338 PRO A O 1
ATOM 2595 N N . PHE A 1 339 ? 18.724 -22.133 -1.469 1.00 63.09 339 PHE A N 1
ATOM 2596 C CA . PHE A 1 339 ? 20.086 -22.624 -1.248 1.00 63.09 339 PHE A CA 1
ATOM 2597 C C . PHE A 1 339 ? 20.102 -23.920 -0.422 1.00 63.09 339 PHE A C 1
ATOM 2599 O O . PHE A 1 339 ? 20.895 -24.803 -0.708 1.00 63.09 339 PHE A O 1
ATOM 2606 N N . ALA A 1 340 ? 19.186 -24.058 0.543 1.00 59.97 340 ALA A N 1
ATOM 2607 C CA . ALA A 1 340 ? 19.037 -25.267 1.352 1.00 59.97 340 ALA A CA 1
ATOM 2608 C C . ALA A 1 340 ? 18.688 -26.516 0.521 1.00 59.97 340 ALA A C 1
ATOM 2610 O O . ALA A 1 340 ? 19.191 -27.591 0.817 1.00 59.97 340 ALA A O 1
ATOM 2611 N N . GLU A 1 341 ? 17.882 -26.366 -0.533 1.00 66.38 341 GLU A N 1
ATOM 2612 C CA . GLU A 1 341 ? 17.511 -27.463 -1.438 1.00 66.38 341 GLU A CA 1
ATOM 2613 C C . GLU A 1 341 ? 18.654 -27.819 -2.399 1.00 66.38 341 GLU A C 1
ATOM 2615 O O . GLU A 1 341 ? 18.830 -28.970 -2.777 1.00 66.38 341 GLU A O 1
ATOM 2620 N N . VAL A 1 342 ? 19.465 -26.832 -2.785 1.00 64.69 342 VAL A N 1
ATOM 2621 C CA . VAL A 1 342 ? 20.673 -27.066 -3.591 1.00 64.69 342 VAL A CA 1
ATOM 2622 C C . VAL A 1 342 ? 21.773 -27.715 -2.745 1.00 64.69 342 VAL A C 1
ATOM 2624 O O . VAL A 1 342 ? 22.473 -28.595 -3.225 1.00 64.69 342 VAL A O 1
AT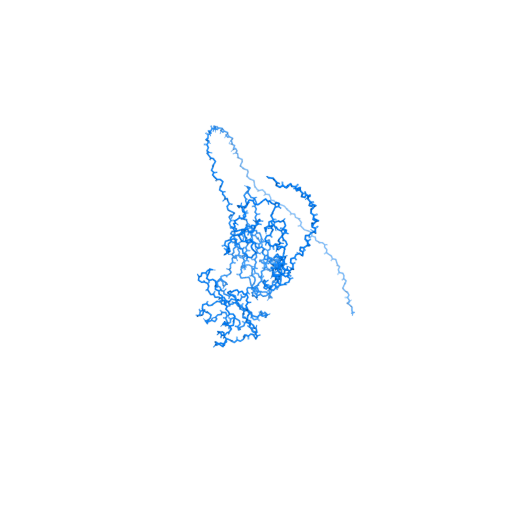OM 2627 N N . ALA A 1 343 ? 21.908 -27.314 -1.479 1.00 66.50 343 ALA A N 1
ATOM 2628 C CA . ALA A 1 343 ? 22.895 -27.855 -0.549 1.00 66.50 343 ALA A CA 1
ATOM 2629 C C . ALA A 1 343 ? 22.554 -29.272 -0.054 1.00 66.50 343 ALA A C 1
ATOM 2631 O O . ALA A 1 343 ? 23.456 -30.001 0.349 1.00 66.50 343 ALA A O 1
ATOM 2632 N N . SER A 1 344 ? 21.277 -29.672 -0.079 1.00 70.75 344 SER A N 1
ATOM 2633 C CA . SER A 1 344 ? 20.846 -31.032 0.268 1.00 70.75 344 SER A CA 1
ATOM 2634 C C . SER A 1 344 ? 21.001 -32.036 -0.879 1.00 70.75 344 SER A C 1
ATOM 2636 O O . SER A 1 344 ? 20.899 -33.242 -0.649 1.00 70.75 344 SER A O 1
ATOM 2638 N N . GLN A 1 345 ? 21.273 -31.576 -2.103 1.00 65.12 345 GLN A N 1
ATOM 2639 C CA . GLN A 1 345 ? 21.610 -32.455 -3.219 1.00 65.12 345 GLN A CA 1
ATOM 2640 C C . GLN A 1 345 ? 23.062 -32.918 -3.064 1.00 65.12 345 GLN A C 1
ATOM 2642 O O . GLN A 1 345 ? 23.987 -32.106 -3.041 1.00 65.12 345 GLN A O 1
ATOM 2647 N N . GLN A 1 346 ? 23.265 -34.233 -2.934 1.00 54.00 346 GLN A N 1
ATOM 2648 C CA . GLN A 1 346 ? 24.609 -34.808 -2.925 1.00 54.00 346 GLN A CA 1
ATOM 2649 C C . GLN A 1 346 ? 25.334 -34.438 -4.229 1.00 54.00 346 GLN A C 1
ATOM 2651 O O . GLN A 1 346 ? 24.714 -34.489 -5.297 1.00 54.00 346 GLN A O 1
ATOM 2656 N N . PRO A 1 347 ? 26.634 -34.084 -4.175 1.00 55.22 347 PRO A N 1
ATOM 2657 C CA . PRO A 1 347 ? 27.409 -33.871 -5.386 1.00 55.22 347 PRO A CA 1
ATOM 2658 C C . PRO A 1 347 ? 27.344 -35.131 -6.264 1.00 55.22 347 PRO A C 1
ATOM 2660 O O . PRO A 1 347 ? 27.282 -36.243 -5.724 1.00 55.22 347 PRO A O 1
ATOM 2663 N N . PRO A 1 348 ? 27.344 -34.985 -7.603 1.00 50.91 348 PRO A N 1
ATOM 2664 C CA . PRO A 1 348 ? 27.385 -36.136 -8.491 1.00 50.91 348 PRO A CA 1
ATOM 2665 C C . PRO A 1 348 ? 28.572 -37.010 -8.086 1.00 50.91 348 PRO A C 1
ATOM 2667 O O . PRO A 1 348 ? 29.690 -36.510 -7.938 1.00 50.91 348 PRO A O 1
ATOM 2670 N N . LYS A 1 349 ? 28.318 -38.306 -7.858 1.00 45.97 349 LYS A N 1
ATOM 2671 C CA . LYS A 1 349 ? 29.383 -39.279 -7.609 1.00 45.97 349 LYS A CA 1
ATOM 2672 C C . LYS A 1 349 ? 30.358 -39.154 -8.775 1.00 45.97 349 LYS A C 1
ATOM 2674 O O . LYS A 1 349 ? 29.978 -39.469 -9.901 1.00 45.97 349 LYS A O 1
ATOM 2679 N N . LEU A 1 350 ? 31.581 -38.683 -8.518 1.00 48.03 350 LEU A N 1
ATOM 2680 C CA . LEU A 1 350 ? 32.660 -38.851 -9.481 1.00 48.03 350 LEU A CA 1
ATOM 2681 C C . LEU A 1 350 ? 32.761 -40.356 -9.726 1.00 48.03 350 LEU A C 1
ATOM 2683 O O . LEU A 1 350 ? 33.142 -41.115 -8.834 1.00 48.03 350 LEU A O 1
ATOM 2687 N N . SER A 1 351 ? 32.347 -40.791 -10.913 1.00 50.78 351 SER A N 1
ATOM 2688 C CA . SER A 1 351 ? 32.686 -42.107 -11.429 1.00 50.78 351 SER A CA 1
ATOM 2689 C C . SER A 1 351 ? 34.201 -42.242 -11.330 1.00 50.78 351 SER A C 1
ATOM 2691 O O . SER A 1 351 ? 34.931 -41.363 -11.790 1.00 50.78 351 SER A O 1
ATOM 2693 N N . GLN A 1 352 ? 34.637 -43.291 -10.632 1.00 53.84 352 GLN A N 1
ATOM 2694 C CA . GLN A 1 352 ? 36.040 -43.572 -10.345 1.00 53.84 352 GLN A CA 1
ATOM 2695 C C . GLN A 1 352 ? 36.893 -43.419 -11.615 1.00 53.84 352 GLN A C 1
ATOM 2697 O O . GLN A 1 352 ? 36.431 -43.799 -12.696 1.00 53.84 352 GLN A O 1
ATOM 2702 N N . PRO A 1 353 ? 38.121 -42.880 -11.514 1.00 46.62 353 PRO A N 1
ATOM 2703 C CA . PRO A 1 353 ? 39.023 -42.864 -12.652 1.00 46.62 353 PRO A CA 1
ATOM 2704 C C . PRO A 1 353 ? 39.256 -44.305 -13.113 1.00 46.62 353 PRO A C 1
ATOM 2706 O O . PRO A 1 353 ? 39.544 -45.189 -12.304 1.00 46.62 353 PRO A O 1
ATOM 2709 N N . ALA A 1 354 ? 39.078 -44.528 -14.416 1.00 49.56 354 ALA A N 1
ATOM 2710 C CA . ALA A 1 354 ? 39.364 -45.796 -15.063 1.00 49.56 354 ALA A CA 1
ATOM 2711 C C . ALA A 1 354 ? 40.783 -46.254 -14.694 1.00 49.56 354 ALA A C 1
ATOM 2713 O O . ALA A 1 354 ? 41.725 -45.459 -14.722 1.00 49.56 354 ALA A O 1
ATOM 2714 N N . PHE A 1 355 ? 40.913 -47.532 -14.337 1.00 46.12 355 PHE A N 1
ATOM 2715 C CA . PHE A 1 355 ? 42.194 -48.206 -14.158 1.00 46.12 355 PHE A CA 1
ATOM 2716 C C . PHE A 1 355 ? 43.094 -47.916 -15.366 1.00 46.12 355 PHE A C 1
ATOM 2718 O O . PHE A 1 355 ? 42.806 -48.356 -16.479 1.00 46.12 355 PHE A O 1
ATOM 2725 N N . PHE A 1 356 ? 44.182 -47.179 -15.151 1.00 55.53 356 PHE A N 1
ATOM 2726 C CA . PHE A 1 356 ? 45.258 -47.102 -16.129 1.00 55.53 356 PHE A CA 1
ATOM 2727 C C . PHE A 1 356 ? 46.009 -48.442 -16.107 1.00 55.53 356 PHE A C 1
ATOM 2729 O O . PHE A 1 356 ? 46.407 -48.882 -15.025 1.00 55.53 356 PHE A O 1
ATOM 2736 N N . PRO A 1 357 ? 46.197 -49.120 -17.253 1.00 56.19 357 PRO A N 1
ATOM 2737 C CA . PRO A 1 357 ? 47.020 -50.319 -17.296 1.00 56.19 357 PRO A CA 1
ATOM 2738 C C . PRO A 1 357 ? 48.490 -49.957 -17.014 1.00 56.19 357 PRO A C 1
ATOM 2740 O O . PRO A 1 357 ? 48.939 -48.876 -17.408 1.00 56.19 357 PRO A O 1
ATOM 2743 N N . PRO A 1 358 ? 49.257 -50.835 -16.345 1.00 51.22 358 PRO A N 1
ATOM 2744 C CA . PRO A 1 358 ? 50.665 -50.584 -16.083 1.00 51.22 358 PRO A CA 1
ATOM 2745 C C . PRO A 1 358 ? 51.461 -50.630 -17.392 1.00 51.22 358 PRO A C 1
ATOM 2747 O O . PRO A 1 358 ? 51.305 -51.533 -18.213 1.00 51.22 358 PRO A O 1
ATOM 2750 N N . SER A 1 359 ? 52.324 -49.635 -17.577 1.00 53.97 359 SER A N 1
ATOM 2751 C CA . SER A 1 359 ? 53.281 -49.548 -18.679 1.00 53.97 359 SER A CA 1
ATOM 2752 C C . SER A 1 359 ? 54.342 -50.660 -18.596 1.00 53.97 359 SER A C 1
ATOM 2754 O O . SER A 1 359 ? 54.804 -50.966 -17.494 1.00 53.97 359 SER A O 1
ATOM 2756 N N . PRO A 1 360 ? 54.768 -51.247 -19.730 1.00 47.62 360 PRO A N 1
ATOM 2757 C CA . PRO A 1 360 ? 55.757 -52.318 -19.740 1.00 47.62 360 PRO A CA 1
ATOM 2758 C C . PRO A 1 360 ? 57.153 -51.797 -19.373 1.00 47.62 360 PRO A C 1
ATOM 2760 O O . PRO A 1 360 ? 57.640 -50.810 -19.922 1.00 47.62 360 PRO A O 1
ATOM 2763 N N . SER A 1 361 ? 57.796 -52.489 -18.436 1.00 47.47 361 SER A N 1
ATOM 2764 C CA . SER A 1 361 ? 59.181 -52.286 -18.013 1.00 47.47 361 SER A CA 1
ATOM 2765 C C . SER A 1 361 ? 60.172 -52.752 -19.085 1.00 47.47 361 SER A C 1
ATOM 2767 O O . SER A 1 361 ? 60.130 -53.911 -19.502 1.00 47.47 361 SER A O 1
ATOM 2769 N N . SER A 1 362 ? 61.093 -51.875 -19.483 1.00 47.38 362 SER A N 1
ATOM 2770 C CA . SER A 1 362 ? 62.246 -52.207 -20.332 1.00 47.38 362 SER A CA 1
ATOM 2771 C C . SER A 1 362 ? 63.308 -53.004 -19.554 1.00 47.38 362 SER A C 1
ATOM 2773 O O . SER A 1 362 ? 63.495 -52.751 -18.361 1.00 47.38 362 SER A O 1
ATOM 2775 N N . PRO A 1 363 ? 64.032 -53.939 -20.197 1.00 45.25 363 PRO A N 1
ATOM 2776 C CA . PRO A 1 363 ? 64.979 -54.813 -19.518 1.00 45.25 363 PRO A CA 1
ATOM 2777 C C . PRO A 1 363 ? 66.313 -54.118 -19.211 1.00 45.25 363 PRO A C 1
ATOM 2779 O O . PRO A 1 363 ? 66.855 -53.346 -20.002 1.00 45.25 363 PRO A O 1
ATOM 2782 N N . SER A 1 364 ? 66.848 -54.452 -18.040 1.00 41.22 364 SER A N 1
ATOM 2783 C CA . SER A 1 364 ? 68.160 -54.072 -17.525 1.00 41.22 364 SER A CA 1
ATOM 2784 C C . SER A 1 364 ? 69.295 -54.620 -18.393 1.00 41.22 364 SER A C 1
ATOM 2786 O O . SER A 1 364 ? 69.401 -55.832 -18.576 1.00 41.22 364 SER A O 1
ATOM 2788 N N . SER A 1 365 ? 70.184 -53.742 -18.862 1.00 40.59 365 SER A N 1
ATOM 2789 C CA . SER A 1 365 ? 71.478 -54.135 -19.427 1.00 40.59 365 SER A CA 1
ATOM 2790 C C . SER A 1 365 ? 72.550 -54.057 -18.345 1.00 40.59 365 SER A C 1
ATOM 2792 O O . SER A 1 365 ? 72.914 -52.984 -17.874 1.00 40.59 365 SER A O 1
ATOM 2794 N N . SER A 1 366 ? 73.021 -55.230 -17.947 1.00 44.53 366 SER A N 1
ATOM 2795 C CA . SER A 1 366 ? 74.200 -55.481 -17.128 1.00 44.53 366 SER A CA 1
ATOM 2796 C C . SER A 1 366 ? 75.484 -55.237 -17.922 1.00 44.53 366 SER A C 1
ATOM 2798 O O . SER A 1 366 ? 75.654 -55.848 -18.977 1.00 44.53 366 SER A O 1
ATOM 2800 N N . GLN A 1 367 ? 76.420 -54.449 -17.385 1.00 43.28 367 GLN A N 1
ATOM 2801 C CA . GLN A 1 367 ? 77.850 -54.602 -17.674 1.00 43.28 367 GLN A CA 1
ATOM 2802 C C . GLN A 1 367 ? 78.664 -54.476 -16.380 1.00 43.28 367 GLN A C 1
ATOM 2804 O O . GLN A 1 367 ? 78.447 -53.579 -15.569 1.00 43.28 367 GLN A O 1
ATOM 2809 N N . ASN A 1 368 ? 79.530 -55.472 -16.201 1.00 40.16 368 ASN A N 1
ATOM 2810 C CA . ASN A 1 368 ? 80.410 -55.740 -15.066 1.00 40.16 368 ASN A CA 1
ATOM 2811 C C . ASN A 1 368 ? 81.669 -54.849 -15.072 1.00 40.16 368 ASN A C 1
ATOM 2813 O O . ASN A 1 368 ? 81.982 -54.252 -16.102 1.00 40.16 368 ASN A O 1
ATOM 2817 N N . PRO A 1 369 ? 82.414 -54.798 -13.952 1.00 52.09 369 PRO A N 1
ATOM 2818 C CA . PRO A 1 369 ? 83.593 -53.953 -13.797 1.00 52.09 369 PRO A CA 1
ATOM 2819 C C . PRO A 1 369 ? 84.867 -54.612 -14.349 1.00 52.09 369 PRO A C 1
ATOM 2821 O O . PRO A 1 369 ? 84.980 -55.838 -14.393 1.00 52.09 369 PRO A O 1
ATOM 2824 N N . THR A 1 370 ? 85.854 -53.792 -14.709 1.00 46.78 370 THR A N 1
ATOM 2825 C CA . THR A 1 370 ? 87.284 -54.144 -14.667 1.00 46.78 370 THR A CA 1
ATOM 2826 C C . THR A 1 370 ? 88.051 -52.970 -14.088 1.00 46.78 370 THR A C 1
ATOM 2828 O O . THR A 1 370 ? 87.687 -51.824 -14.440 1.00 46.78 370 THR A O 1
#

Mean predicted aligned error: 14.52 Å

Foldseek 3Di:
DDDDDDDDDDDDDDDDDDDDDDDDDDDDDDDDDDDDDDDDDDDDDDDDDDPPPPPPDDPPWAKDFDPVPVPDFDADDQPFDDQFKKKKFAADPDPPPQDFDDQVVVVVLCVVVPLPFWDDVQWADPDRGIIMTTGPDRVSSRCVQPPVSQVVVRMHMGGPLLRWKAKWKWAQADPPDHPVLQQVQKDDDPPWAGFRMKIFAWDWDQDPNDTDTHTHRMMMTMTTHNDDDQWIAGPNDIIGIHFDQDDFDAEQFQRDTDDYVVPDPDFGAAQFDRDRDHVVPDPDDLQNGAGPQQRDSGGSPDCPPVVVVLSSQLSRCCRPVSDDSVVSSVVDDRNHDDPVRVVPDDDPPPPDPPDDDDDDDDDDDDDDDD

pLDDT: mean 79.41, std 23.88, range [24.09, 98.0]

Nearest PDB structures (foldseek):
  2d9o-assembly1_A  TM=5.924E-01  e=2.364E-02  Homo sapiens
  2b56-assembly1_A  TM=5.279E-01  e=2.555E-01  Trypanosoma brucei
  2nlw-assembly1_A  TM=4.730E-01  e=1.023E-01  Homo sapiens
  7mp7-assembly1_A  TM=4.234E-01  e=1.249E+00  Thermus thermophilus
  2n8l-assembly1_A  TM=2.352E-01  e=2.299E+00  Gallus gallus

Organism: Pectinophora gossypiella (NCBI:txid13191)

Radius of gyration: 35.21 Å; Cα contacts (8 Å, |Δi|>4): 521; chains: 1; bounding box: 145×99×82 Å

Sequence (370 aa):
MGDDPPPGGGGIPPDLEMTPQTFLQSQGELSGSQRSMKRHAESEIGNPTPKKNISPSASVQDVYTVPEFAGEKLKYTDADQGPFSVHVTRMESDPSAGLTIRVLKFAQLIHRNNIPGIVNGGVNSVGRNRVSVEFASSSAANNFVTNPLLAENKLCATIPQFQVSRMGVVRNIPIDWTLEELVSGLQYPSNCGQVIKARRLNSKKIIDGSATWIPSNTVVLTFLGQSLPQKVYCYHTSLPVDVYHLPTIQCRGCCRFGHIKAQCRSKARCFKCSQPHLGESCNIPDEHVTCLLCSGNHKATDPRCPEHSRQKAIKMVMSEENISYLEASARFSTVRRPFAEVASQQPPKLSQPAFFPPSPSSPSSSQNPT

Solvent-accessible surface area (backbone atoms only — not comparable to full-atom values): 23336 Å² total; per-residue (Å²): 140,78,85,86,85,87,82,88,82,91,90,84,87,87,88,86,87,86,88,89,86,86,89,89,84,82,87,84,87,80,86,89,83,89,80,89,78,92,79,83,90,80,90,77,94,73,80,86,74,78,83,73,81,76,71,80,77,77,76,82,60,57,70,40,61,42,72,90,54,58,90,56,79,72,59,64,50,93,86,58,75,76,83,29,51,35,38,37,30,62,67,72,91,49,99,79,70,73,64,65,61,57,59,68,64,51,52,51,53,45,58,78,67,66,65,69,53,60,41,92,85,28,71,41,78,76,48,63,43,27,35,34,41,28,22,78,38,43,67,44,38,44,53,56,49,71,38,65,71,35,58,79,70,48,32,45,52,43,53,55,60,56,70,37,31,31,52,29,31,37,66,84,42,69,76,89,55,50,59,61,62,53,58,73,44,51,45,72,55,95,82,37,47,62,72,47,32,38,33,42,42,65,44,82,44,75,56,95,91,39,82,44,68,39,83,40,39,34,35,38,38,31,26,32,34,82,45,74,56,65,48,39,32,43,84,93,38,82,42,59,33,43,77,40,63,56,81,77,42,60,11,81,38,52,61,45,71,81,41,50,52,94,73,56,89,63,72,44,24,15,38,37,73,53,46,86,38,60,48,90,78,53,86,75,54,80,92,76,16,40,10,78,65,52,69,44,88,37,44,52,81,43,80,84,37,66,49,52,51,50,50,40,52,33,30,39,48,26,44,76,71,44,48,53,68,69,65,35,44,71,78,49,81,73,71,42,80,53,69,68,63,60,69,68,50,76,75,80,79,76,74,75,82,75,84,76,79,84,79,86,83,81,83,85,83,87,79,83,90,133

Secondary structure (DSSP, 8-state):
--PPPP------------------------------------------------PPPP----EEE-GGGSSPPP---TTPPSPEEEEEEEPPSSTTS-----HHHHHHHHHHTT--SEEEEEEEEEETTEEEEEESSHHHHHHHHT-HHHHHTTEEEE--HHHHEEEEEE----SSS-HHHHHHTEE--TTSPPEEEEEEEEEEEEETTEEEEEEEEEEEEEEESS---SEEEETTEEEE-EE-PPP--B-TTT--BSS-GGG--SPP--TTT-SSS-GGG----GGG---TTT--SS-TT-TT-HHHHHHHHHHHHHHHH---HHHHHHTS--SSPPHHHHHTSPPP--PPPP-PPPPPPPPP------